Protein AF-A0A972QGT6-F1 (afdb_monomer)

Mean predicted aligned error: 15.13 Å

Sequence (454 aa):
MKMKPVTCKIFFITLLGIFIFLIALESSLRIGGELYIRHRDSGLYAKITETERNAFRILCLGDSYTYGAGDTYDNSYPSQLEVMLNSIDTDRKIVVKNLGSPGGNSCRILKIFTENIDTHKPDIAVIMVGMNNAWNLEGMQRFNRLPLLNKLKIDIHDLRLYKLCKLLSINFRKKISMESDADDRRAPRANLQNDVAADKWKELKEKVKFHRETGRSDLAMQELSSALDEYPNGYGEMVVFLREMSDYDLALNYAKKALQYSPQNLQNNAWLHLELVYIYGAKKDWLLARKEMDYAVRDISAIQSVFPEMNNICNNESGLDFKVESDKIRTLIAAIHGKNGTRIWDTLMYLEKNQEERSRILASDLSALIKIASERGVRLILMTYPVHASVNDIILKTAAKNGIDLVDNESIFNAKTDKDKFFAPDRHCNGRGYEVVAGNVYSRLLKMGVFSEI

Structure (mmCIF, N/CA/C/O backbone):
data_AF-A0A972QGT6-F1
#
_entry.id   AF-A0A972QGT6-F1
#
loop_
_atom_site.group_PDB
_atom_site.id
_atom_site.type_symbol
_atom_site.label_atom_id
_atom_site.label_alt_id
_atom_site.label_comp_id
_atom_site.label_asym_id
_atom_site.label_entity_id
_atom_site.label_seq_id
_atom_site.pdbx_PDB_ins_code
_atom_site.Cartn_x
_atom_site.Cartn_y
_atom_site.Cartn_z
_atom_site.occupancy
_atom_site.B_iso_or_equiv
_atom_site.auth_seq_id
_atom_site.auth_comp_id
_atom_site.auth_asym_id
_atom_site.auth_atom_id
_atom_site.pdbx_PDB_model_num
ATOM 1 N N . MET A 1 1 ? 43.391 28.460 -35.410 1.00 48.03 1 MET A N 1
ATOM 2 C CA . MET A 1 1 ? 42.556 29.677 -35.539 1.00 48.03 1 MET A CA 1
ATOM 3 C C . MET A 1 1 ? 42.401 30.298 -34.150 1.00 48.03 1 MET A C 1
ATOM 5 O O . MET A 1 1 ? 41.761 29.685 -33.309 1.00 48.03 1 MET A O 1
ATOM 9 N N . LYS A 1 2 ? 43.050 31.433 -33.842 1.00 53.00 2 LYS A N 1
ATOM 10 C CA . LYS A 1 2 ? 42.850 32.120 -32.547 1.00 53.00 2 LYS A CA 1
ATOM 11 C C . LYS A 1 2 ? 41.537 32.906 -32.625 1.00 53.00 2 LYS A C 1
ATOM 13 O O . LYS A 1 2 ? 41.425 33.808 -33.451 1.00 53.00 2 LYS A O 1
ATOM 18 N N . MET A 1 3 ? 40.538 32.536 -31.820 1.00 55.69 3 MET A N 1
ATOM 19 C CA . MET A 1 3 ? 39.288 33.299 -31.711 1.00 55.69 3 MET A CA 1
ATOM 20 C C . MET A 1 3 ? 39.591 34.740 -31.284 1.00 55.69 3 MET A C 1
ATOM 22 O O . MET A 1 3 ? 40.442 34.971 -30.422 1.00 55.69 3 MET A O 1
ATOM 26 N N . LYS A 1 4 ? 38.902 35.719 -31.886 1.00 69.75 4 LYS A N 1
ATOM 27 C CA . LYS A 1 4 ? 39.041 37.125 -31.489 1.00 69.75 4 LYS A CA 1
ATOM 28 C C . LYS A 1 4 ? 38.545 37.285 -30.034 1.00 69.75 4 LYS A C 1
ATOM 30 O O . LYS A 1 4 ? 37.565 36.648 -29.648 1.00 69.75 4 LYS A O 1
ATOM 35 N N . PRO A 1 5 ? 39.170 38.147 -29.213 1.00 72.88 5 PRO A N 1
ATOM 36 C CA . PRO A 1 5 ? 38.860 38.266 -27.782 1.00 72.88 5 PRO A CA 1
ATOM 37 C C . PRO A 1 5 ? 37.398 38.647 -27.486 1.00 72.88 5 PRO A C 1
ATOM 39 O O . PRO A 1 5 ? 36.853 38.257 -26.456 1.00 72.88 5 PRO A O 1
ATOM 42 N N . VAL A 1 6 ? 36.733 39.353 -28.407 1.00 73.31 6 VAL A N 1
ATOM 43 C CA . VAL A 1 6 ? 35.300 39.690 -28.311 1.00 73.31 6 VAL A CA 1
ATOM 44 C C . VAL A 1 6 ? 34.418 38.446 -28.471 1.00 73.31 6 VAL A C 1
ATOM 46 O O . VAL A 1 6 ? 33.470 38.261 -27.712 1.00 73.31 6 VAL A O 1
ATOM 49 N N . THR A 1 7 ? 34.763 37.544 -29.391 1.00 75.88 7 THR A N 1
ATOM 50 C CA . THR A 1 7 ? 34.031 36.290 -29.612 1.00 75.88 7 THR A CA 1
ATOM 51 C C . THR A 1 7 ? 34.190 35.324 -28.436 1.00 75.88 7 THR A C 1
ATOM 53 O O . THR A 1 7 ? 33.223 34.663 -28.070 1.00 75.88 7 THR A O 1
ATOM 56 N N . CYS A 1 8 ? 35.357 35.295 -27.776 1.00 76.38 8 CYS A N 1
ATOM 57 C CA . CYS A 1 8 ? 35.541 34.540 -26.527 1.00 76.38 8 CYS A CA 1
ATOM 58 C C . CYS A 1 8 ? 34.653 35.058 -25.383 1.00 76.38 8 CYS A C 1
ATOM 60 O O . CYS A 1 8 ? 34.070 34.257 -24.656 1.00 76.38 8 CYS A O 1
ATOM 62 N N . LYS A 1 9 ? 34.522 36.384 -25.227 1.00 81.19 9 LYS A N 1
ATOM 63 C CA . LYS A 1 9 ? 33.669 36.985 -24.185 1.00 81.19 9 LYS A CA 1
ATOM 64 C C . LYS A 1 9 ? 32.192 36.661 -24.397 1.00 81.19 9 LYS A C 1
ATOM 66 O O . LYS A 1 9 ? 31.527 36.242 -23.456 1.00 81.19 9 LYS A O 1
ATOM 71 N N . ILE A 1 10 ? 31.695 36.809 -25.626 1.00 86.56 10 ILE A N 1
ATOM 72 C CA . ILE A 1 10 ? 30.296 36.497 -25.962 1.00 86.56 10 ILE A CA 1
ATOM 73 C C . ILE A 1 10 ? 30.006 35.010 -25.732 1.00 86.56 10 ILE A C 1
ATOM 75 O O . ILE A 1 10 ? 28.984 34.670 -25.137 1.00 86.56 10 ILE A O 1
ATOM 79 N N . PHE A 1 11 ? 30.923 34.126 -26.136 1.00 86.50 11 PHE A N 1
ATOM 80 C CA . PHE A 1 11 ? 30.798 32.688 -25.903 1.00 86.50 11 PHE A CA 1
ATOM 81 C C . PHE A 1 11 ? 30.707 32.352 -24.408 1.00 86.50 11 PHE A C 1
ATOM 83 O O . PHE A 1 11 ? 29.808 31.623 -23.995 1.00 86.50 11 PHE A O 1
ATOM 90 N N . PHE A 1 12 ? 31.576 32.941 -23.580 1.00 89.69 12 PHE A N 1
ATOM 91 C CA . PHE A 1 12 ? 31.562 32.712 -22.134 1.00 89.69 12 PHE A CA 1
ATOM 92 C C . PHE A 1 12 ? 30.286 33.241 -21.465 1.00 89.69 12 PHE A C 1
ATOM 94 O O . PHE A 1 12 ? 29.686 32.538 -20.658 1.00 89.69 12 PHE A O 1
ATOM 101 N N . ILE A 1 13 ? 29.829 34.444 -21.834 1.00 92.25 13 ILE A N 1
ATOM 102 C CA . ILE A 1 13 ? 28.571 35.018 -21.327 1.00 92.25 13 ILE A CA 1
ATOM 103 C C . ILE A 1 13 ? 27.378 34.138 -21.720 1.00 92.25 13 ILE A C 1
ATOM 105 O O . ILE A 1 13 ? 26.493 33.906 -20.901 1.00 92.25 13 ILE A O 1
ATOM 109 N N . THR A 1 14 ? 27.374 33.602 -22.942 1.00 92.69 14 THR A N 1
ATOM 110 C CA . THR A 1 14 ? 26.311 32.705 -23.421 1.00 92.69 14 THR A CA 1
ATOM 111 C C . THR A 1 14 ? 26.293 31.396 -22.633 1.00 92.69 14 THR A C 1
ATOM 113 O O . THR A 1 14 ? 25.235 30.987 -22.158 1.00 92.69 14 THR A O 1
ATOM 116 N N . LEU A 1 15 ? 27.452 30.757 -22.430 1.00 91.81 15 LEU A N 1
ATOM 117 C CA . LEU A 1 15 ? 27.549 29.544 -21.611 1.00 91.81 15 LEU A CA 1
ATOM 118 C C . LEU A 1 15 ? 27.120 29.793 -20.162 1.00 91.81 15 LEU A C 1
ATOM 120 O O . LEU A 1 15 ? 26.385 28.985 -19.597 1.00 91.81 15 LEU A O 1
ATOM 124 N N . LEU A 1 16 ? 27.535 30.920 -19.578 1.00 93.50 16 LEU A N 1
ATOM 125 C CA . LEU A 1 16 ? 27.128 31.316 -18.233 1.00 93.50 16 LEU A CA 1
ATOM 126 C C . LEU A 1 16 ? 25.609 31.533 -18.153 1.00 93.50 16 LEU A C 1
ATOM 128 O O . LEU A 1 16 ? 24.975 31.060 -17.214 1.00 93.50 16 LEU A O 1
ATOM 132 N N . GLY A 1 17 ? 25.016 32.184 -19.157 1.00 94.94 17 GLY A N 1
ATOM 133 C CA . GLY A 1 17 ? 23.569 32.374 -19.258 1.00 94.94 17 GLY A CA 1
ATOM 134 C C . GLY A 1 17 ? 22.801 31.052 -19.335 1.00 94.94 17 GLY A C 1
ATOM 135 O O . GLY A 1 17 ? 21.844 30.862 -18.587 1.00 94.94 17 GLY A O 1
ATOM 136 N N . ILE A 1 18 ? 23.254 30.108 -20.169 1.00 93.19 18 ILE A N 1
ATOM 137 C CA . ILE A 1 18 ? 22.670 28.757 -20.257 1.00 93.19 18 ILE A CA 1
ATOM 138 C C . ILE A 1 18 ? 22.779 28.042 -18.907 1.00 93.19 18 ILE A C 1
ATOM 140 O O . ILE A 1 18 ? 21.801 27.470 -18.433 1.00 93.19 18 ILE A O 1
ATOM 144 N N . PHE A 1 19 ? 23.941 28.099 -18.259 1.00 90.00 19 PHE A N 1
ATOM 145 C CA . PHE A 1 19 ? 24.152 27.459 -16.963 1.00 90.00 19 PHE A CA 1
ATOM 146 C C . PHE A 1 19 ? 23.216 28.017 -15.878 1.00 90.00 19 PHE A C 1
ATOM 148 O O . PHE A 1 19 ? 22.554 27.245 -15.182 1.00 90.00 19 PHE A O 1
ATOM 155 N N . ILE A 1 20 ? 23.091 29.346 -15.780 1.00 93.62 20 ILE A N 1
ATOM 156 C CA . ILE A 1 20 ? 22.166 30.012 -14.847 1.00 93.62 20 ILE A CA 1
ATOM 157 C C . ILE A 1 20 ? 20.715 29.619 -15.151 1.00 93.62 20 ILE A C 1
ATOM 159 O O . ILE A 1 20 ? 19.960 29.307 -14.230 1.00 93.62 20 ILE A O 1
ATOM 163 N N . PHE A 1 21 ? 20.329 29.582 -16.428 1.00 94.56 21 PHE A N 1
ATOM 164 C CA . PHE A 1 21 ? 18.990 29.166 -16.840 1.00 94.56 21 PHE A CA 1
ATOM 165 C C . PHE A 1 21 ? 18.671 27.726 -16.412 1.00 94.56 21 PHE A C 1
ATOM 167 O O . PHE A 1 21 ? 17.607 27.483 -15.846 1.00 94.56 21 PHE A O 1
ATOM 174 N N . LEU A 1 22 ? 19.591 26.776 -16.614 1.00 89.88 22 LEU A N 1
ATOM 175 C CA . LEU A 1 22 ? 19.389 25.377 -16.212 1.00 89.88 22 LEU A CA 1
ATOM 176 C C . LEU A 1 22 ? 19.240 25.237 -14.686 1.00 89.88 22 LEU A C 1
ATOM 178 O O . LEU A 1 22 ? 18.388 24.474 -14.227 1.00 89.88 22 LEU A O 1
ATOM 182 N N . ILE A 1 23 ? 20.004 26.005 -13.900 1.00 89.94 23 ILE A N 1
ATOM 183 C CA . ILE A 1 23 ? 19.868 26.050 -12.433 1.00 89.94 23 ILE A CA 1
ATOM 184 C C . ILE A 1 23 ? 18.515 26.633 -12.019 1.00 89.94 23 ILE A C 1
ATOM 186 O O . ILE A 1 23 ? 17.854 26.085 -11.130 1.00 89.94 23 ILE A O 1
ATOM 190 N N . ALA A 1 24 ? 18.093 27.731 -12.651 1.00 93.25 24 ALA A N 1
ATOM 191 C CA . ALA A 1 24 ? 16.810 28.366 -12.372 1.00 93.25 24 ALA A CA 1
ATOM 192 C C . ALA A 1 24 ? 15.644 27.425 -12.711 1.00 93.25 24 ALA A C 1
ATOM 194 O O . ALA A 1 24 ? 14.693 27.311 -11.934 1.00 93.25 24 ALA A O 1
ATOM 195 N N . LEU A 1 25 ? 15.742 26.694 -13.823 1.00 91.25 25 LEU A N 1
ATOM 196 C CA . LEU A 1 25 ? 14.746 25.718 -14.250 1.00 91.25 25 LEU A CA 1
ATOM 197 C C . LEU A 1 25 ? 14.671 24.517 -13.296 1.00 91.25 25 LEU A C 1
ATOM 199 O O . LEU A 1 25 ? 13.579 24.165 -12.855 1.00 91.25 25 LEU A O 1
ATOM 203 N N . GLU A 1 26 ? 15.804 23.923 -12.912 1.00 91.69 26 GLU A N 1
ATOM 204 C CA . GLU A 1 26 ? 15.840 22.832 -11.925 1.00 91.69 26 GLU A CA 1
ATOM 205 C C . GLU A 1 26 ? 15.277 23.287 -10.570 1.00 91.69 26 GLU A C 1
ATOM 207 O O . GLU A 1 26 ? 14.463 22.583 -9.970 1.00 91.69 26 GLU A O 1
ATOM 212 N N . SER A 1 27 ? 15.649 24.485 -10.109 1.00 88.56 27 SER A N 1
ATOM 213 C CA . SER A 1 27 ? 15.115 25.082 -8.877 1.00 88.56 27 SER A CA 1
ATOM 214 C C . SER A 1 27 ? 13.602 25.271 -8.955 1.00 88.56 27 SER A C 1
ATOM 216 O O . SER A 1 27 ? 12.882 24.880 -8.037 1.00 88.56 27 SER A O 1
ATOM 218 N N . SER A 1 28 ? 13.104 25.795 -10.076 1.00 89.88 28 SER A N 1
ATOM 219 C CA . SER A 1 28 ? 11.672 26.003 -10.311 1.00 89.88 28 SER A CA 1
ATOM 220 C C . SER A 1 28 ? 10.908 24.681 -10.346 1.00 89.88 28 SER A C 1
ATOM 222 O O . SER A 1 28 ? 9.865 24.563 -9.710 1.00 89.88 28 SER A O 1
ATOM 224 N N . LEU A 1 29 ? 11.446 23.651 -11.008 1.00 84.62 29 LEU A N 1
ATOM 225 C CA . LEU A 1 29 ? 10.862 22.308 -11.010 1.00 84.62 29 LEU A CA 1
ATOM 226 C C . LEU A 1 29 ? 10.859 21.694 -9.608 1.00 84.62 29 LEU A C 1
ATOM 228 O O . LEU A 1 29 ? 9.893 21.018 -9.250 1.00 84.62 29 LEU A O 1
ATOM 232 N N . ARG A 1 30 ? 11.910 21.913 -8.804 1.00 84.56 30 ARG A N 1
ATOM 233 C CA . ARG A 1 30 ? 11.998 21.457 -7.406 1.00 84.56 30 ARG A CA 1
ATOM 234 C C . ARG A 1 30 ? 10.944 22.114 -6.528 1.00 84.56 30 ARG A C 1
ATOM 236 O O . ARG A 1 30 ? 10.160 21.399 -5.904 1.00 84.56 30 ARG A O 1
ATOM 243 N N . ILE A 1 31 ? 10.891 23.441 -6.552 1.00 86.38 31 ILE A N 1
ATOM 244 C CA . ILE A 1 31 ? 9.912 24.237 -5.809 1.00 86.38 31 ILE A CA 1
ATOM 245 C C . ILE A 1 31 ? 8.494 23.881 -6.260 1.00 86.38 31 ILE A C 1
ATOM 247 O O . ILE A 1 31 ? 7.657 23.563 -5.425 1.00 86.38 31 ILE A O 1
ATOM 251 N N . GLY A 1 32 ? 8.237 23.842 -7.568 1.00 83.44 32 GLY A N 1
ATOM 252 C CA . GLY A 1 32 ? 6.927 23.515 -8.128 1.00 83.44 32 GLY A CA 1
ATOM 253 C C . GLY A 1 32 ? 6.424 22.141 -7.690 1.00 83.44 32 GLY A C 1
ATOM 254 O O . GLY A 1 32 ? 5.296 22.023 -7.224 1.00 83.44 32 GLY A O 1
ATOM 255 N N . GLY A 1 33 ? 7.261 21.102 -7.756 1.00 75.25 33 GLY A N 1
ATOM 256 C CA . GLY A 1 33 ? 6.836 19.780 -7.283 1.00 75.25 33 GLY A CA 1
ATOM 257 C C . GLY A 1 33 ? 6.745 19.665 -5.755 1.00 75.25 33 GLY A C 1
ATOM 258 O O . GLY A 1 33 ? 5.939 18.882 -5.275 1.00 75.25 33 GLY A O 1
ATOM 259 N N . GLU A 1 34 ? 7.510 20.443 -4.982 1.00 76.56 34 GLU A N 1
ATOM 260 C CA . GLU A 1 34 ? 7.330 20.523 -3.520 1.00 76.56 34 GLU A CA 1
ATOM 261 C C . GLU A 1 34 ? 5.995 21.196 -3.168 1.00 76.56 34 GLU A C 1
ATOM 263 O O . GLU A 1 34 ? 5.244 20.685 -2.342 1.00 76.56 34 GLU A O 1
ATOM 268 N N . LEU A 1 35 ? 5.658 22.303 -3.836 1.00 81.56 35 LEU A N 1
ATOM 269 C CA . LEU A 1 35 ? 4.360 22.966 -3.697 1.00 81.56 35 LEU A CA 1
ATOM 270 C C . LEU A 1 35 ? 3.213 22.040 -4.108 1.00 81.56 35 LEU A C 1
ATOM 272 O O . LEU A 1 35 ? 2.206 21.980 -3.409 1.00 81.56 35 LEU A O 1
ATOM 276 N N . TYR A 1 36 ? 3.382 21.277 -5.190 1.00 78.69 36 TYR A N 1
ATOM 277 C CA . TYR A 1 36 ? 2.414 20.270 -5.618 1.00 78.69 36 TYR A CA 1
ATOM 278 C C . TYR A 1 36 ? 2.213 19.181 -4.560 1.00 78.69 36 TYR A C 1
ATOM 280 O O . TYR A 1 36 ? 1.075 18.878 -4.218 1.00 78.69 36 TYR A O 1
ATOM 288 N N . ILE A 1 37 ? 3.296 18.626 -4.001 1.00 71.19 37 ILE A N 1
ATOM 289 C CA . ILE A 1 37 ? 3.211 17.624 -2.929 1.00 71.19 37 ILE A CA 1
ATOM 290 C C . ILE A 1 37 ? 2.511 18.217 -1.707 1.00 71.19 37 ILE A C 1
ATOM 292 O O . ILE A 1 37 ? 1.602 17.587 -1.185 1.00 71.19 37 ILE A O 1
ATOM 296 N N . ARG A 1 38 ? 2.860 19.438 -1.285 1.00 74.94 38 ARG A N 1
ATOM 297 C CA . ARG A 1 38 ? 2.204 20.108 -0.149 1.00 74.94 38 ARG A CA 1
ATOM 298 C C . ARG A 1 38 ? 0.725 20.372 -0.387 1.00 74.94 38 ARG A C 1
ATOM 300 O O . ARG A 1 38 ? -0.056 20.235 0.542 1.00 74.94 38 ARG A O 1
ATOM 307 N N . HIS A 1 39 ? 0.347 20.759 -1.602 1.00 76.38 39 HIS A N 1
ATOM 308 C CA . HIS A 1 39 ? -1.052 20.966 -1.960 1.00 76.38 39 HIS A CA 1
ATOM 309 C C . HIS A 1 39 ? -1.822 19.641 -1.996 1.00 76.38 39 HIS A C 1
ATOM 311 O O . HIS A 1 39 ? -2.911 19.552 -1.448 1.00 76.38 39 HIS A O 1
ATOM 317 N N . ARG A 1 40 ? -1.235 18.588 -2.575 1.00 71.50 40 ARG A N 1
ATOM 318 C CA . ARG A 1 40 ? -1.816 17.238 -2.582 1.00 71.50 40 ARG A CA 1
ATOM 319 C C . ARG A 1 40 ? -1.970 16.681 -1.163 1.00 71.50 40 ARG A C 1
ATOM 321 O O . ARG A 1 40 ? -2.994 16.093 -0.838 1.00 71.50 40 ARG A O 1
ATOM 328 N N . ASP A 1 41 ? -0.955 16.875 -0.328 1.00 75.56 41 ASP A N 1
ATOM 329 C CA . ASP A 1 41 ? -0.878 16.339 1.029 1.00 75.56 41 ASP A CA 1
ATOM 330 C C . ASP A 1 41 ? -1.539 17.280 2.062 1.00 75.56 41 ASP A C 1
ATOM 332 O O . ASP A 1 41 ? -1.563 16.956 3.247 1.00 75.56 41 ASP A O 1
ATOM 336 N N . SER A 1 42 ? -2.106 18.431 1.667 1.00 74.25 42 SER A N 1
ATOM 337 C CA . SER A 1 42 ? -2.656 19.414 2.619 1.00 74.25 42 SER A CA 1
ATOM 338 C C . SER A 1 42 ? -3.803 18.849 3.455 1.00 74.25 42 SER A C 1
ATOM 340 O O . SER A 1 42 ? -3.971 19.238 4.609 1.00 74.25 42 SER A O 1
ATOM 342 N N . GLY A 1 43 ? -4.569 17.910 2.890 1.00 71.12 43 GLY A N 1
ATOM 343 C CA . GLY A 1 43 ? -5.616 17.185 3.609 1.00 71.12 43 GLY A CA 1
ATOM 344 C C . GLY A 1 43 ? -5.077 16.263 4.706 1.00 71.12 43 GLY A C 1
ATOM 345 O O . GLY A 1 43 ? -5.757 16.074 5.710 1.00 71.12 43 GLY A O 1
ATOM 346 N N . LEU A 1 44 ? -3.845 15.752 4.569 1.00 71.25 44 LEU A N 1
ATOM 347 C CA . LEU A 1 44 ? -3.229 14.863 5.562 1.00 71.25 44 LEU A CA 1
ATOM 348 C C . LEU A 1 44 ? -2.909 15.587 6.873 1.00 71.25 44 LEU A C 1
ATOM 350 O O . LEU A 1 44 ? -2.923 14.958 7.923 1.00 71.25 44 LEU A O 1
ATOM 354 N N . TYR A 1 45 ? -2.635 16.893 6.805 1.00 74.44 45 TYR A N 1
ATOM 355 C CA . TYR A 1 45 ? -2.240 17.736 7.942 1.00 74.44 45 TYR A CA 1
ATOM 356 C C . TYR A 1 45 ? -3.333 18.732 8.350 1.00 74.44 45 TYR A C 1
ATOM 358 O O . TYR A 1 45 ? -3.063 19.723 9.039 1.00 74.44 45 TYR A O 1
ATOM 366 N N . ALA A 1 46 ? -4.568 18.510 7.897 1.00 79.19 46 ALA A N 1
ATOM 367 C CA . ALA A 1 46 ? -5.698 19.327 8.303 1.00 79.19 46 ALA A CA 1
ATOM 368 C C . ALA A 1 46 ? -5.897 19.226 9.826 1.00 79.19 46 ALA A C 1
ATOM 370 O O . ALA A 1 46 ? -5.805 18.153 10.419 1.00 79.19 46 ALA A O 1
ATOM 371 N N . LYS A 1 47 ? -6.159 20.364 10.480 1.00 80.44 47 LYS A N 1
ATOM 372 C CA . LYS A 1 47 ? -6.449 20.379 11.919 1.00 80.44 47 LYS A CA 1
ATOM 373 C C . LYS A 1 47 ? -7.805 19.728 12.190 1.00 80.44 47 LYS A C 1
ATOM 375 O O . LYS A 1 47 ? -8.741 19.918 11.417 1.00 80.44 47 LYS A O 1
ATOM 380 N N . ILE A 1 48 ? -7.918 19.056 13.337 1.00 83.44 48 ILE A N 1
ATOM 381 C CA . ILE A 1 48 ? -9.197 18.554 13.849 1.00 83.44 48 ILE A CA 1
ATOM 382 C C . ILE A 1 48 ? -10.178 19.726 14.045 1.00 83.44 48 ILE A C 1
ATOM 384 O O . ILE A 1 48 ? -9.836 20.740 14.669 1.00 83.44 48 ILE A O 1
ATOM 388 N N . THR A 1 49 ? -11.402 19.564 13.549 1.00 84.81 49 THR A N 1
ATOM 389 C CA . THR A 1 49 ? -12.537 20.475 13.772 1.00 84.81 49 THR A CA 1
ATOM 390 C C . THR A 1 49 ? -13.120 20.339 15.188 1.00 84.81 49 THR A C 1
ATOM 392 O O . THR A 1 49 ? -12.893 19.350 15.877 1.00 84.81 49 THR A O 1
ATOM 395 N N . GLU A 1 50 ? -13.911 21.312 15.653 1.00 78.88 50 GLU A N 1
ATOM 396 C CA . GLU A 1 50 ? -14.544 21.232 16.985 1.00 78.88 50 GLU A CA 1
ATOM 397 C C . GLU A 1 50 ? -15.427 19.982 17.131 1.00 78.88 50 GLU A C 1
ATOM 399 O O . GLU A 1 50 ? -15.334 19.254 18.115 1.00 78.88 50 GLU A O 1
ATOM 404 N N . THR A 1 51 ? -16.215 19.676 16.099 1.00 76.56 51 THR A N 1
ATOM 405 C CA . THR A 1 51 ? -17.110 18.511 16.058 1.00 76.56 51 THR A CA 1
ATOM 406 C C . THR A 1 51 ? -16.363 17.181 16.141 1.00 76.56 51 THR A C 1
ATOM 408 O O . THR A 1 51 ? -16.893 16.200 16.650 1.00 76.56 51 THR A O 1
ATOM 411 N N . GLU A 1 52 ? -15.118 17.138 15.672 1.00 83.62 52 GLU A N 1
ATOM 412 C CA . GLU A 1 52 ? -14.286 15.936 15.704 1.00 83.62 52 GLU A CA 1
ATOM 413 C C . GLU A 1 52 ? -13.538 15.764 17.030 1.00 83.62 52 GLU A C 1
ATOM 415 O O . GLU A 1 52 ? -13.056 14.663 17.298 1.00 83.62 52 GLU A O 1
ATOM 420 N N . ARG A 1 53 ? -13.449 16.794 17.890 1.00 82.19 53 ARG A N 1
ATOM 421 C CA . ARG A 1 53 ? -12.799 16.664 19.210 1.00 82.19 53 ARG A CA 1
ATOM 422 C C . ARG A 1 53 ? -13.509 15.648 20.105 1.00 82.19 53 ARG A C 1
ATOM 424 O O . ARG A 1 53 ? -12.830 14.901 20.807 1.00 82.19 53 ARG A O 1
ATOM 431 N N . ASN A 1 54 ? -14.837 15.579 20.020 1.00 86.81 54 ASN A N 1
ATOM 432 C CA . ASN A 1 54 ? -15.660 14.659 20.813 1.00 86.81 54 ASN A CA 1
ATOM 433 C C . ASN A 1 54 ? -15.951 13.329 20.091 1.00 86.81 54 ASN A C 1
ATOM 435 O O . ASN A 1 54 ? -16.427 12.377 20.709 1.00 86.81 54 ASN A O 1
ATOM 439 N N . ALA A 1 55 ? -15.636 13.238 18.795 1.00 91.88 55 ALA A N 1
ATOM 440 C CA . ALA A 1 55 ? -15.845 12.035 17.997 1.00 91.88 55 ALA A CA 1
ATOM 441 C C . ALA A 1 55 ? -14.910 10.890 18.410 1.00 91.88 55 ALA A C 1
ATOM 443 O O . ALA A 1 55 ? -13.812 11.134 18.921 1.00 91.88 55 ALA A O 1
ATOM 444 N N . PHE A 1 56 ? -15.330 9.650 18.165 1.00 94.12 56 PHE A N 1
ATOM 445 C CA . PHE A 1 56 ? -14.434 8.494 18.134 1.00 94.12 56 PHE A CA 1
ATOM 446 C C . PHE A 1 56 ? -13.702 8.472 16.792 1.00 94.12 56 PHE A C 1
ATOM 448 O O . PHE A 1 56 ? -14.337 8.504 15.738 1.00 94.12 56 PHE A O 1
ATOM 455 N N . ARG A 1 57 ? -12.369 8.487 16.807 1.00 94.75 57 ARG A N 1
ATOM 456 C CA . ARG A 1 57 ? -11.545 8.771 15.625 1.00 94.75 57 ARG A CA 1
ATOM 457 C C . ARG A 1 57 ? -10.749 7.553 15.187 1.00 94.75 57 ARG A C 1
ATOM 459 O O . ARG A 1 57 ? -9.945 7.015 15.949 1.00 94.75 57 ARG A O 1
ATOM 466 N N . ILE A 1 58 ? -10.896 7.192 13.917 1.00 97.06 58 ILE A N 1
ATOM 467 C CA . ILE A 1 58 ? -10.138 6.123 13.268 1.00 97.06 58 ILE A CA 1
ATOM 468 C C . ILE A 1 58 ? -9.255 6.732 12.173 1.00 97.06 58 ILE A C 1
ATOM 470 O O . ILE A 1 58 ? -9.765 7.362 11.249 1.00 97.06 58 ILE A O 1
ATOM 474 N N . LEU A 1 59 ? -7.935 6.540 12.243 1.00 97.19 59 LEU A N 1
ATOM 475 C CA . LEU A 1 59 ? -7.028 6.866 11.133 1.00 97.19 59 LEU A CA 1
ATOM 476 C C . LEU A 1 59 ? -6.813 5.636 10.256 1.00 97.19 59 LEU A C 1
ATOM 478 O O . LEU A 1 59 ? -6.267 4.638 10.716 1.00 97.19 59 LEU A O 1
ATOM 482 N N . CYS A 1 60 ? -7.157 5.727 8.979 1.00 98.31 60 CYS A N 1
ATOM 483 C CA . CYS A 1 60 ? -6.778 4.740 7.975 1.00 98.31 60 CYS A CA 1
ATOM 484 C C . CYS A 1 60 ? -5.508 5.208 7.261 1.00 98.31 60 CYS A C 1
ATOM 486 O O . CYS A 1 60 ? -5.503 6.265 6.637 1.00 98.31 60 CYS A O 1
ATOM 488 N N . LEU A 1 61 ? -4.431 4.431 7.343 1.00 97.81 61 LEU A N 1
ATOM 489 C CA . LEU A 1 61 ? -3.120 4.756 6.782 1.00 97.81 61 LEU A CA 1
ATOM 490 C C . LEU A 1 61 ? -2.675 3.661 5.818 1.00 97.81 61 LEU A C 1
ATOM 492 O O . LEU A 1 61 ? -2.785 2.471 6.099 1.00 97.81 61 LEU A O 1
ATOM 496 N N . GLY A 1 62 ? -2.109 4.058 4.692 1.00 96.19 62 GLY A N 1
ATOM 497 C CA . GLY A 1 62 ? -1.653 3.098 3.703 1.00 96.19 62 GLY A CA 1
ATOM 498 C C . GLY A 1 62 ? -1.354 3.759 2.382 1.00 96.19 62 GLY A C 1
ATOM 499 O O . GLY A 1 62 ? -1.166 4.973 2.315 1.00 96.19 62 GLY A O 1
ATOM 500 N N . ASP A 1 63 ? -1.289 2.963 1.330 1.00 93.62 63 ASP A N 1
ATOM 501 C CA . ASP A 1 63 ? -0.937 3.456 0.009 1.00 93.62 63 ASP A CA 1
ATOM 502 C C . ASP A 1 63 ? -2.160 3.782 -0.866 1.00 93.62 63 ASP A C 1
ATOM 504 O O . ASP A 1 63 ? -3.175 4.280 -0.375 1.00 93.62 63 ASP A O 1
ATOM 508 N N . SER A 1 64 ? -2.065 3.533 -2.174 1.00 91.75 64 SER A N 1
ATOM 509 C CA . SER A 1 64 ? -3.165 3.663 -3.128 1.00 91.75 64 SER A CA 1
ATOM 510 C C . SER A 1 64 ? -4.414 2.864 -2.743 1.00 91.75 64 SER A C 1
ATOM 512 O O . SER A 1 64 ? -5.514 3.332 -3.028 1.00 91.75 64 SER A O 1
ATOM 514 N N . TYR A 1 65 ? -4.276 1.711 -2.074 1.00 95.00 65 TYR A N 1
ATOM 515 C CA . TYR A 1 65 ? -5.438 0.933 -1.625 1.00 95.00 65 TYR A CA 1
ATOM 516 C C . TYR A 1 65 ? -6.192 1.632 -0.489 1.00 95.00 65 TYR A C 1
ATOM 518 O O . TYR A 1 65 ? -7.413 1.575 -0.421 1.00 95.00 65 TYR A O 1
ATOM 526 N N . THR A 1 66 ? -5.484 2.325 0.403 1.00 97.12 66 THR A N 1
ATOM 527 C CA . THR A 1 66 ? -6.135 3.139 1.438 1.00 97.12 66 THR A CA 1
ATOM 528 C C . THR A 1 66 ? -6.686 4.430 0.866 1.00 97.12 66 THR A C 1
ATOM 530 O O . THR A 1 66 ? -7.791 4.821 1.224 1.00 97.12 66 THR A O 1
ATOM 533 N N . TYR A 1 67 ? -5.981 5.046 -0.084 1.00 94.19 67 TYR A N 1
ATOM 534 C CA . TYR A 1 67 ? -6.460 6.242 -0.772 1.00 94.19 67 TYR A CA 1
ATOM 535 C C . TYR A 1 67 ? -7.775 6.007 -1.537 1.00 94.19 67 TYR A C 1
ATOM 537 O O . TYR A 1 67 ? -8.598 6.915 -1.607 1.00 94.19 67 TYR A O 1
ATOM 545 N N . GLY A 1 68 ? -7.987 4.798 -2.070 1.00 93.56 68 GLY A N 1
ATOM 546 C CA . GLY A 1 68 ? -9.175 4.448 -2.853 1.00 93.56 68 GLY A CA 1
ATOM 547 C C . GLY A 1 68 ? -8.947 4.392 -4.363 1.00 93.56 68 GLY A C 1
ATOM 548 O O . GLY A 1 68 ? -9.896 4.555 -5.119 1.00 93.56 68 GLY A O 1
ATOM 549 N N . ALA A 1 69 ? -7.706 4.184 -4.824 1.00 88.06 69 ALA A N 1
ATOM 550 C CA . ALA A 1 69 ? -7.434 3.981 -6.252 1.00 88.06 69 ALA A CA 1
ATOM 551 C C . ALA A 1 69 ? -8.258 2.803 -6.805 1.00 88.06 69 ALA A C 1
ATOM 553 O O . ALA A 1 69 ? -8.555 1.873 -6.064 1.00 88.06 69 ALA A O 1
ATOM 554 N N . GLY A 1 70 ? -8.639 2.840 -8.079 1.00 85.94 70 GLY A N 1
ATOM 555 C CA . GLY A 1 70 ? -9.582 1.880 -8.666 1.00 85.94 70 GLY A CA 1
ATOM 556 C C . GLY A 1 70 ? -11.056 2.306 -8.587 1.00 85.94 70 GLY A C 1
ATOM 557 O O . GLY A 1 70 ? -11.887 1.718 -9.276 1.00 85.94 70 GLY A O 1
ATOM 558 N N . ASP A 1 71 ? -11.393 3.352 -7.820 1.00 92.25 71 ASP A N 1
ATOM 559 C CA . ASP A 1 71 ? -12.722 3.980 -7.812 1.00 92.25 71 ASP A CA 1
ATOM 560 C C . ASP A 1 71 ? -12.644 5.462 -7.369 1.00 92.25 71 ASP A C 1
ATOM 562 O O . ASP A 1 71 ? -11.565 6.061 -7.307 1.00 92.25 71 ASP A O 1
ATOM 566 N N . THR A 1 72 ? -13.787 6.088 -7.094 1.00 89.00 72 THR A N 1
ATOM 567 C CA . THR A 1 72 ? -13.871 7.411 -6.472 1.00 89.00 72 THR A CA 1
ATOM 568 C C . THR A 1 72 ? -13.468 7.353 -4.997 1.00 89.00 72 THR A C 1
ATOM 570 O O . THR A 1 72 ? -13.606 6.336 -4.318 1.00 89.00 72 THR A O 1
ATOM 573 N N . TYR A 1 73 ? -13.003 8.484 -4.466 1.00 88.50 73 TYR A N 1
ATOM 574 C CA . TYR A 1 73 ? -12.603 8.602 -3.061 1.00 88.50 73 TYR A CA 1
ATOM 575 C C . TYR A 1 73 ? -13.742 8.254 -2.079 1.00 88.50 73 TYR A C 1
ATOM 577 O O . TYR A 1 73 ? -13.503 7.638 -1.037 1.00 88.50 73 TYR A O 1
ATOM 585 N N . ASP A 1 74 ? -14.988 8.582 -2.428 1.00 92.44 74 ASP A N 1
ATOM 586 C CA . ASP A 1 74 ? -16.178 8.258 -1.625 1.00 92.44 74 ASP A CA 1
ATOM 587 C C . ASP A 1 74 ? -16.449 6.747 -1.575 1.00 92.44 74 ASP A C 1
ATOM 589 O O . ASP A 1 74 ? -16.992 6.242 -0.596 1.00 92.44 74 ASP A O 1
ATOM 593 N N . ASN A 1 75 ? -15.979 6.011 -2.584 1.00 95.50 75 ASN A N 1
ATOM 594 C CA . ASN A 1 75 ? -16.027 4.556 -2.645 1.00 95.50 75 ASN A CA 1
ATOM 595 C C . ASN A 1 75 ? -14.779 3.885 -2.042 1.00 95.50 75 ASN A C 1
ATOM 597 O O . ASN A 1 75 ? -14.659 2.662 -2.104 1.00 95.50 75 ASN A O 1
ATOM 601 N N . SER A 1 76 ? -13.850 4.631 -1.437 1.00 97.38 76 SER A N 1
ATOM 602 C CA . SER A 1 76 ? -12.709 4.042 -0.723 1.00 97.38 76 SER A CA 1
ATOM 603 C C . SER A 1 76 ? -13.159 3.289 0.536 1.00 97.38 76 SER A C 1
ATOM 605 O O . SER A 1 76 ? -14.179 3.625 1.143 1.00 97.38 76 SER A O 1
ATOM 607 N N . TYR A 1 77 ? -12.393 2.281 0.977 1.00 98.56 77 TYR A N 1
ATOM 608 C CA . TYR A 1 77 ? -12.786 1.529 2.177 1.00 98.56 77 TYR A CA 1
ATOM 609 C C . TYR A 1 77 ? -12.891 2.405 3.438 1.00 98.56 77 TYR A C 1
ATOM 611 O O . TYR A 1 77 ? -13.775 2.123 4.242 1.00 98.56 77 TYR A O 1
ATOM 619 N N . PRO A 1 78 ? -12.067 3.458 3.658 1.00 98.44 78 PRO A N 1
ATOM 620 C CA . PRO A 1 78 ? -12.251 4.332 4.815 1.00 98.44 78 PRO A CA 1
ATOM 621 C C . PRO A 1 78 ? -13.582 5.091 4.776 1.00 98.44 78 PRO A C 1
ATOM 623 O O . PRO A 1 78 ? -14.252 5.175 5.803 1.00 98.44 78 PRO A O 1
ATOM 626 N N . SER A 1 79 ? -13.988 5.590 3.603 1.00 97.62 79 SER A N 1
ATOM 627 C CA . SER A 1 79 ? -15.266 6.292 3.424 1.00 97.62 79 SER A CA 1
ATOM 628 C C . SER A 1 79 ? -16.448 5.353 3.669 1.00 97.62 79 SER A C 1
ATOM 630 O O . SER A 1 79 ? -17.356 5.666 4.437 1.00 97.62 79 SER A O 1
ATOM 632 N N . GLN A 1 80 ? -16.402 4.149 3.094 1.00 98.38 80 GLN A N 1
ATOM 633 C CA . GLN A 1 80 ? -17.438 3.138 3.308 1.00 98.38 80 GLN A CA 1
ATOM 634 C C . GLN A 1 80 ? -17.485 2.649 4.762 1.00 98.38 80 GLN A C 1
ATOM 636 O O . GLN A 1 80 ? -18.566 2.440 5.308 1.00 98.38 80 GLN A O 1
ATOM 641 N N . LEU A 1 81 ? -16.329 2.522 5.419 1.00 98.38 81 LEU A N 1
ATOM 642 C CA . LEU A 1 81 ? -16.241 2.176 6.834 1.00 98.38 81 LEU A CA 1
ATOM 643 C C . LEU A 1 81 ? -16.909 3.241 7.712 1.00 98.38 81 LEU A C 1
ATOM 645 O O . LEU A 1 81 ? -17.624 2.878 8.641 1.00 98.38 81 LEU A O 1
ATOM 649 N N . GLU A 1 82 ? -16.727 4.534 7.424 1.00 97.19 82 GLU A N 1
ATOM 650 C CA . GLU A 1 82 ? -17.405 5.612 8.163 1.00 97.19 82 GLU A CA 1
ATOM 651 C C . GLU A 1 82 ? -18.928 5.505 8.055 1.00 97.19 82 GLU A C 1
ATOM 653 O O . GLU A 1 82 ? -19.623 5.620 9.067 1.00 97.19 82 GLU A O 1
ATOM 658 N N . VAL A 1 83 ? -19.440 5.232 6.851 1.00 96.81 83 VAL A N 1
ATOM 659 C CA . VAL A 1 83 ? -20.876 5.024 6.609 1.00 96.81 83 VAL A CA 1
ATOM 660 C C . VAL A 1 83 ? -21.390 3.812 7.387 1.00 96.81 83 VAL A C 1
ATOM 662 O O . VAL A 1 83 ? -22.401 3.917 8.079 1.00 96.81 83 VAL A O 1
ATOM 665 N N . MET A 1 84 ? -20.683 2.678 7.331 1.00 96.06 84 MET A N 1
ATOM 666 C CA . MET A 1 84 ? -21.057 1.466 8.073 1.00 96.06 84 MET A CA 1
ATOM 667 C C . MET A 1 84 ? -21.068 1.710 9.585 1.00 96.06 84 MET A C 1
ATOM 669 O O . MET A 1 84 ? -22.003 1.303 10.273 1.00 96.06 84 MET A O 1
ATOM 673 N N . LEU A 1 85 ? -20.054 2.401 10.106 1.00 95.06 85 LEU A N 1
ATOM 674 C CA . LEU A 1 85 ? -19.910 2.679 11.533 1.00 95.06 85 LEU A CA 1
ATOM 675 C C . LEU A 1 85 ? -20.971 3.648 12.061 1.00 95.06 85 LEU A C 1
ATOM 677 O O . LEU A 1 85 ? -21.443 3.449 13.168 1.00 95.06 85 LEU A O 1
ATOM 681 N N . ASN A 1 86 ? -21.388 4.647 11.281 1.00 94.19 86 ASN A N 1
ATOM 682 C CA . ASN A 1 86 ? -22.439 5.587 11.692 1.00 94.19 86 ASN A CA 1
ATOM 683 C C . ASN A 1 86 ? -23.865 5.105 11.344 1.00 94.19 86 ASN A C 1
ATOM 685 O O . ASN A 1 86 ? -24.820 5.859 11.508 1.00 94.19 86 ASN A O 1
ATOM 689 N N . SER A 1 87 ? -24.030 3.874 10.840 1.00 91.81 87 SER A N 1
ATOM 690 C CA . SER A 1 87 ? -25.357 3.272 10.607 1.00 91.81 87 SER A CA 1
ATOM 691 C C . SER A 1 87 ? -25.988 2.669 11.868 1.00 91.81 87 SER A C 1
ATOM 693 O O . SER A 1 87 ? -27.174 2.342 11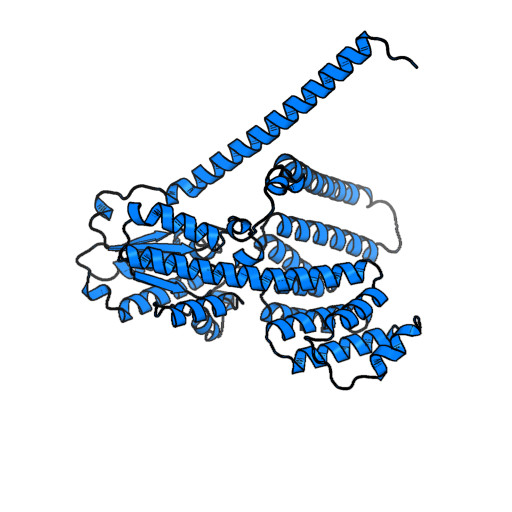.876 1.00 91.81 87 SER A O 1
ATOM 695 N N . ILE A 1 88 ? -25.193 2.522 12.926 1.00 86.56 88 ILE A N 1
ATOM 696 C CA . ILE A 1 88 ? -25.614 2.087 14.256 1.00 86.56 88 ILE A CA 1
ATOM 697 C C . ILE A 1 88 ? -25.704 3.297 15.192 1.00 86.56 88 ILE A C 1
ATOM 699 O O . ILE A 1 88 ? -25.023 4.298 14.984 1.00 86.56 88 ILE A O 1
ATOM 703 N N . ASP A 1 89 ? -26.543 3.191 16.219 1.00 84.44 89 ASP A N 1
ATOM 704 C CA . ASP A 1 89 ? -26.708 4.244 17.220 1.00 84.44 89 ASP A CA 1
ATOM 705 C C . ASP A 1 89 ? -25.595 4.137 18.275 1.00 84.44 89 ASP A C 1
ATOM 707 O O . ASP A 1 89 ? -25.453 3.094 18.918 1.00 84.44 89 ASP A O 1
ATOM 711 N N . THR A 1 90 ? -24.780 5.185 18.403 1.00 85.56 90 THR A N 1
ATOM 712 C CA . THR A 1 90 ? -23.659 5.292 19.352 1.00 85.56 90 THR A CA 1
ATOM 713 C C . THR A 1 90 ? -23.700 6.654 20.042 1.00 85.56 90 THR A C 1
ATOM 715 O O . THR A 1 90 ? -24.111 7.650 19.441 1.00 85.56 90 THR A O 1
ATOM 718 N N . ASP A 1 91 ? -23.226 6.735 21.287 1.00 85.56 91 ASP A N 1
ATOM 719 C CA . ASP A 1 91 ? -23.201 7.988 22.056 1.00 85.56 91 ASP A CA 1
ATOM 720 C C . ASP A 1 91 ? -22.242 9.010 21.423 1.00 85.56 91 ASP A C 1
ATOM 722 O O . ASP A 1 91 ? -22.432 10.230 21.518 1.00 85.56 91 ASP A O 1
ATOM 726 N N . ARG A 1 92 ? -21.187 8.522 20.759 1.00 88.88 92 ARG A N 1
ATOM 727 C CA . ARG A 1 92 ? -20.214 9.350 20.033 1.00 88.88 92 ARG A CA 1
ATOM 728 C C . ARG A 1 92 ? -20.346 9.176 18.528 1.00 88.88 92 ARG A C 1
ATOM 730 O O . ARG A 1 92 ? -20.342 8.060 18.018 1.00 88.88 92 ARG A O 1
ATOM 737 N N . LYS A 1 93 ? -20.301 10.295 17.794 1.00 91.38 93 LYS A N 1
ATOM 738 C CA . LYS A 1 93 ? -20.099 10.274 16.338 1.00 91.38 93 LYS A CA 1
ATOM 739 C C . LYS A 1 93 ? -18.765 9.603 16.015 1.00 91.38 93 LYS A C 1
ATOM 741 O O . LYS A 1 93 ? -17.750 9.929 16.638 1.00 91.38 93 LYS A O 1
ATOM 746 N N . ILE A 1 94 ? -18.744 8.744 15.003 1.00 93.88 94 ILE A N 1
ATOM 747 C CA . ILE A 1 94 ? -17.520 8.089 14.545 1.00 93.88 94 ILE A CA 1
ATOM 748 C C . ILE A 1 94 ? -16.983 8.834 13.326 1.00 93.88 94 ILE A C 1
ATOM 750 O O . ILE A 1 94 ? -17.725 9.127 12.390 1.00 93.88 94 ILE A O 1
ATOM 754 N N . VAL A 1 95 ? -15.693 9.160 13.349 1.00 94.62 95 VAL A N 1
ATOM 755 C CA . VAL A 1 95 ? -15.001 9.857 12.264 1.00 94.62 95 VAL A CA 1
ATOM 756 C C . VAL A 1 95 ? -13.850 8.998 11.766 1.00 94.62 95 VAL A C 1
ATOM 758 O O . VAL A 1 95 ? -12.946 8.653 12.533 1.00 94.62 95 VAL A O 1
ATOM 761 N N . VAL A 1 96 ? -13.851 8.691 10.474 1.00 95.44 96 VAL A N 1
ATOM 762 C CA . VAL A 1 96 ? -12.790 7.933 9.811 1.00 95.44 96 VAL A CA 1
ATOM 763 C C . VAL A 1 96 ? -12.009 8.868 8.898 1.00 95.44 96 VAL A C 1
ATOM 765 O O . VAL A 1 96 ? -12.523 9.428 7.934 1.00 95.44 96 VAL A O 1
ATOM 768 N N . LYS A 1 97 ? -10.721 9.042 9.185 1.00 94.44 97 LYS A N 1
ATOM 769 C CA . LYS A 1 97 ? -9.820 9.850 8.361 1.00 94.44 97 LYS A CA 1
ATOM 770 C C . LYS A 1 97 ? -8.994 8.959 7.457 1.00 94.44 97 LYS A C 1
ATOM 772 O O . LYS A 1 97 ? -8.228 8.119 7.926 1.00 94.44 97 LYS A O 1
ATOM 777 N N . ASN A 1 98 ? -9.121 9.186 6.156 1.00 95.19 98 ASN A N 1
ATOM 778 C CA . ASN A 1 98 ? -8.290 8.551 5.149 1.00 95.19 98 ASN A CA 1
ATOM 779 C C . ASN A 1 98 ? -6.981 9.334 4.977 1.00 95.19 98 ASN A C 1
ATOM 781 O O . ASN A 1 98 ? -6.971 10.453 4.470 1.00 95.19 98 ASN A O 1
ATOM 785 N N . LEU A 1 99 ? -5.873 8.731 5.400 1.00 94.06 99 LEU A N 1
ATOM 786 C CA . LEU A 1 99 ? -4.514 9.236 5.217 1.00 94.06 99 LEU A CA 1
ATOM 787 C C . LEU A 1 99 ? -3.730 8.379 4.208 1.00 94.06 99 LEU A C 1
ATOM 789 O O . LEU A 1 99 ? -2.510 8.223 4.314 1.00 94.06 99 LEU A O 1
ATOM 793 N N . GLY A 1 100 ? -4.436 7.792 3.239 1.00 93.38 100 GLY A N 1
ATOM 794 C CA . GLY A 1 100 ? -3.857 7.028 2.144 1.00 93.38 100 GLY A CA 1
ATOM 795 C C . GLY A 1 100 ? -2.942 7.885 1.272 1.00 93.38 100 GLY A C 1
ATOM 796 O O . GLY A 1 100 ? -3.291 8.994 0.870 1.00 93.38 100 GLY A O 1
ATOM 797 N N . SER A 1 101 ? -1.756 7.367 0.958 1.00 89.62 101 SER A N 1
ATOM 798 C CA . SER A 1 101 ? -0.756 8.058 0.147 1.00 89.62 101 SER A CA 1
ATOM 799 C C . SER A 1 101 ? -0.416 7.231 -1.094 1.00 89.62 101 SER A C 1
ATOM 801 O O . SER A 1 101 ? 0.363 6.282 -0.990 1.00 89.62 101 SER A O 1
ATOM 803 N N . PRO A 1 102 ? -0.971 7.560 -2.278 1.00 83.88 102 PRO A N 1
ATOM 804 C CA . PRO A 1 102 ? -0.701 6.821 -3.510 1.00 83.88 102 PRO A CA 1
ATOM 805 C C . PRO A 1 102 ? 0.798 6.655 -3.781 1.00 83.88 102 PRO A C 1
ATOM 807 O O . PRO A 1 102 ? 1.565 7.619 -3.705 1.00 83.88 102 PRO A O 1
ATOM 810 N N . GLY A 1 103 ? 1.216 5.418 -4.066 1.00 76.88 103 GLY A N 1
ATOM 811 C CA . GLY A 1 103 ? 2.622 5.046 -4.252 1.00 76.88 103 GLY A CA 1
ATOM 812 C C . GLY A 1 103 ? 3.469 5.045 -2.972 1.00 76.88 103 GLY A C 1
ATOM 813 O O . GLY A 1 103 ? 4.673 4.802 -3.040 1.00 76.88 103 GLY A O 1
ATOM 814 N N . GLY A 1 104 ? 2.888 5.325 -1.803 1.00 81.88 104 GLY A N 1
ATOM 815 C CA . GLY A 1 104 ? 3.593 5.389 -0.527 1.00 81.88 104 GLY A CA 1
ATOM 816 C C . GLY A 1 104 ? 4.116 4.028 -0.069 1.00 81.88 104 GLY A C 1
ATOM 817 O O . GLY A 1 104 ? 3.415 3.023 -0.142 1.00 81.88 104 GLY A O 1
ATOM 818 N N . ASN A 1 105 ? 5.360 3.999 0.410 1.00 84.38 105 ASN A N 1
ATOM 819 C CA . ASN A 1 105 ? 5.977 2.829 1.040 1.00 84.38 105 ASN A CA 1
ATOM 820 C C . ASN A 1 105 ? 5.886 2.906 2.578 1.00 84.38 105 ASN A C 1
ATOM 822 O O . ASN A 1 105 ? 5.433 3.908 3.138 1.00 84.38 105 ASN A O 1
ATOM 826 N N . SER A 1 106 ? 6.369 1.876 3.280 1.00 92.25 106 SER A N 1
ATOM 827 C CA . SER A 1 106 ? 6.337 1.826 4.751 1.00 92.25 106 SER A CA 1
ATOM 828 C C . SER A 1 106 ? 7.043 3.003 5.434 1.00 92.25 106 SER A C 1
ATOM 830 O O . SER A 1 106 ? 6.542 3.505 6.438 1.00 92.25 106 SER A O 1
ATOM 832 N N . CYS A 1 107 ? 8.148 3.508 4.869 1.00 88.12 107 CYS A N 1
ATOM 833 C CA . CYS A 1 107 ? 8.862 4.667 5.410 1.00 88.12 107 CYS A CA 1
ATOM 834 C C . CYS A 1 107 ? 7.991 5.927 5.378 1.00 88.12 107 CYS A C 1
ATOM 836 O O . CYS A 1 107 ? 7.955 6.692 6.346 1.00 88.12 107 CYS A O 1
ATOM 838 N N . ARG A 1 108 ? 7.294 6.149 4.259 1.00 87.50 108 ARG A N 1
ATOM 839 C CA . ARG A 1 108 ? 6.399 7.292 4.081 1.00 87.50 108 ARG A CA 1
ATOM 840 C C . ARG A 1 108 ? 5.203 7.202 5.022 1.00 87.50 108 ARG A C 1
ATOM 842 O O . ARG A 1 108 ? 4.874 8.197 5.661 1.00 87.50 108 ARG A O 1
ATOM 849 N N . ILE A 1 109 ? 4.597 6.023 5.160 1.00 95.25 109 ILE A N 1
ATOM 850 C CA . ILE A 1 109 ? 3.456 5.828 6.067 1.00 95.25 109 ILE A CA 1
ATOM 851 C C . ILE A 1 109 ? 3.863 5.996 7.532 1.00 95.25 109 ILE A C 1
ATOM 853 O O . ILE A 1 109 ? 3.155 6.663 8.283 1.00 95.25 109 ILE A O 1
ATOM 857 N N . LEU A 1 110 ? 5.038 5.500 7.926 1.00 95.50 110 LEU A N 1
ATOM 858 C CA . LEU A 1 110 ? 5.605 5.761 9.250 1.00 95.50 110 LEU A CA 1
ATOM 859 C C . LEU A 1 110 ? 5.771 7.262 9.516 1.00 95.50 110 LEU A C 1
ATOM 861 O O . LEU A 1 110 ? 5.419 7.732 10.598 1.00 95.50 110 LEU A O 1
ATOM 865 N N . LYS A 1 111 ? 6.263 8.024 8.533 1.00 91.00 111 LYS A N 1
ATOM 866 C CA . LYS A 1 111 ? 6.387 9.482 8.642 1.00 91.00 111 LYS A CA 1
ATOM 867 C C . LYS A 1 111 ? 5.021 10.159 8.792 1.00 91.00 111 LYS A C 1
ATOM 869 O O . LYS A 1 111 ? 4.839 10.911 9.744 1.00 91.00 111 LYS A O 1
ATOM 874 N N . ILE A 1 112 ? 4.065 9.854 7.908 1.00 92.25 112 ILE A N 1
ATOM 875 C CA . ILE A 1 112 ? 2.704 10.417 7.957 1.00 92.25 112 ILE A CA 1
ATOM 876 C C . ILE A 1 112 ? 2.069 10.132 9.317 1.00 92.25 112 ILE A C 1
ATOM 878 O O . ILE A 1 112 ? 1.535 11.049 9.934 1.00 92.25 112 ILE A O 1
ATOM 882 N N . PHE A 1 113 ? 2.170 8.899 9.815 1.00 95.94 113 PHE A N 1
ATOM 883 C CA . PHE A 1 113 ? 1.623 8.535 11.118 1.00 95.94 113 PHE A CA 1
ATOM 884 C C . PHE A 1 113 ? 2.285 9.313 12.257 1.00 95.94 113 PHE A C 1
ATOM 886 O O . PHE A 1 113 ? 1.588 9.916 13.068 1.00 95.94 113 PHE A O 1
ATOM 893 N N . THR A 1 114 ? 3.619 9.361 12.283 1.00 94.75 114 THR A N 1
ATOM 894 C CA . THR A 1 114 ? 4.383 10.060 13.331 1.00 94.75 114 THR A CA 1
ATOM 895 C C . THR A 1 114 ? 4.043 11.549 13.389 1.00 94.75 114 THR A C 1
ATOM 897 O O . THR A 1 114 ? 3.905 12.105 14.472 1.00 94.75 114 THR A O 1
ATOM 900 N N . GLU A 1 115 ? 3.883 12.202 12.238 1.00 91.56 115 GLU A N 1
ATOM 901 C CA . GLU A 1 115 ? 3.590 13.639 12.170 1.00 91.56 115 GLU A CA 1
ATOM 902 C C . GLU A 1 115 ? 2.121 13.972 12.480 1.00 91.56 115 GLU A C 1
ATOM 904 O O . GLU A 1 115 ? 1.814 15.103 12.858 1.00 91.56 115 GLU A O 1
ATOM 909 N N . ASN A 1 116 ? 1.207 13.007 12.336 1.00 91.81 116 ASN A N 1
ATOM 910 C CA . ASN A 1 116 ? -0.231 13.255 12.443 1.00 91.81 116 ASN A CA 1
ATOM 911 C C . ASN A 1 116 ? -0.895 12.652 13.678 1.00 91.81 116 ASN A C 1
ATOM 913 O O . ASN A 1 116 ? -1.980 13.114 14.031 1.00 91.81 116 ASN A O 1
ATOM 917 N N . ILE A 1 117 ? -0.278 11.680 14.354 1.00 95.12 117 ILE A N 1
ATOM 918 C CA . ILE A 1 117 ? -0.894 10.990 15.495 1.00 95.12 117 ILE A CA 1
ATOM 919 C C . ILE A 1 117 ? -1.223 11.942 16.654 1.00 95.12 117 ILE A C 1
ATOM 921 O O . ILE A 1 117 ? -2.325 11.882 17.192 1.00 95.12 117 ILE A O 1
ATOM 925 N N . ASP A 1 118 ? -0.329 12.877 16.981 1.00 91.88 118 ASP A N 1
ATOM 926 C CA . ASP A 1 118 ? -0.528 13.818 18.093 1.00 91.88 118 ASP A CA 1
ATOM 927 C C . ASP A 1 118 ? -1.542 14.920 17.736 1.00 91.88 118 ASP A C 1
ATOM 929 O O . ASP A 1 118 ? -2.259 15.429 18.602 1.00 91.88 118 ASP A O 1
ATOM 933 N N . THR A 1 119 ? -1.638 15.250 16.443 1.00 90.00 119 THR A N 1
ATOM 934 C CA . THR A 1 119 ? -2.610 16.216 15.918 1.00 90.00 119 THR A CA 1
ATOM 935 C C . THR A 1 119 ? -4.006 15.620 15.868 1.00 90.00 119 THR A C 1
ATOM 937 O O . THR A 1 119 ? -4.937 16.309 16.261 1.00 90.00 119 THR A O 1
ATOM 940 N N . HIS A 1 120 ? -4.148 14.372 15.406 1.00 91.38 120 HIS A N 1
ATOM 941 C CA . HIS A 1 120 ? -5.433 13.700 15.185 1.00 91.38 120 HIS A CA 1
ATOM 942 C C . HIS A 1 120 ? -5.954 12.939 16.410 1.00 91.38 120 HIS A C 1
ATOM 944 O O . HIS A 1 120 ? -7.154 12.679 16.481 1.00 91.38 120 HIS A O 1
ATOM 950 N N . LYS A 1 121 ? -5.082 12.579 17.362 1.00 93.62 121 LYS A N 1
ATOM 951 C CA . LYS A 1 121 ? -5.407 11.811 18.578 1.00 93.62 121 LYS A CA 1
ATOM 952 C C . LYS A 1 121 ? -6.420 10.682 18.321 1.00 93.62 121 LYS A C 1
ATOM 954 O O . LYS A 1 121 ? -7.521 10.728 18.881 1.00 93.62 121 LYS A O 1
ATOM 959 N N . PRO A 1 122 ? -6.126 9.744 17.404 1.00 95.81 122 PRO A N 1
ATOM 960 C CA . PRO A 1 122 ? -7.061 8.671 17.107 1.00 95.81 122 PRO A CA 1
ATOM 961 C C . PRO A 1 122 ? -7.221 7.697 18.261 1.00 95.81 122 PRO A C 1
ATOM 963 O O . PRO A 1 122 ? -6.273 7.442 18.997 1.00 95.81 122 PRO A O 1
ATOM 966 N N . ASP A 1 123 ? -8.398 7.092 18.341 1.00 96.50 123 ASP A N 1
ATOM 967 C CA . ASP A 1 123 ? -8.658 5.942 19.201 1.00 96.50 123 ASP A CA 1
ATOM 968 C C . ASP A 1 123 ? -8.143 4.648 18.535 1.00 96.50 123 ASP A C 1
ATOM 970 O O . ASP A 1 123 ? -7.673 3.727 19.212 1.00 96.50 123 ASP A O 1
ATOM 974 N N . ILE A 1 124 ? -8.200 4.586 17.194 1.00 97.94 124 ILE A N 1
ATOM 975 C CA . ILE A 1 124 ? -7.751 3.440 16.389 1.00 97.94 124 ILE A CA 1
ATOM 976 C C . ILE A 1 124 ? -6.958 3.899 15.157 1.00 97.94 124 ILE A C 1
ATOM 978 O O . ILE A 1 124 ? -7.332 4.853 14.476 1.00 97.94 124 ILE A O 1
ATOM 982 N N . ALA A 1 125 ? -5.887 3.181 14.824 1.00 98.31 125 ALA A N 1
ATOM 983 C CA . ALA A 1 125 ? -5.175 3.290 13.555 1.00 98.31 125 ALA A CA 1
ATOM 984 C C . ALA A 1 125 ? -5.269 1.971 12.772 1.00 98.31 125 ALA A C 1
ATOM 986 O O . ALA A 1 125 ? -4.912 0.915 13.286 1.00 98.31 125 ALA A O 1
ATOM 987 N N . VAL A 1 126 ? -5.716 2.027 11.519 1.00 98.56 126 VAL A N 1
ATOM 988 C CA . VAL A 1 126 ? -5.819 0.883 10.602 1.00 98.56 126 VAL A CA 1
ATOM 989 C C . VAL A 1 126 ? -4.773 1.047 9.509 1.00 98.56 126 VAL A C 1
ATOM 991 O O . VAL A 1 126 ? -4.789 2.059 8.809 1.00 98.56 126 VAL A O 1
ATOM 994 N N . ILE A 1 127 ? -3.861 0.083 9.356 1.00 98.56 127 ILE A N 1
ATOM 995 C CA . ILE A 1 127 ? -2.701 0.216 8.468 1.00 98.56 127 ILE A CA 1
ATOM 996 C C . ILE A 1 127 ? -2.626 -0.909 7.433 1.00 98.56 127 ILE A C 1
ATOM 998 O O . ILE A 1 127 ? -2.563 -2.086 7.786 1.00 98.56 127 ILE A O 1
ATOM 1002 N N . MET A 1 128 ? -2.531 -0.527 6.157 1.00 97.88 128 MET A N 1
ATOM 1003 C CA . MET A 1 128 ? -2.254 -1.419 5.025 1.00 97.88 128 MET A CA 1
ATOM 1004 C C . MET A 1 128 ? -1.130 -0.831 4.163 1.00 97.88 128 MET A C 1
ATOM 1006 O O . MET A 1 128 ? -1.332 0.129 3.424 1.00 97.88 128 MET A O 1
ATOM 1010 N N . VAL A 1 129 ? 0.087 -1.370 4.284 1.00 95.94 129 VAL A N 1
ATOM 1011 C CA . VAL A 1 129 ? 1.268 -0.856 3.570 1.00 95.94 129 VAL A CA 1
ATOM 1012 C C . VAL A 1 129 ? 2.269 -1.971 3.276 1.00 95.94 129 VAL A C 1
ATOM 1014 O O . VAL A 1 129 ? 2.422 -2.902 4.060 1.00 95.94 129 VAL A O 1
ATOM 1017 N N . GLY A 1 130 ? 2.960 -1.880 2.138 1.00 86.31 130 GLY A N 1
ATOM 1018 C CA . GLY A 1 130 ? 4.101 -2.746 1.842 1.00 86.31 130 GLY A CA 1
ATOM 1019 C C . GLY A 1 130 ? 4.367 -2.961 0.358 1.00 86.31 130 GLY A C 1
ATOM 1020 O O . GLY A 1 130 ? 5.532 -3.048 -0.016 1.00 86.31 130 GLY A O 1
ATOM 1021 N N . MET A 1 131 ? 3.338 -2.994 -0.499 1.00 80.38 131 MET A N 1
ATOM 1022 C CA . MET A 1 131 ? 3.512 -3.314 -1.927 1.00 80.38 131 MET A CA 1
ATOM 1023 C C . MET A 1 131 ? 4.499 -2.364 -2.617 1.00 80.38 131 MET A C 1
ATOM 1025 O O . MET A 1 131 ? 5.367 -2.794 -3.376 1.00 80.38 131 MET A O 1
ATOM 1029 N N . ASN A 1 132 ? 4.452 -1.075 -2.276 1.00 74.88 132 ASN A N 1
ATOM 1030 C CA . ASN A 1 132 ? 5.343 -0.087 -2.883 1.00 74.88 132 ASN A CA 1
ATOM 1031 C C . ASN A 1 132 ? 6.771 -0.119 -2.342 1.00 74.88 132 ASN A C 1
ATOM 1033 O O . ASN A 1 132 ? 7.630 0.551 -2.905 1.00 74.88 132 ASN A O 1
ATOM 1037 N N . ASN A 1 133 ? 7.079 -0.905 -1.305 1.00 79.50 133 ASN A N 1
ATOM 1038 C CA . ASN A 1 133 ? 8.460 -1.054 -0.849 1.00 79.50 133 ASN A CA 1
ATOM 1039 C C . ASN A 1 133 ? 9.355 -1.632 -1.952 1.00 79.50 133 ASN A C 1
ATOM 1041 O O . ASN A 1 133 ? 10.538 -1.306 -1.987 1.00 79.50 133 ASN A O 1
ATOM 1045 N N . ALA A 1 134 ? 8.799 -2.455 -2.851 1.00 63.94 134 ALA A N 1
ATOM 1046 C CA . ALA A 1 134 ? 9.521 -3.085 -3.955 1.00 63.94 134 ALA A CA 1
ATOM 1047 C C . ALA A 1 134 ? 10.191 -2.071 -4.898 1.00 63.94 134 ALA A C 1
ATOM 1049 O O . ALA A 1 134 ? 11.313 -2.306 -5.349 1.00 63.94 134 ALA A O 1
ATOM 1050 N N . TRP A 1 135 ? 9.526 -0.942 -5.157 1.00 58.78 135 TRP A N 1
ATOM 1051 C CA . TRP A 1 135 ? 9.921 0.007 -6.199 1.00 58.78 135 TRP A CA 1
ATOM 1052 C C . TRP A 1 135 ? 10.067 1.454 -5.706 1.00 58.78 135 TRP A C 1
ATOM 1054 O O . TRP A 1 135 ? 10.875 2.204 -6.254 1.00 58.78 135 TRP A O 1
ATOM 1064 N N . ASN A 1 136 ? 9.347 1.867 -4.660 1.00 62.19 136 ASN A N 1
ATOM 1065 C CA . ASN A 1 136 ? 9.506 3.183 -4.051 1.00 62.19 136 ASN A CA 1
ATOM 1066 C C . ASN A 1 136 ? 10.548 3.115 -2.927 1.00 62.19 136 ASN A C 1
ATOM 1068 O O . ASN A 1 136 ? 10.300 2.551 -1.862 1.00 62.19 136 ASN A O 1
ATOM 1072 N N . LEU A 1 137 ? 11.703 3.746 -3.148 1.00 67.00 137 LEU A N 1
ATOM 1073 C CA . LEU A 1 137 ? 12.832 3.776 -2.209 1.00 67.00 137 LEU A CA 1
ATOM 1074 C C . LEU A 1 137 ? 12.840 5.008 -1.284 1.00 67.00 137 LEU A C 1
ATOM 1076 O O . LEU A 1 137 ? 13.807 5.226 -0.546 1.00 67.00 137 LEU A O 1
ATOM 1080 N N . GLU A 1 138 ? 11.790 5.834 -1.309 1.00 69.00 138 GLU A N 1
ATOM 1081 C CA . GLU A 1 138 ? 11.658 7.020 -0.456 1.00 69.00 138 GLU A CA 1
ATOM 1082 C C . GLU A 1 138 ? 11.885 6.660 1.021 1.00 69.00 138 GLU A C 1
ATOM 1084 O O . GLU A 1 138 ? 11.324 5.700 1.545 1.00 69.00 138 GLU A O 1
ATOM 1089 N N . GLY A 1 139 ? 12.758 7.399 1.708 1.00 69.19 139 GLY A N 1
ATOM 1090 C CA . GLY A 1 139 ? 13.039 7.187 3.133 1.00 69.19 139 GLY A CA 1
ATOM 1091 C C . GLY A 1 139 ? 13.801 5.900 3.487 1.00 69.19 139 GLY A C 1
ATOM 1092 O O . GLY A 1 139 ? 14.264 5.783 4.621 1.00 69.19 139 GLY A O 1
ATOM 1093 N N . MET A 1 140 ? 14.024 4.966 2.551 1.00 71.00 140 MET A N 1
ATOM 1094 C CA . MET A 1 140 ? 14.799 3.736 2.804 1.00 71.00 140 MET A CA 1
ATOM 1095 C C . MET A 1 140 ? 16.297 4.008 2.993 1.00 71.00 140 MET A C 1
ATOM 1097 O O . MET A 1 140 ? 17.012 3.225 3.613 1.00 71.00 140 MET A O 1
ATOM 1101 N N . GLN A 1 141 ? 16.769 5.172 2.541 1.00 64.19 141 GLN A N 1
ATOM 1102 C CA . GLN A 1 141 ? 18.150 5.629 2.710 1.00 64.19 141 GLN A CA 1
ATOM 1103 C C . GLN A 1 141 ? 18.597 5.703 4.181 1.00 64.19 141 GLN A C 1
ATOM 1105 O O . GLN A 1 141 ? 19.796 5.663 4.436 1.00 64.19 141 GLN A O 1
ATOM 1110 N N . ARG A 1 142 ? 17.675 5.762 5.157 1.00 64.31 142 ARG A N 1
ATOM 1111 C CA . ARG A 1 142 ? 18.021 5.717 6.593 1.00 64.31 142 ARG A CA 1
ATOM 1112 C C . ARG A 1 142 ? 18.679 4.403 7.027 1.00 64.31 142 ARG A C 1
ATOM 1114 O O . ARG A 1 142 ? 19.369 4.388 8.040 1.00 64.31 142 ARG A O 1
ATOM 1121 N N . PHE A 1 143 ? 18.483 3.330 6.261 1.00 53.62 143 PHE A N 1
ATOM 1122 C CA . PHE A 1 143 ? 19.111 2.029 6.495 1.00 53.62 143 PHE A CA 1
ATOM 1123 C C . PHE A 1 143 ? 20.419 1.863 5.705 1.00 53.62 143 PHE A C 1
ATOM 1125 O O . PHE A 1 143 ? 21.313 1.132 6.127 1.00 53.62 143 PHE A O 1
ATOM 1132 N N . ASN A 1 144 ? 20.604 2.630 4.625 1.00 50.34 144 ASN A N 1
ATOM 1133 C CA . ASN A 1 144 ? 21.855 2.660 3.874 1.00 50.34 144 ASN A CA 1
ATOM 1134 C C . ASN A 1 144 ? 22.859 3.622 4.526 1.00 50.34 144 ASN A C 1
ATOM 1136 O O . ASN A 1 144 ? 22.827 4.835 4.308 1.00 50.34 144 ASN A O 1
ATOM 1140 N N . ARG A 1 145 ? 23.824 3.076 5.276 1.00 43.03 145 ARG A N 1
ATOM 1141 C CA . ARG A 1 145 ? 25.041 3.801 5.687 1.00 43.03 145 ARG A CA 1
ATOM 1142 C C . ARG A 1 145 ? 25.955 4.039 4.477 1.00 43.03 145 ARG A C 1
ATOM 1144 O O . ARG A 1 145 ? 27.016 3.434 4.363 1.00 43.03 145 ARG A O 1
ATOM 1151 N N . LEU A 1 146 ? 25.551 4.898 3.545 1.00 45.28 146 LEU A N 1
ATOM 1152 C CA . LEU A 1 146 ? 26.455 5.351 2.489 1.00 45.28 146 LEU A CA 1
ATOM 1153 C C . LEU A 1 146 ? 27.441 6.386 3.069 1.00 45.28 146 LEU A C 1
ATOM 1155 O O . LEU A 1 146 ? 27.012 7.266 3.822 1.00 45.28 146 LEU A O 1
ATOM 1159 N N . PRO A 1 147 ? 28.747 6.310 2.740 1.00 48.22 147 PRO A N 1
ATOM 1160 C CA . PRO A 1 147 ? 29.743 7.284 3.183 1.00 48.22 147 PRO A CA 1
ATOM 1161 C C . PRO A 1 147 ? 29.325 8.716 2.831 1.00 48.22 147 PRO A C 1
ATOM 1163 O O . PRO A 1 147 ? 28.754 8.949 1.765 1.00 48.22 147 PRO A O 1
ATOM 1166 N N . LEU A 1 148 ? 29.662 9.685 3.690 1.00 46.91 148 LEU A N 1
ATOM 1167 C CA . LEU A 1 148 ? 29.286 11.103 3.555 1.00 46.91 148 LEU A CA 1
ATOM 1168 C C . LEU A 1 148 ? 29.600 11.689 2.159 1.00 46.91 148 LEU A C 1
ATOM 1170 O O . LEU A 1 148 ? 28.850 12.512 1.644 1.00 46.91 148 LEU A O 1
ATOM 1174 N N . LEU A 1 149 ? 30.669 11.208 1.515 1.00 44.53 149 LEU A N 1
ATOM 1175 C CA . LEU A 1 149 ? 31.099 11.625 0.176 1.00 44.53 149 LEU A CA 1
ATOM 1176 C C . LEU A 1 149 ? 30.118 11.232 -0.947 1.00 44.53 149 LEU A C 1
ATOM 1178 O O . LEU A 1 149 ? 30.068 11.912 -1.968 1.00 44.53 149 LEU A O 1
ATOM 1182 N N . ASN A 1 150 ? 29.296 10.192 -0.761 1.00 45.09 150 ASN A N 1
ATOM 1183 C CA . ASN A 1 150 ? 28.254 9.814 -1.723 1.00 45.09 150 ASN A CA 1
ATOM 1184 C C . ASN A 1 150 ? 26.955 10.619 -1.552 1.00 45.09 150 ASN A C 1
ATOM 1186 O O . ASN A 1 150 ? 26.183 10.686 -2.498 1.00 45.09 150 ASN A O 1
ATOM 1190 N N . LYS A 1 151 ? 26.728 11.287 -0.408 1.00 46.03 151 LYS A N 1
ATOM 1191 C CA . LYS A 1 151 ? 25.598 12.228 -0.239 1.00 46.03 151 LYS A CA 1
ATOM 1192 C C . LYS A 1 151 ? 25.760 13.515 -1.056 1.00 46.03 151 LYS A C 1
ATOM 1194 O O . LYS A 1 151 ? 24.772 14.188 -1.320 1.00 46.03 151 LYS A O 1
ATOM 1199 N N . LEU A 1 152 ? 26.994 13.863 -1.430 1.00 45.41 152 LEU A N 1
ATOM 1200 C CA . LEU A 1 152 ? 27.317 15.053 -2.229 1.00 45.41 152 LEU A CA 1
ATOM 1201 C C . LEU A 1 152 ? 27.322 14.782 -3.742 1.00 45.41 152 LEU A C 1
ATOM 1203 O O . LEU A 1 152 ? 27.386 15.724 -4.529 1.00 45.41 152 LEU A O 1
ATOM 1207 N N . LYS A 1 153 ? 27.243 13.514 -4.166 1.00 44.34 153 LYS A N 1
ATOM 1208 C CA . LYS A 1 153 ? 27.065 13.167 -5.577 1.00 44.34 153 LYS A CA 1
ATOM 1209 C C . LYS A 1 153 ? 25.588 13.297 -5.923 1.00 44.34 153 LYS A C 1
ATOM 1211 O O . LYS A 1 153 ? 24.802 12.409 -5.621 1.00 44.34 153 LYS A O 1
ATOM 1216 N N . ILE A 1 154 ? 25.227 14.409 -6.555 1.00 52.19 154 ILE A N 1
ATOM 1217 C CA . ILE A 1 154 ? 23.958 14.510 -7.275 1.00 52.19 154 ILE A CA 1
ATOM 1218 C C . ILE A 1 154 ? 24.097 13.606 -8.501 1.00 52.19 154 ILE A C 1
ATOM 1220 O O . ILE A 1 154 ? 24.907 13.896 -9.385 1.00 52.19 154 ILE A O 1
ATOM 1224 N N . ASP A 1 155 ? 23.360 12.496 -8.536 1.00 56.12 155 ASP A N 1
ATOM 1225 C CA . ASP A 1 155 ? 23.248 11.693 -9.750 1.00 56.12 155 ASP A CA 1
ATOM 1226 C C . ASP A 1 155 ? 22.498 12.523 -10.805 1.00 56.12 155 ASP A C 1
ATOM 1228 O O . ASP A 1 155 ? 21.552 13.252 -10.493 1.00 56.12 155 ASP A O 1
ATOM 1232 N N . ILE A 1 156 ? 22.891 12.427 -12.074 1.00 58.44 156 ILE A N 1
ATOM 1233 C CA . ILE A 1 156 ? 22.154 13.075 -13.164 1.00 58.44 156 ILE A CA 1
ATOM 1234 C C . ILE A 1 156 ? 20.696 12.592 -13.206 1.00 58.44 156 ILE A C 1
ATOM 1236 O O . ILE A 1 156 ? 19.801 13.357 -13.567 1.00 58.44 156 ILE A O 1
ATOM 1240 N N . HIS A 1 157 ? 20.445 11.361 -12.753 1.00 53.34 157 HIS A N 1
ATOM 1241 C CA . HIS A 1 157 ? 19.111 10.788 -12.602 1.00 53.34 157 HIS A CA 1
ATOM 1242 C C . HIS A 1 157 ? 18.276 11.431 -11.477 1.00 53.34 157 HIS A C 1
ATOM 1244 O O . HIS A 1 157 ? 17.048 11.316 -11.501 1.00 53.34 157 HIS A O 1
ATOM 1250 N N . ASP A 1 158 ? 18.893 12.160 -10.542 1.00 61.69 158 ASP A N 1
ATOM 1251 C CA . ASP A 1 158 ? 18.203 12.890 -9.468 1.00 61.69 158 ASP A CA 1
ATOM 1252 C C . ASP A 1 158 ? 17.723 14.285 -9.896 1.00 61.69 158 ASP A C 1
ATOM 1254 O O . ASP A 1 158 ? 16.919 14.912 -9.195 1.00 61.69 158 ASP A O 1
ATOM 1258 N N . LEU A 1 159 ? 18.183 14.782 -11.049 1.00 70.75 159 LEU A N 1
ATOM 1259 C CA . LEU A 1 159 ? 17.757 16.068 -11.598 1.00 70.75 159 LEU A CA 1
ATOM 1260 C C . LEU A 1 159 ? 16.346 15.955 -12.186 1.00 70.75 159 LEU A C 1
ATOM 1262 O O . LEU A 1 159 ? 16.070 15.114 -13.050 1.00 70.75 159 LEU A O 1
ATOM 1266 N N . ARG A 1 160 ? 15.436 16.839 -11.763 1.00 77.75 160 ARG A N 1
ATOM 1267 C CA . ARG A 1 160 ? 14.073 16.892 -12.323 1.00 77.75 160 ARG A CA 1
ATOM 1268 C C . ARG A 1 160 ? 14.105 17.294 -13.792 1.00 77.75 160 ARG A C 1
ATOM 1270 O O . ARG A 1 160 ? 13.316 16.776 -14.580 1.00 77.75 160 ARG A O 1
ATOM 1277 N N . LEU A 1 161 ? 15.060 18.139 -14.171 1.00 79.38 161 LEU A N 1
ATOM 1278 C CA . LEU A 1 161 ? 15.301 18.521 -15.554 1.00 79.38 161 LEU A CA 1
ATOM 1279 C C . LEU A 1 161 ? 15.683 17.326 -16.435 1.00 79.38 161 LEU A C 1
ATOM 1281 O O . LEU A 1 161 ? 15.154 17.191 -17.534 1.00 79.38 161 LEU A O 1
ATOM 1285 N N . TYR A 1 162 ? 16.534 16.417 -15.948 1.00 71.75 162 TYR A N 1
ATOM 1286 C CA . TYR A 1 162 ? 16.867 15.191 -16.682 1.00 71.75 162 TYR A CA 1
ATOM 1287 C C . TYR A 1 162 ? 15.615 14.332 -16.922 1.00 71.75 162 TYR A C 1
ATOM 1289 O O . TYR A 1 162 ? 15.364 13.895 -18.048 1.00 71.75 162 TYR A O 1
ATOM 1297 N N . LYS A 1 163 ? 14.783 14.150 -15.886 1.00 72.25 163 LYS A N 1
ATOM 1298 C CA . LYS A 1 163 ? 13.515 13.404 -15.984 1.00 72.25 163 LYS A CA 1
ATOM 1299 C C . LYS A 1 163 ? 12.546 14.054 -16.977 1.00 72.25 163 LYS A C 1
ATOM 1301 O O . LYS A 1 163 ? 11.929 13.347 -17.771 1.00 72.25 163 LYS A O 1
ATOM 1306 N N . LEU A 1 164 ? 12.456 15.386 -16.980 1.00 78.19 164 LEU A N 1
ATOM 1307 C CA . LEU A 1 164 ? 11.641 16.146 -17.930 1.00 78.19 164 LEU A CA 1
ATOM 1308 C C . LEU A 1 164 ? 12.148 15.997 -19.371 1.00 78.19 164 LEU A C 1
ATOM 1310 O O . LEU A 1 164 ? 11.363 15.700 -20.265 1.00 78.19 164 LEU A O 1
ATOM 1314 N N . CYS A 1 165 ? 13.452 16.146 -19.608 1.00 73.38 165 CYS A N 1
ATOM 1315 C CA . CYS A 1 165 ? 14.038 15.964 -20.938 1.00 73.38 165 CYS A CA 1
ATOM 1316 C C . CYS A 1 165 ? 13.811 14.543 -21.470 1.00 73.38 165 CYS A C 1
ATOM 1318 O O . CYS A 1 165 ? 13.511 14.364 -22.650 1.00 73.38 165 CYS A O 1
ATOM 1320 N N . LYS A 1 166 ? 13.899 13.532 -20.597 1.00 67.75 166 LYS A N 1
ATOM 1321 C CA . LYS A 1 166 ? 13.590 12.139 -20.941 1.00 67.75 166 LYS A CA 1
ATOM 1322 C C . LYS A 1 166 ? 12.109 11.940 -21.292 1.00 67.75 166 LYS A C 1
ATOM 1324 O O . LYS A 1 166 ? 11.801 11.254 -22.257 1.00 67.75 166 LYS A O 1
ATOM 1329 N N . LEU A 1 167 ? 11.198 12.575 -20.555 1.00 66.12 167 LEU A N 1
ATOM 1330 C CA . LEU A 1 167 ? 9.761 12.585 -20.857 1.00 66.12 167 LEU A CA 1
ATOM 1331 C C . LEU A 1 167 ? 9.456 13.220 -22.219 1.00 66.12 167 LEU A C 1
ATOM 1333 O O . LEU A 1 167 ? 8.703 12.668 -23.021 1.00 66.12 167 LEU A O 1
ATOM 1337 N N . LEU A 1 168 ? 10.054 14.382 -22.484 1.00 73.38 168 LEU A N 1
ATOM 1338 C CA . LEU A 1 168 ? 9.854 15.111 -23.731 1.00 73.38 168 LEU A CA 1
ATOM 1339 C C . LEU A 1 168 ? 10.415 14.343 -24.927 1.00 73.38 168 LEU A C 1
ATOM 1341 O O . LEU A 1 168 ? 9.758 14.306 -25.962 1.00 73.38 168 LEU A O 1
ATOM 1345 N N . SER A 1 169 ? 11.577 13.695 -24.794 1.00 68.00 169 SER A N 1
ATOM 1346 C CA . SER A 1 169 ? 12.176 12.931 -25.894 1.00 68.00 169 SER A CA 1
ATOM 1347 C C . SER A 1 169 ? 11.334 11.719 -26.297 1.00 68.00 169 SER A C 1
ATOM 1349 O O . SER A 1 169 ? 11.210 11.445 -27.489 1.00 68.00 169 SER A O 1
ATOM 1351 N N . ILE A 1 170 ? 10.692 11.045 -25.340 1.00 57.69 170 ILE A N 1
ATOM 1352 C CA . ILE A 1 170 ? 9.752 9.946 -25.611 1.00 57.69 170 ILE A CA 1
ATOM 1353 C C . ILE A 1 170 ? 8.516 10.471 -26.353 1.00 57.69 170 ILE A C 1
ATOM 1355 O O . ILE A 1 170 ? 8.142 9.930 -27.392 1.00 57.69 170 ILE A O 1
ATOM 1359 N N . ASN A 1 171 ? 7.916 11.567 -25.880 1.00 60.03 171 ASN A N 1
ATOM 1360 C CA . ASN A 1 171 ? 6.743 12.158 -26.532 1.00 60.03 171 ASN A CA 1
ATOM 1361 C C . ASN A 1 171 ? 7.055 12.702 -27.936 1.00 60.03 171 ASN A C 1
ATOM 1363 O O . ASN A 1 171 ? 6.214 12.619 -28.828 1.00 60.03 171 ASN A O 1
ATOM 1367 N N . PHE A 1 172 ? 8.264 13.225 -28.152 1.00 61.56 172 PHE A N 1
ATOM 1368 C CA . PHE A 1 172 ? 8.711 13.655 -29.477 1.00 61.56 172 PHE A CA 1
ATOM 1369 C C . PHE A 1 172 ? 8.908 12.469 -30.425 1.00 61.56 172 PHE A C 1
ATOM 1371 O O . PHE A 1 172 ? 8.466 12.538 -31.568 1.00 61.56 172 PHE A O 1
ATOM 1378 N N . ARG A 1 173 ? 9.504 11.363 -29.953 1.00 57.28 173 ARG A N 1
ATOM 1379 C CA . ARG A 1 173 ? 9.615 10.122 -30.740 1.00 57.28 173 ARG A CA 1
ATOM 1380 C C . ARG A 1 173 ? 8.243 9.580 -31.136 1.00 57.28 173 ARG A C 1
ATOM 1382 O O . ARG A 1 173 ? 8.069 9.238 -32.297 1.00 57.28 173 ARG A O 1
ATOM 1389 N N . LYS A 1 174 ? 7.270 9.609 -30.218 1.00 48.09 174 LYS A N 1
ATOM 1390 C CA . LYS A 1 174 ? 5.875 9.219 -30.484 1.00 48.09 174 LYS A CA 1
ATOM 1391 C C . LYS A 1 174 ? 5.232 10.058 -31.593 1.00 48.09 174 LYS A C 1
ATOM 1393 O O . LYS A 1 174 ? 4.482 9.542 -32.409 1.00 48.09 174 LYS A O 1
ATOM 1398 N N . LYS A 1 175 ? 5.510 11.364 -31.633 1.00 51.44 175 LYS A N 1
ATOM 1399 C CA . LYS A 1 175 ? 4.972 12.245 -32.678 1.00 51.44 175 LYS A CA 1
ATOM 1400 C C . LYS A 1 175 ? 5.622 11.984 -34.041 1.00 51.44 175 LYS A C 1
ATOM 1402 O O . LYS A 1 175 ? 4.923 11.973 -35.045 1.00 51.44 175 LYS A O 1
ATOM 1407 N N . ILE A 1 176 ? 6.933 11.733 -34.057 1.00 56.97 176 ILE A N 1
ATOM 1408 C CA . ILE A 1 176 ? 7.686 11.449 -35.286 1.00 56.97 176 ILE A CA 1
ATOM 1409 C C . ILE A 1 176 ? 7.302 10.084 -35.877 1.00 56.97 176 ILE A C 1
ATOM 1411 O O . ILE A 1 176 ? 7.154 9.997 -37.090 1.00 56.97 176 ILE A O 1
ATOM 1415 N N . SER A 1 177 ? 7.086 9.043 -35.060 1.00 47.25 177 SER A N 1
ATOM 1416 C CA . SER A 1 177 ? 6.618 7.738 -35.562 1.00 47.25 177 SER A CA 1
ATOM 1417 C C . SER A 1 177 ? 5.214 7.825 -36.170 1.00 47.25 177 SER A C 1
ATOM 1419 O O . SER A 1 177 ? 4.969 7.291 -37.247 1.00 47.25 177 SER A O 1
ATOM 1421 N N . MET A 1 178 ? 4.313 8.596 -35.550 1.00 46.19 178 MET A N 1
ATOM 1422 C CA . MET A 1 178 ? 2.970 8.843 -36.094 1.00 46.19 178 MET A CA 1
ATOM 1423 C C . MET A 1 178 ? 2.985 9.658 -37.404 1.00 46.19 178 MET A C 1
ATOM 1425 O O . MET A 1 178 ? 2.097 9.475 -38.235 1.00 46.19 178 MET A O 1
ATOM 1429 N N . GLU A 1 179 ? 3.971 10.542 -37.605 1.00 46.47 179 GLU A N 1
ATOM 1430 C CA . GLU A 1 179 ? 4.164 11.288 -38.861 1.00 46.47 179 GLU A CA 1
ATOM 1431 C C . GLU A 1 179 ? 4.856 10.445 -39.952 1.00 46.47 179 GLU A C 1
ATOM 1433 O O . GLU A 1 179 ? 4.483 10.567 -41.118 1.00 46.47 179 GLU A O 1
ATOM 1438 N N . SER A 1 180 ? 5.788 9.541 -39.613 1.00 44.75 180 SER A N 1
ATOM 1439 C CA . SER A 1 180 ? 6.417 8.646 -40.604 1.00 44.75 180 SER A CA 1
ATOM 1440 C C . SER A 1 180 ? 5.461 7.571 -41.134 1.00 44.75 180 SER A C 1
ATOM 1442 O O . SER A 1 180 ? 5.495 7.258 -42.323 1.00 44.75 180 SER A O 1
ATOM 1444 N N . ASP A 1 181 ? 4.544 7.075 -40.297 1.00 43.16 181 ASP A N 1
ATOM 1445 C CA . ASP A 1 181 ? 3.501 6.104 -40.685 1.00 43.16 181 ASP A CA 1
ATOM 1446 C C . ASP A 1 181 ? 2.445 6.682 -41.656 1.00 43.16 181 ASP A C 1
ATOM 1448 O O . ASP A 1 181 ? 1.658 5.947 -42.271 1.00 43.16 181 ASP A O 1
ATOM 1452 N N . ALA A 1 182 ? 2.391 8.011 -41.795 1.00 46.28 182 ALA A N 1
ATOM 1453 C CA . ALA A 1 182 ? 1.537 8.693 -42.765 1.00 46.28 182 ALA A CA 1
ATOM 1454 C C . ALA A 1 182 ? 2.196 8.815 -44.153 1.00 46.28 182 ALA A C 1
ATOM 1456 O O . ALA A 1 182 ? 1.479 8.839 -45.156 1.00 46.28 182 ALA A O 1
ATOM 1457 N N . ASP A 1 183 ? 3.532 8.848 -44.219 1.00 41.28 183 ASP A N 1
ATOM 1458 C CA . ASP A 1 183 ? 4.304 9.050 -45.455 1.00 41.28 183 ASP A CA 1
ATOM 1459 C C . ASP A 1 183 ? 4.710 7.718 -46.127 1.00 41.28 183 ASP A C 1
ATOM 1461 O O . ASP A 1 183 ? 4.748 7.616 -47.354 1.00 41.28 183 ASP A O 1
ATOM 1465 N N . ASP A 1 184 ? 4.888 6.637 -45.354 1.00 40.25 184 ASP A N 1
ATOM 1466 C CA . ASP A 1 184 ? 5.317 5.320 -45.874 1.00 40.25 184 ASP A CA 1
ATOM 1467 C C . ASP A 1 184 ? 4.196 4.519 -46.587 1.00 40.25 184 ASP A C 1
ATOM 1469 O O . ASP A 1 184 ? 4.417 3.442 -47.139 1.00 40.25 184 ASP A O 1
ATOM 1473 N N . ARG A 1 185 ? 2.966 5.055 -46.679 1.00 45.06 185 ARG A N 1
ATOM 1474 C CA . ARG A 1 185 ? 1.829 4.403 -47.377 1.00 45.06 185 ARG A CA 1
ATOM 1475 C C . ARG A 1 185 ? 1.891 4.474 -48.913 1.00 45.06 185 ARG A C 1
ATOM 1477 O O . ARG A 1 185 ? 0.882 4.219 -49.571 1.00 45.06 185 ARG A O 1
ATOM 1484 N N . ARG A 1 186 ? 3.034 4.841 -49.508 1.00 42.25 186 ARG A N 1
ATOM 1485 C CA . ARG A 1 186 ? 3.206 4.972 -50.974 1.00 42.25 186 ARG A CA 1
ATOM 1486 C C . ARG A 1 186 ? 4.277 4.072 -51.599 1.00 42.25 186 ARG A C 1
ATOM 1488 O O . ARG A 1 186 ? 4.430 4.118 -52.817 1.00 42.25 186 ARG A O 1
ATOM 1495 N N . ALA A 1 187 ? 4.976 3.228 -50.839 1.00 35.47 187 ALA A N 1
ATOM 1496 C CA . ALA A 1 187 ? 5.970 2.305 -51.395 1.00 35.47 187 ALA A CA 1
ATOM 1497 C C . ALA A 1 187 ? 5.574 0.832 -51.168 1.00 35.47 187 ALA A C 1
ATOM 1499 O O . ALA A 1 187 ? 5.263 0.450 -50.041 1.00 35.47 187 ALA A O 1
ATOM 1500 N N . PRO A 1 188 ? 5.613 -0.040 -52.195 1.00 39.88 188 PRO A N 1
ATOM 1501 C CA . PRO A 1 188 ? 5.369 -1.461 -51.997 1.00 39.88 188 PRO A CA 1
ATOM 1502 C C . PRO A 1 188 ? 6.645 -2.122 -51.456 1.00 39.88 188 PRO A C 1
ATOM 1504 O O . PRO A 1 188 ? 7.615 -2.320 -52.189 1.00 39.88 188 PRO A O 1
ATOM 1507 N N . ARG A 1 189 ? 6.658 -2.471 -50.165 1.00 41.78 189 ARG A N 1
ATOM 1508 C CA . ARG A 1 189 ? 7.715 -3.283 -49.537 1.00 41.78 189 ARG A CA 1
ATOM 1509 C C . ARG A 1 189 ? 7.164 -4.654 -49.149 1.00 41.78 189 ARG A C 1
ATOM 1511 O O . ARG A 1 189 ? 6.213 -4.774 -48.385 1.00 41.78 189 ARG A O 1
ATOM 1518 N N . ALA A 1 190 ? 7.788 -5.697 -49.686 1.00 38.94 190 ALA A N 1
ATOM 1519 C CA . ALA A 1 190 ? 7.304 -7.075 -49.676 1.00 38.94 190 ALA A CA 1
ATOM 1520 C C . ALA A 1 190 ? 7.523 -7.856 -48.357 1.00 38.94 190 ALA A C 1
ATOM 1522 O O . ALA A 1 190 ? 7.574 -9.075 -48.407 1.00 38.94 190 ALA A O 1
ATOM 1523 N N . ASN A 1 191 ? 7.656 -7.204 -47.192 1.00 46.69 191 ASN A N 1
ATOM 1524 C CA . ASN A 1 191 ? 7.774 -7.893 -45.888 1.00 46.69 191 ASN A CA 1
ATOM 1525 C C . ASN A 1 191 ? 7.357 -7.010 -44.683 1.00 46.69 191 ASN A C 1
ATOM 1527 O O . ASN A 1 191 ? 8.007 -6.990 -43.644 1.00 46.69 191 ASN A O 1
ATOM 1531 N N . LEU A 1 192 ? 6.256 -6.257 -44.806 1.00 45.34 192 LEU A N 1
ATOM 1532 C CA . LEU A 1 192 ? 5.860 -5.220 -43.834 1.00 45.34 192 LEU A CA 1
ATOM 1533 C C . LEU A 1 192 ? 5.453 -5.722 -42.430 1.00 45.34 192 LEU A C 1
ATOM 1535 O O . LEU A 1 192 ? 5.526 -4.963 -41.470 1.00 45.34 192 LEU A O 1
ATOM 1539 N N . GLN A 1 193 ? 4.981 -6.961 -42.279 1.00 43.53 193 GLN A N 1
ATOM 1540 C CA . GLN A 1 193 ? 4.335 -7.387 -41.025 1.00 43.53 193 GLN A CA 1
ATOM 1541 C C . GLN A 1 193 ? 5.319 -7.688 -39.882 1.00 43.53 193 GLN A C 1
ATOM 1543 O O . GLN A 1 193 ? 5.010 -7.397 -38.729 1.00 43.53 193 GLN A O 1
ATOM 1548 N N . ASN A 1 194 ? 6.506 -8.221 -40.188 1.00 44.88 194 ASN A N 1
ATOM 1549 C CA . ASN A 1 194 ? 7.479 -8.619 -39.164 1.00 44.88 194 ASN A CA 1
ATOM 1550 C C . ASN A 1 194 ? 8.321 -7.440 -38.643 1.00 44.88 194 ASN A C 1
ATOM 1552 O O . ASN A 1 194 ? 8.618 -7.395 -37.450 1.00 44.88 194 ASN A O 1
ATOM 1556 N N . ASP A 1 195 ? 8.647 -6.463 -39.497 1.00 48.25 195 ASP A N 1
ATOM 1557 C CA . ASP A 1 195 ? 9.446 -5.291 -39.103 1.00 48.25 195 ASP A CA 1
ATOM 1558 C C . ASP A 1 195 ? 8.623 -4.280 -38.283 1.00 48.25 195 ASP A C 1
ATOM 1560 O O . ASP A 1 195 ? 9.084 -3.792 -37.251 1.00 48.25 195 ASP A O 1
ATOM 1564 N N . VAL A 1 196 ? 7.355 -4.050 -38.649 1.00 52.28 196 VAL A N 1
ATOM 1565 C CA . VAL A 1 196 ? 6.453 -3.147 -37.905 1.00 52.28 196 VAL A CA 1
ATOM 1566 C C . VAL A 1 196 ? 6.132 -3.693 -36.508 1.00 52.28 196 VAL A C 1
ATOM 1568 O O . VAL A 1 196 ? 6.068 -2.934 -35.539 1.00 52.28 196 VAL A O 1
ATOM 1571 N N . ALA A 1 197 ? 5.965 -5.013 -36.371 1.00 55.50 197 ALA A N 1
ATOM 1572 C CA . ALA A 1 197 ? 5.750 -5.653 -35.074 1.00 55.50 197 ALA A CA 1
ATOM 1573 C C . ALA A 1 197 ? 6.995 -5.557 -34.167 1.00 55.50 197 ALA A C 1
ATOM 1575 O O . ALA A 1 197 ? 6.872 -5.334 -32.960 1.00 55.50 197 ALA A O 1
ATOM 1576 N N . ALA A 1 198 ? 8.202 -5.674 -34.730 1.00 57.84 198 ALA A N 1
ATOM 1577 C CA . ALA A 1 198 ? 9.447 -5.548 -33.975 1.00 57.84 198 ALA A CA 1
ATOM 1578 C C . ALA A 1 198 ? 9.671 -4.121 -33.438 1.00 57.84 198 ALA A C 1
ATOM 1580 O O . ALA A 1 198 ? 10.087 -3.957 -32.284 1.00 57.84 198 ALA A O 1
ATOM 1581 N N . ASP A 1 199 ? 9.351 -3.098 -34.234 1.00 63.59 199 ASP A N 1
ATOM 1582 C CA . ASP A 1 199 ? 9.483 -1.694 -33.833 1.00 63.59 199 ASP A CA 1
ATOM 1583 C C . ASP A 1 199 ? 8.441 -1.283 -32.784 1.00 63.59 199 ASP A C 1
ATOM 1585 O O . ASP A 1 199 ? 8.800 -0.677 -31.767 1.00 63.59 199 ASP A O 1
ATOM 1589 N N . LYS A 1 200 ? 7.182 -1.710 -32.938 1.00 67.25 200 LYS A N 1
ATOM 1590 C CA . LYS A 1 200 ? 6.138 -1.502 -31.917 1.00 67.25 200 LYS A CA 1
ATOM 1591 C C . LYS A 1 200 ? 6.474 -2.184 -30.591 1.00 67.25 200 LYS A C 1
ATOM 1593 O O . LYS A 1 200 ? 6.319 -1.587 -29.524 1.00 67.25 200 LYS A O 1
ATOM 1598 N N . TRP A 1 201 ? 7.005 -3.407 -30.638 1.00 68.62 201 TRP A N 1
ATOM 1599 C CA . TRP A 1 201 ? 7.460 -4.120 -29.442 1.00 68.62 201 TRP A CA 1
ATOM 1600 C C . TRP A 1 201 ? 8.616 -3.396 -28.735 1.00 68.62 201 TRP A C 1
ATOM 1602 O O . TRP A 1 201 ? 8.684 -3.334 -27.503 1.00 68.62 201 TRP A O 1
ATOM 1612 N N . LYS A 1 202 ? 9.542 -2.817 -29.501 1.00 70.19 202 LYS A N 1
ATOM 1613 C CA . LYS A 1 202 ? 10.654 -2.027 -28.961 1.00 70.19 202 LYS A CA 1
ATOM 1614 C C . LYS A 1 202 ? 10.165 -0.745 -28.284 1.00 70.19 202 LYS A C 1
ATOM 1616 O O . LYS A 1 202 ? 10.643 -0.435 -27.192 1.00 70.19 202 LYS A O 1
ATOM 1621 N N . GLU A 1 203 ? 9.208 -0.044 -28.888 1.00 71.88 203 GLU A N 1
ATOM 1622 C CA . GLU A 1 203 ? 8.590 1.158 -28.314 1.00 71.88 203 GLU A CA 1
ATOM 1623 C C . GLU A 1 203 ? 7.863 0.844 -26.999 1.00 71.88 203 GLU A C 1
ATOM 1625 O O . GLU A 1 203 ? 8.086 1.513 -25.985 1.00 71.88 203 GLU A O 1
ATOM 1630 N N . LEU A 1 204 ? 7.066 -0.226 -26.981 1.00 74.31 204 LEU A N 1
ATOM 1631 C CA . LEU A 1 204 ? 6.371 -0.676 -25.779 1.00 74.31 204 LEU A CA 1
ATOM 1632 C C . LEU A 1 204 ? 7.352 -0.981 -24.638 1.00 74.31 204 LEU A C 1
ATOM 1634 O O . LEU A 1 204 ? 7.143 -0.528 -23.512 1.00 74.31 204 LEU A O 1
ATOM 1638 N N . LYS A 1 205 ? 8.463 -1.676 -24.918 1.00 71.19 205 LYS A N 1
ATOM 1639 C CA . LYS A 1 205 ? 9.503 -1.945 -23.909 1.00 71.19 205 LYS A CA 1
ATOM 1640 C C . LYS A 1 205 ? 10.125 -0.669 -23.343 1.00 71.19 205 LYS A C 1
ATOM 1642 O O . LYS A 1 205 ? 10.348 -0.591 -22.133 1.00 71.19 205 LYS A O 1
ATOM 1647 N N . GLU A 1 206 ? 10.397 0.343 -24.171 1.00 72.38 206 GLU A N 1
ATOM 1648 C CA . GLU A 1 206 ? 10.895 1.638 -23.681 1.00 72.38 206 GLU A CA 1
ATOM 1649 C C . GLU A 1 206 ? 9.863 2.335 -22.782 1.00 72.38 206 GLU A C 1
ATOM 1651 O O . GLU A 1 206 ? 10.224 2.882 -21.734 1.00 72.38 206 GLU A O 1
ATOM 1656 N N . LYS A 1 207 ? 8.580 2.263 -23.146 1.00 71.44 207 LYS A N 1
ATOM 1657 C CA . LYS A 1 207 ? 7.471 2.857 -22.393 1.00 71.44 207 LYS A CA 1
ATOM 1658 C C . LYS A 1 207 ? 7.256 2.179 -21.039 1.00 71.44 207 LYS A C 1
ATOM 1660 O O . LYS A 1 207 ? 7.201 2.854 -20.012 1.00 71.44 207 LYS A O 1
ATOM 1665 N N . VAL A 1 208 ? 7.223 0.850 -21.010 1.00 68.88 208 VAL A N 1
ATOM 1666 C CA . 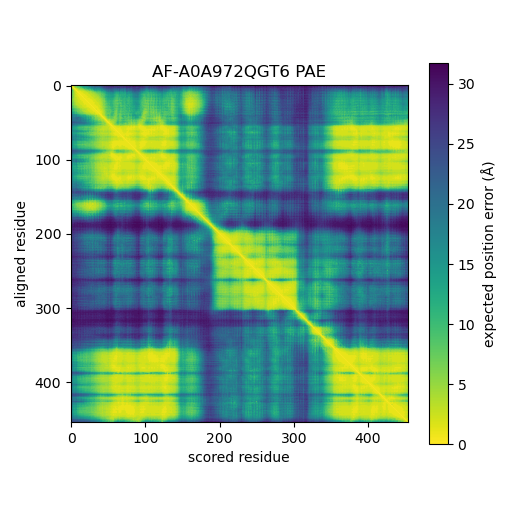VAL A 1 208 ? 7.133 0.044 -19.781 1.00 68.88 208 VAL A CA 1
ATOM 1667 C C . VAL A 1 208 ? 8.318 0.332 -18.863 1.00 68.88 208 VAL A C 1
ATOM 1669 O O . VAL A 1 208 ? 8.136 0.608 -17.676 1.00 68.88 208 VAL A O 1
ATOM 1672 N N . LYS A 1 209 ? 9.540 0.348 -19.410 1.00 68.56 209 LYS A N 1
ATOM 1673 C CA . LYS A 1 209 ? 10.749 0.706 -18.657 1.00 68.56 209 LYS A CA 1
ATOM 1674 C C . LYS A 1 209 ? 10.647 2.109 -18.059 1.00 68.56 209 LYS A C 1
ATOM 1676 O O . LYS A 1 209 ? 11.011 2.314 -16.904 1.00 68.56 209 LYS A O 1
ATOM 1681 N N . PHE A 1 210 ? 10.125 3.070 -18.814 1.00 65.06 210 PHE A N 1
ATOM 1682 C CA . PHE A 1 210 ? 9.913 4.430 -18.336 1.00 65.06 210 PHE A CA 1
ATOM 1683 C C . PHE A 1 210 ? 8.883 4.504 -17.195 1.00 65.06 210 PHE A C 1
ATOM 1685 O O . PHE A 1 210 ? 9.121 5.173 -16.185 1.00 65.06 210 PHE A O 1
ATOM 1692 N N . HIS A 1 211 ? 7.755 3.805 -17.319 1.00 66.75 211 HIS A N 1
ATOM 1693 C CA . HIS A 1 211 ? 6.752 3.722 -16.257 1.00 66.75 211 HIS A CA 1
ATOM 1694 C C . HIS A 1 211 ? 7.340 3.116 -14.975 1.00 66.75 211 HIS A C 1
ATOM 1696 O O . HIS A 1 211 ? 7.164 3.688 -13.900 1.00 66.75 211 HIS A O 1
ATOM 1702 N N . ARG A 1 212 ? 8.156 2.062 -15.098 1.00 61.44 212 ARG A N 1
ATOM 1703 C CA . ARG A 1 212 ? 8.899 1.459 -13.978 1.00 61.44 212 ARG A CA 1
ATOM 1704 C C . ARG A 1 212 ? 9.860 2.445 -13.312 1.00 61.44 212 ARG A C 1
ATOM 1706 O O . ARG A 1 212 ? 9.814 2.628 -12.101 1.00 61.44 212 ARG A O 1
ATOM 1713 N N . GLU A 1 213 ? 10.690 3.137 -14.090 1.00 54.44 213 GLU A N 1
ATOM 1714 C CA . GLU A 1 213 ? 11.658 4.115 -13.564 1.00 54.44 213 GLU A CA 1
ATOM 1715 C C . GLU A 1 213 ? 11.000 5.357 -12.938 1.00 54.44 213 GLU A C 1
ATOM 1717 O O . GLU A 1 213 ? 11.615 6.046 -12.122 1.00 54.44 213 GLU A O 1
ATOM 1722 N N . THR A 1 214 ? 9.756 5.662 -13.315 1.00 51.09 214 THR A N 1
ATOM 1723 C CA . THR A 1 214 ? 8.981 6.780 -12.754 1.00 51.09 214 THR A CA 1
ATOM 1724 C C . THR A 1 214 ? 8.024 6.371 -11.638 1.00 51.09 214 THR A C 1
ATOM 1726 O O . THR A 1 214 ? 7.292 7.227 -11.143 1.00 51.09 214 THR A O 1
ATOM 1729 N N . GLY A 1 215 ? 8.050 5.105 -11.212 1.00 49.00 215 GLY A N 1
ATOM 1730 C CA . GLY A 1 215 ? 7.204 4.605 -10.128 1.00 49.00 215 GLY A CA 1
ATOM 1731 C C . GLY A 1 215 ? 5.719 4.502 -10.488 1.00 49.00 215 GLY A C 1
ATOM 1732 O O . GLY A 1 215 ? 4.869 4.577 -9.610 1.00 49.00 215 GLY A O 1
ATOM 1733 N N . ARG A 1 216 ? 5.393 4.375 -11.778 1.00 59.81 216 ARG A N 1
ATOM 1734 C CA . ARG A 1 216 ? 4.026 4.189 -12.289 1.00 59.81 216 ARG A CA 1
ATOM 1735 C C . ARG A 1 216 ? 3.817 2.743 -12.724 1.00 59.81 216 ARG A C 1
ATOM 1737 O O . ARG A 1 216 ? 3.646 2.453 -13.907 1.00 59.81 216 ARG A O 1
ATOM 1744 N N . SER A 1 217 ? 3.949 1.828 -11.766 1.00 61.06 217 SER A N 1
ATOM 1745 C CA . SER A 1 217 ? 3.867 0.380 -11.994 1.00 61.06 217 SER A CA 1
ATOM 1746 C C . SER A 1 217 ? 2.481 -0.065 -12.476 1.00 61.06 217 SER A C 1
ATOM 1748 O O . SER A 1 217 ? 2.388 -0.995 -13.266 1.00 61.06 217 SER A O 1
ATOM 1750 N N . ASP A 1 218 ? 1.430 0.641 -12.068 1.00 55.44 218 ASP A N 1
ATOM 1751 C CA . ASP A 1 218 ? 0.056 0.523 -12.570 1.00 55.44 218 ASP A CA 1
ATOM 1752 C C . ASP A 1 218 ? -0.009 0.704 -14.094 1.00 55.44 218 ASP A C 1
ATOM 1754 O O . ASP A 1 218 ? -0.471 -0.178 -14.819 1.00 55.44 218 ASP A O 1
ATOM 1758 N N . LEU A 1 219 ? 0.566 1.798 -14.599 1.00 67.88 219 LEU A N 1
ATOM 1759 C CA . LEU A 1 219 ? 0.614 2.073 -16.033 1.00 67.88 219 LEU A CA 1
ATOM 1760 C C . LEU A 1 219 ? 1.537 1.093 -16.758 1.00 67.88 219 LEU A C 1
ATOM 1762 O O . LEU A 1 219 ? 1.206 0.644 -17.849 1.00 67.88 219 LEU A O 1
ATOM 1766 N N . ALA A 1 220 ? 2.674 0.716 -16.161 1.00 71.06 220 ALA A N 1
ATOM 1767 C CA . ALA A 1 220 ? 3.546 -0.309 -16.743 1.00 71.06 220 ALA A CA 1
ATOM 1768 C C . ALA A 1 220 ? 2.791 -1.632 -16.948 1.00 71.06 220 ALA A C 1
ATOM 1770 O O . ALA A 1 220 ? 2.899 -2.243 -18.012 1.00 71.06 220 ALA A O 1
ATOM 1771 N N . MET A 1 221 ? 2.009 -2.042 -15.946 1.00 72.62 221 MET A N 1
ATOM 1772 C CA . MET A 1 221 ? 1.217 -3.266 -15.973 1.00 72.62 221 MET A CA 1
ATOM 1773 C C . MET A 1 221 ? 0.082 -3.190 -16.992 1.00 72.62 221 MET A C 1
ATOM 1775 O O . MET A 1 221 ? -0.138 -4.155 -17.724 1.00 72.62 221 MET A O 1
ATOM 1779 N N . GLN A 1 222 ? -0.608 -2.052 -17.073 1.00 72.50 222 GLN A N 1
ATOM 1780 C CA . GLN A 1 222 ? -1.676 -1.821 -18.045 1.00 72.50 222 GLN A CA 1
ATOM 1781 C C . GLN A 1 222 ? -1.151 -1.891 -19.484 1.00 72.50 222 GLN A C 1
ATOM 1783 O O . GLN A 1 222 ? -1.720 -2.596 -20.316 1.00 72.50 222 GLN A O 1
ATOM 1788 N N . GLU A 1 223 ? -0.038 -1.210 -19.761 1.00 78.44 223 GLU A N 1
ATOM 1789 C CA . GLU A 1 223 ? 0.596 -1.179 -21.082 1.00 78.44 223 GLU A CA 1
ATOM 1790 C C . GLU A 1 223 ? 1.056 -2.575 -21.510 1.00 78.44 223 GLU A C 1
ATOM 1792 O O . GLU A 1 223 ? 0.712 -3.025 -22.602 1.00 78.44 223 GLU A O 1
ATOM 1797 N N . LEU A 1 224 ? 1.749 -3.302 -20.623 1.00 77.06 224 LEU A N 1
ATOM 1798 C CA . LEU A 1 224 ? 2.130 -4.695 -20.863 1.00 77.06 224 LEU A CA 1
ATOM 1799 C C . LEU A 1 224 ? 0.905 -5.569 -21.133 1.00 77.06 224 LEU A C 1
ATOM 1801 O O . LEU A 1 224 ? 0.886 -6.267 -22.139 1.00 77.06 224 LEU A O 1
ATOM 1805 N N . SER A 1 225 ? -0.114 -5.509 -20.270 1.00 74.25 225 SER A N 1
ATOM 1806 C CA . SER A 1 225 ? -1.307 -6.363 -20.366 1.00 74.25 225 SER A CA 1
ATOM 1807 C C . SER A 1 225 ? -2.073 -6.132 -21.665 1.00 74.25 225 SER A C 1
ATOM 1809 O O . SER A 1 225 ? -2.481 -7.096 -22.305 1.00 74.25 225 SER A O 1
ATOM 1811 N N . SER A 1 226 ? -2.214 -4.872 -22.087 1.00 73.38 226 SER A N 1
ATOM 1812 C CA . SER A 1 226 ? -2.909 -4.508 -23.329 1.00 73.38 226 SER A CA 1
ATOM 1813 C C . SER A 1 226 ? -2.219 -5.021 -24.595 1.00 73.38 226 SER A C 1
ATOM 1815 O O . SER A 1 226 ? -2.856 -5.158 -25.634 1.00 73.38 226 SER A O 1
ATOM 1817 N N . ALA A 1 227 ? -0.924 -5.323 -24.503 1.00 73.38 227 ALA A N 1
ATOM 1818 C CA . ALA A 1 227 ? -0.109 -5.764 -25.621 1.00 73.38 227 ALA A CA 1
ATOM 1819 C C . ALA A 1 227 ? 0.066 -7.290 -25.692 1.00 73.38 227 ALA A C 1
ATOM 1821 O O . ALA A 1 227 ? 0.628 -7.784 -26.668 1.00 73.38 227 ALA A O 1
ATOM 1822 N N . LEU A 1 228 ? -0.383 -8.049 -24.683 1.00 71.25 228 LEU A N 1
ATOM 1823 C CA . LEU A 1 228 ? -0.146 -9.499 -24.610 1.00 71.25 228 LEU A CA 1
ATOM 1824 C C . LEU A 1 228 ? -0.861 -10.294 -25.708 1.00 71.25 228 LEU A C 1
ATOM 1826 O O . LEU A 1 228 ? -0.363 -11.349 -26.102 1.00 71.25 228 LEU A O 1
ATOM 1830 N N . ASP A 1 229 ? -1.986 -9.788 -26.214 1.00 65.69 229 ASP A N 1
ATOM 1831 C CA . ASP A 1 229 ? -2.732 -10.422 -27.308 1.00 65.69 229 ASP A CA 1
ATOM 1832 C C . ASP A 1 229 ? -2.040 -10.227 -28.669 1.00 65.69 229 ASP A C 1
ATOM 1834 O O . ASP A 1 229 ? -2.156 -11.071 -29.555 1.00 65.69 229 ASP A O 1
ATOM 1838 N N . GLU A 1 230 ? -1.288 -9.133 -28.832 1.00 65.25 230 GLU A N 1
ATOM 1839 C CA . GLU A 1 230 ? -0.597 -8.777 -30.081 1.00 65.25 230 GLU A CA 1
ATOM 1840 C C . GLU A 1 230 ? 0.873 -9.244 -30.084 1.00 65.25 230 GLU A C 1
ATOM 1842 O O . GLU A 1 230 ? 1.426 -9.558 -31.138 1.00 65.25 230 GLU A O 1
ATOM 1847 N N . TYR A 1 231 ? 1.505 -9.354 -28.907 1.00 70.12 231 TYR A N 1
ATOM 1848 C CA . TYR A 1 231 ? 2.922 -9.697 -28.753 1.00 70.12 231 TYR A CA 1
ATOM 1849 C C . TYR A 1 231 ? 3.118 -10.839 -27.744 1.00 70.12 231 TYR A C 1
ATOM 1851 O O . TYR A 1 231 ? 3.363 -10.588 -26.562 1.00 70.12 231 TYR A O 1
ATOM 1859 N N . PRO A 1 232 ? 3.129 -12.107 -28.193 1.00 61.88 232 PRO A N 1
ATOM 1860 C CA . PRO A 1 232 ? 3.305 -13.260 -27.305 1.00 61.88 232 PRO A CA 1
ATOM 1861 C C . PRO A 1 232 ? 4.649 -13.286 -26.552 1.00 61.88 232 PRO A C 1
ATOM 1863 O O . PRO A 1 232 ? 4.752 -13.834 -25.457 1.00 61.88 232 PRO A O 1
ATOM 1866 N N . ASN A 1 233 ? 5.689 -12.624 -27.073 1.00 64.31 233 ASN A N 1
ATOM 1867 C CA . ASN A 1 233 ? 6.948 -12.431 -26.339 1.00 64.31 233 ASN A CA 1
ATOM 1868 C C . ASN A 1 233 ? 6.791 -11.507 -25.111 1.00 64.31 233 ASN A C 1
ATOM 1870 O O . ASN A 1 233 ? 7.639 -11.519 -24.219 1.00 64.31 233 ASN A O 1
ATOM 1874 N N . GLY A 1 234 ? 5.700 -10.739 -25.031 1.00 68.19 234 GLY A N 1
ATOM 1875 C CA . GLY A 1 234 ? 5.376 -9.886 -23.893 1.00 68.19 234 GLY A CA 1
ATOM 1876 C C . GLY A 1 234 ? 4.974 -10.639 -22.638 1.00 68.19 234 GLY A C 1
ATOM 1877 O O . GLY A 1 234 ? 5.128 -10.101 -21.541 1.00 68.19 234 GLY A O 1
ATOM 1878 N N . TYR A 1 235 ? 4.582 -11.909 -22.764 1.00 73.06 235 TYR A N 1
ATOM 1879 C CA . TYR A 1 235 ? 4.372 -12.759 -21.600 1.00 73.06 235 TYR A CA 1
ATOM 1880 C C . TYR A 1 235 ? 5.661 -12.930 -20.783 1.00 73.06 235 TYR A C 1
ATOM 1882 O O . TYR A 1 235 ? 5.601 -12.914 -19.558 1.00 73.06 235 TYR A O 1
ATOM 1890 N N . GLY A 1 236 ? 6.828 -13.002 -21.432 1.00 72.25 236 GLY A N 1
ATOM 1891 C CA . GLY A 1 236 ? 8.120 -13.064 -20.747 1.00 72.25 236 GLY A CA 1
ATOM 1892 C C . GLY A 1 236 ? 8.437 -11.798 -19.945 1.00 72.25 236 GLY A C 1
ATOM 1893 O O . GLY A 1 236 ? 8.756 -11.867 -18.761 1.00 72.25 236 GLY A O 1
ATOM 1894 N N . GLU A 1 237 ? 8.281 -10.622 -20.555 1.00 72.75 237 GLU A N 1
ATOM 1895 C CA . GLU A 1 237 ? 8.484 -9.337 -19.864 1.00 72.75 237 GLU A CA 1
ATOM 1896 C C . GLU A 1 237 ? 7.490 -9.141 -18.706 1.00 72.75 237 GLU A C 1
ATOM 1898 O O . GLU A 1 237 ? 7.853 -8.596 -17.663 1.00 72.75 237 GLU A O 1
ATOM 1903 N N . MET A 1 238 ? 6.253 -9.633 -18.852 1.00 75.69 238 MET A N 1
ATOM 1904 C CA . MET A 1 238 ? 5.256 -9.632 -17.780 1.00 75.69 238 MET A CA 1
ATOM 1905 C C . MET A 1 238 ? 5.700 -10.500 -16.594 1.00 75.69 238 MET A C 1
ATOM 1907 O O . MET A 1 238 ? 5.550 -10.084 -15.448 1.00 75.69 238 MET A O 1
ATOM 1911 N N . VAL A 1 239 ? 6.291 -11.672 -16.846 1.00 75.44 239 VAL A N 1
ATOM 1912 C CA . VAL A 1 239 ? 6.836 -12.545 -15.789 1.00 75.44 239 VAL A CA 1
ATOM 1913 C C . VAL A 1 239 ? 7.916 -11.819 -14.991 1.00 75.44 239 VAL A C 1
ATOM 1915 O O . VAL A 1 239 ? 7.856 -11.807 -13.763 1.00 75.44 239 VAL A O 1
ATOM 1918 N N . VAL A 1 240 ? 8.850 -11.149 -15.669 1.00 70.44 240 VAL A N 1
ATOM 1919 C CA . VAL A 1 240 ? 9.910 -10.361 -15.014 1.00 70.44 240 VAL A CA 1
ATOM 1920 C C . VAL A 1 240 ? 9.321 -9.212 -14.210 1.00 70.44 240 VAL A C 1
ATOM 1922 O O . VAL A 1 240 ? 9.710 -8.991 -13.064 1.00 70.44 240 VAL A O 1
ATOM 1925 N N . PHE A 1 241 ? 8.378 -8.477 -14.798 1.00 68.50 241 PHE A N 1
ATOM 1926 C CA . PHE A 1 241 ? 7.727 -7.352 -14.139 1.00 68.50 241 PHE A CA 1
ATOM 1927 C C . PHE A 1 241 ? 7.008 -7.791 -12.855 1.00 68.50 241 PHE A C 1
ATOM 1929 O O . PHE A 1 241 ? 7.206 -7.198 -11.796 1.00 68.50 241 PHE A O 1
ATOM 1936 N N . LEU A 1 242 ? 6.232 -8.872 -12.919 1.00 67.69 242 LEU A N 1
ATOM 1937 C CA . LEU A 1 242 ? 5.512 -9.418 -11.769 1.00 67.69 242 LEU A CA 1
ATOM 1938 C C . LEU A 1 242 ? 6.454 -9.992 -10.711 1.00 67.69 242 LEU A C 1
ATOM 1940 O O . LEU A 1 242 ? 6.240 -9.777 -9.518 1.00 67.69 242 LEU A O 1
ATOM 1944 N N . ARG A 1 243 ? 7.542 -10.646 -11.131 1.00 73.25 243 ARG A N 1
ATOM 1945 C CA . ARG A 1 243 ? 8.615 -11.105 -10.240 1.00 73.25 243 ARG A CA 1
ATOM 1946 C C . ARG A 1 243 ? 9.232 -9.946 -9.462 1.00 73.25 243 ARG A C 1
ATOM 1948 O O . ARG A 1 243 ? 9.442 -10.068 -8.258 1.00 73.25 243 ARG A O 1
ATOM 1955 N N . GLU A 1 244 ? 9.504 -8.819 -10.114 1.00 62.72 244 GLU A N 1
ATOM 1956 C CA . GLU A 1 244 ? 10.031 -7.620 -9.448 1.00 62.72 244 GLU A CA 1
ATOM 1957 C C . GLU A 1 244 ? 9.027 -6.980 -8.487 1.00 62.72 244 GLU A C 1
ATOM 1959 O O . GLU A 1 244 ? 9.409 -6.520 -7.409 1.00 62.72 244 GLU A O 1
ATOM 1964 N N . MET A 1 245 ? 7.742 -7.012 -8.839 1.00 60.94 245 MET A N 1
ATOM 1965 C CA . MET A 1 245 ? 6.639 -6.629 -7.951 1.00 60.94 245 MET A CA 1
ATOM 1966 C C . MET A 1 245 ? 6.385 -7.662 -6.839 1.00 60.94 245 MET A C 1
ATOM 1968 O O . MET A 1 245 ? 5.581 -7.414 -5.945 1.00 60.94 245 MET A O 1
ATOM 1972 N N . SER A 1 246 ? 7.106 -8.789 -6.862 1.00 61.38 246 SER A N 1
ATOM 1973 C CA . SER A 1 246 ? 6.970 -9.918 -5.936 1.00 61.38 246 SER A CA 1
ATOM 1974 C C . SER A 1 246 ? 5.576 -10.575 -5.948 1.00 61.38 246 SER A C 1
ATOM 1976 O O . SER A 1 246 ? 5.170 -11.208 -4.973 1.00 61.38 246 SER A O 1
ATOM 1978 N N . ASP A 1 247 ? 4.854 -10.465 -7.068 1.00 67.81 247 ASP A N 1
ATOM 1979 C CA . ASP A 1 247 ? 3.613 -11.200 -7.343 1.00 67.81 247 ASP A CA 1
ATOM 1980 C C . ASP A 1 247 ? 3.945 -12.513 -8.070 1.00 67.81 247 ASP A C 1
ATOM 1982 O O . ASP A 1 247 ? 3.809 -12.671 -9.287 1.00 67.81 247 ASP A O 1
ATOM 1986 N N . TYR A 1 248 ? 4.482 -13.453 -7.295 1.00 74.75 248 TYR A N 1
ATOM 1987 C CA . TYR A 1 248 ? 5.015 -14.712 -7.804 1.00 74.75 248 TYR A CA 1
ATOM 1988 C C . TYR A 1 248 ? 3.955 -15.633 -8.401 1.00 74.75 248 TYR A C 1
ATOM 1990 O O . TYR A 1 248 ? 4.227 -16.300 -9.393 1.00 74.75 248 TYR A O 1
ATOM 1998 N N . ASP A 1 249 ? 2.750 -15.674 -7.842 1.00 73.69 249 ASP A N 1
ATOM 1999 C CA . ASP A 1 249 ? 1.691 -16.554 -8.341 1.00 73.69 249 ASP A CA 1
ATOM 2000 C C . ASP A 1 249 ? 1.160 -16.091 -9.692 1.00 73.69 249 ASP A C 1
ATOM 2002 O O . ASP A 1 249 ? 0.946 -16.907 -10.598 1.00 73.69 249 ASP A O 1
ATOM 2006 N N . LEU A 1 250 ? 1.020 -14.778 -9.878 1.00 74.06 250 LEU A N 1
ATOM 2007 C CA . LEU A 1 250 ? 0.657 -14.242 -11.177 1.00 74.06 250 LEU A CA 1
ATOM 2008 C C . LEU A 1 250 ? 1.807 -14.399 -12.179 1.00 74.06 250 LEU A C 1
ATOM 2010 O O . LEU A 1 250 ? 1.556 -14.774 -13.328 1.00 74.06 250 LEU A O 1
ATOM 2014 N N . ALA A 1 251 ? 3.056 -14.210 -11.741 1.00 79.25 251 ALA A N 1
ATOM 2015 C CA . ALA A 1 251 ? 4.230 -14.483 -12.567 1.00 79.25 251 ALA A CA 1
ATOM 2016 C C . ALA A 1 251 ? 4.259 -15.949 -13.041 1.00 79.25 251 ALA A C 1
ATOM 2018 O O . ALA A 1 251 ? 4.450 -16.194 -14.228 1.00 79.25 251 ALA A O 1
ATOM 2019 N N . LEU A 1 252 ? 3.968 -16.927 -12.170 1.00 82.94 252 LEU A N 1
ATOM 2020 C CA . LEU A 1 252 ? 3.861 -18.346 -12.546 1.00 82.94 252 LEU A CA 1
ATOM 2021 C C . LEU A 1 252 ? 2.765 -18.589 -13.591 1.00 82.94 252 LEU A C 1
ATOM 2023 O O . LEU A 1 252 ? 2.970 -19.343 -14.544 1.00 82.94 252 LEU A O 1
ATOM 2027 N N . ASN A 1 253 ? 1.600 -17.957 -13.439 1.00 81.50 253 ASN A N 1
ATOM 2028 C CA . ASN A 1 253 ? 0.506 -18.094 -14.402 1.00 81.50 253 ASN A CA 1
ATOM 2029 C C . ASN A 1 253 ? 0.885 -17.543 -15.780 1.00 81.50 253 ASN A C 1
ATOM 2031 O O . ASN A 1 253 ? 0.613 -18.185 -16.798 1.00 81.50 253 ASN A O 1
ATOM 2035 N N . TYR A 1 254 ? 1.542 -16.385 -15.826 1.00 82.50 254 TYR A N 1
ATOM 2036 C CA . TYR A 1 254 ? 2.013 -15.815 -17.084 1.00 82.50 254 TYR A CA 1
ATOM 2037 C C . TYR A 1 254 ? 3.199 -16.573 -17.676 1.00 82.50 254 TYR A C 1
ATOM 2039 O O . TYR A 1 254 ? 3.269 -16.699 -18.895 1.00 82.50 254 TYR A O 1
ATOM 2047 N N . ALA A 1 255 ? 4.064 -17.164 -16.855 1.00 83.69 255 ALA A N 1
ATOM 2048 C CA . ALA A 1 255 ? 5.146 -18.014 -17.332 1.00 83.69 255 ALA A CA 1
ATOM 2049 C C . ALA A 1 255 ? 4.609 -19.290 -17.993 1.00 83.69 255 ALA A C 1
ATOM 2051 O O . ALA A 1 255 ? 5.065 -19.668 -19.069 1.00 83.69 255 ALA A O 1
ATOM 2052 N N . LYS A 1 256 ? 3.559 -19.901 -17.428 1.00 82.38 256 LYS A N 1
ATOM 2053 C CA . LYS A 1 256 ? 2.853 -21.021 -18.075 1.00 82.38 256 LYS A CA 1
ATOM 2054 C C . LYS A 1 256 ? 2.279 -20.622 -19.435 1.00 82.38 256 LYS A C 1
ATOM 2056 O O . LYS A 1 256 ? 2.418 -21.382 -20.388 1.00 82.38 256 LYS A O 1
ATOM 2061 N N . LYS A 1 257 ? 1.674 -19.432 -19.544 1.00 81.81 257 LYS A N 1
ATOM 2062 C CA . LYS A 1 257 ? 1.186 -18.904 -20.830 1.00 81.81 257 LYS A CA 1
ATOM 2063 C C . LYS A 1 257 ? 2.339 -18.661 -21.809 1.00 81.81 257 LYS A C 1
ATOM 2065 O O . LYS A 1 257 ? 2.256 -19.093 -22.951 1.00 81.81 257 LYS A O 1
ATOM 2070 N N . ALA A 1 258 ? 3.433 -18.045 -21.367 1.00 80.38 258 ALA A N 1
ATOM 2071 C CA . ALA A 1 258 ? 4.610 -17.799 -22.201 1.00 80.38 258 ALA A CA 1
ATOM 2072 C C . ALA A 1 258 ? 5.194 -19.100 -22.788 1.00 80.38 258 ALA A C 1
ATOM 2074 O O . ALA A 1 258 ? 5.462 -19.156 -23.989 1.00 80.38 258 ALA A O 1
ATOM 2075 N N . LEU A 1 259 ? 5.311 -20.162 -21.977 1.00 77.94 259 LEU A N 1
ATOM 2076 C CA . LEU A 1 259 ? 5.768 -21.486 -22.430 1.00 77.94 259 LEU A CA 1
ATOM 2077 C C . LEU A 1 259 ? 4.824 -22.120 -23.469 1.00 77.94 259 LEU A C 1
ATOM 2079 O O . LEU A 1 259 ? 5.280 -22.874 -24.325 1.00 77.94 259 LEU A O 1
ATOM 2083 N N . GLN A 1 260 ? 3.521 -21.821 -23.421 1.00 78.56 260 GLN A N 1
ATOM 2084 C CA . GLN A 1 260 ? 2.545 -22.321 -24.400 1.00 78.56 260 GLN A CA 1
ATOM 2085 C C . GLN A 1 260 ? 2.653 -21.624 -25.763 1.00 78.56 260 GLN A C 1
ATOM 2087 O O . GLN A 1 260 ? 2.415 -22.265 -26.784 1.00 78.56 260 GLN A O 1
ATOM 2092 N N . TYR A 1 261 ? 3.013 -20.337 -25.795 1.00 70.12 261 TYR A N 1
ATOM 2093 C CA . TYR A 1 261 ? 3.060 -19.550 -27.034 1.00 70.12 261 TYR A CA 1
ATOM 2094 C C . TYR A 1 261 ? 4.363 -19.700 -27.830 1.00 70.12 261 TYR A C 1
ATOM 2096 O O . TYR A 1 261 ? 4.324 -19.624 -29.057 1.00 70.12 261 TYR A O 1
ATOM 2104 N N . SER A 1 262 ? 5.500 -19.935 -27.167 1.00 61.34 262 SER A N 1
ATOM 2105 C CA . SER A 1 262 ? 6.819 -20.002 -27.825 1.00 61.34 262 SER A CA 1
ATOM 2106 C C . SER A 1 262 ? 7.604 -21.304 -27.576 1.00 61.34 262 SER A C 1
ATOM 2108 O O . SER A 1 262 ? 8.827 -21.240 -27.445 1.00 61.34 262 SER A O 1
ATOM 2110 N N . PRO A 1 263 ? 6.986 -22.506 -27.588 1.00 60.41 263 PRO A N 1
ATOM 2111 C CA . PRO A 1 263 ? 7.653 -23.749 -27.182 1.00 60.41 263 PRO A CA 1
ATOM 2112 C C . PRO A 1 263 ? 8.853 -24.138 -28.061 1.00 60.41 263 PRO A C 1
ATOM 2114 O O . PRO A 1 263 ? 9.669 -24.949 -27.640 1.00 60.41 263 PRO A O 1
ATOM 2117 N N . GLN A 1 264 ? 8.985 -23.571 -29.264 1.00 58.41 264 GLN A N 1
ATOM 2118 C CA . GLN A 1 264 ? 10.063 -23.886 -30.210 1.00 58.41 264 GLN A CA 1
ATOM 2119 C C . GLN A 1 264 ? 11.268 -22.936 -30.115 1.00 58.41 264 GLN A C 1
ATOM 2121 O O . GLN A 1 264 ? 12.320 -23.225 -30.683 1.00 58.41 264 GLN A O 1
ATOM 2126 N N . ASN A 1 265 ? 11.152 -21.810 -29.400 1.00 70.12 265 ASN A N 1
ATOM 2127 C CA . ASN A 1 265 ? 12.277 -20.903 -29.194 1.00 70.12 265 ASN A CA 1
ATOM 2128 C C . ASN A 1 265 ? 13.041 -21.314 -27.930 1.00 70.12 265 ASN A C 1
ATOM 2130 O O . ASN A 1 265 ? 12.783 -20.809 -26.837 1.00 70.12 265 ASN A O 1
ATOM 2134 N N . LEU A 1 266 ? 13.994 -22.233 -28.102 1.00 65.94 266 LEU A N 1
ATOM 2135 C CA . LEU A 1 266 ? 14.794 -22.803 -27.013 1.00 65.94 266 LEU A CA 1
ATOM 2136 C C . LEU A 1 266 ? 15.499 -21.734 -26.159 1.00 65.94 266 LEU A C 1
ATOM 2138 O O . LEU A 1 266 ? 15.629 -21.910 -24.953 1.00 65.94 266 LEU A O 1
ATOM 2142 N N . GLN A 1 267 ? 15.915 -20.604 -26.749 1.00 63.94 267 GLN A N 1
ATOM 2143 C CA . GLN A 1 267 ? 16.568 -19.520 -26.008 1.00 63.94 267 GLN A CA 1
ATOM 2144 C C . GLN A 1 267 ? 15.582 -18.787 -25.087 1.00 63.94 267 GLN A C 1
ATOM 2146 O O . GLN A 1 267 ? 15.895 -18.537 -23.922 1.00 63.94 267 GLN A O 1
ATOM 2151 N N . ASN A 1 268 ? 14.385 -18.470 -25.589 1.00 67.56 268 ASN A N 1
ATOM 2152 C CA . ASN A 1 268 ? 13.335 -17.835 -24.790 1.00 67.56 268 ASN A CA 1
ATOM 2153 C C . ASN A 1 268 ? 12.798 -18.783 -23.709 1.00 67.56 268 ASN A C 1
ATOM 2155 O O . ASN A 1 268 ? 12.554 -18.339 -22.588 1.00 67.56 268 ASN A O 1
ATOM 2159 N N . ASN A 1 269 ? 12.660 -20.076 -24.015 1.00 73.50 269 ASN A N 1
ATOM 2160 C CA . ASN A 1 269 ? 12.243 -21.087 -23.043 1.00 73.50 269 ASN A CA 1
ATOM 2161 C C . ASN A 1 269 ? 13.270 -21.250 -21.927 1.00 73.50 269 ASN A C 1
ATOM 2163 O O . ASN A 1 269 ? 12.905 -21.195 -20.758 1.00 73.50 269 ASN A O 1
ATOM 2167 N N . ALA A 1 270 ? 14.554 -21.387 -22.270 1.00 69.19 270 ALA A N 1
ATOM 2168 C CA . ALA A 1 270 ? 15.623 -21.484 -21.284 1.00 69.19 270 ALA A CA 1
ATOM 2169 C C . ALA A 1 270 ? 15.632 -20.276 -20.341 1.00 69.19 270 ALA A C 1
ATOM 2171 O O . ALA A 1 270 ? 15.722 -20.433 -19.125 1.00 69.19 270 ALA A O 1
ATOM 2172 N N . TRP A 1 271 ? 15.488 -19.069 -20.891 1.00 70.50 271 TRP A N 1
ATOM 2173 C CA . TRP A 1 271 ? 15.392 -17.854 -20.089 1.00 70.50 271 TRP A CA 1
ATOM 2174 C C . TRP A 1 271 ? 14.165 -17.855 -19.170 1.00 70.50 271 TRP A C 1
ATOM 2176 O O . TRP A 1 271 ? 14.271 -17.551 -17.985 1.00 70.50 271 TRP A O 1
ATOM 2186 N N . LEU A 1 272 ? 13.008 -18.256 -19.685 1.00 77.19 272 LEU A N 1
ATOM 2187 C CA . LEU A 1 272 ? 11.779 -18.315 -18.908 1.00 77.19 272 LEU A CA 1
ATOM 2188 C C . LEU A 1 272 ? 11.838 -19.367 -17.791 1.00 77.19 272 LEU A C 1
ATOM 2190 O O . LEU A 1 272 ? 11.361 -19.116 -16.686 1.00 77.19 272 LEU A O 1
ATOM 2194 N N . HIS A 1 273 ? 12.467 -20.513 -18.048 1.00 78.75 273 HIS A N 1
ATOM 2195 C CA . HIS A 1 273 ? 12.751 -21.523 -17.034 1.00 78.75 273 HIS A CA 1
ATOM 2196 C C . HIS A 1 273 ? 13.684 -20.974 -15.939 1.00 78.75 273 HIS A C 1
ATOM 2198 O O . HIS A 1 273 ? 13.442 -21.223 -14.762 1.00 78.75 273 HIS A O 1
ATOM 2204 N N . LEU A 1 274 ? 14.678 -20.141 -16.275 1.00 70.81 274 LEU A N 1
ATOM 2205 C CA . LEU A 1 274 ? 15.505 -19.445 -15.275 1.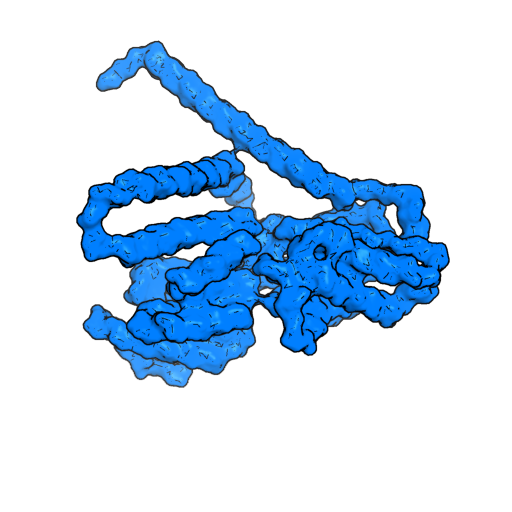00 70.81 274 LEU A CA 1
ATOM 2206 C C . LEU A 1 274 ? 14.711 -18.413 -14.450 1.00 70.81 274 LEU A C 1
ATOM 2208 O O . LEU A 1 274 ? 14.947 -18.277 -13.248 1.00 70.81 274 LEU A O 1
ATOM 2212 N N . GLU A 1 275 ? 13.742 -17.712 -15.042 1.00 74.56 275 GLU A N 1
ATOM 2213 C CA . GLU A 1 275 ? 12.827 -16.847 -14.277 1.00 74.56 275 GLU A CA 1
ATOM 2214 C C . GLU A 1 275 ? 11.930 -17.679 -13.341 1.00 74.56 275 GLU A C 1
ATOM 2216 O O . GLU A 1 275 ? 11.723 -17.311 -12.183 1.00 74.56 275 GLU A O 1
ATOM 2221 N N . LEU A 1 276 ? 11.450 -18.843 -13.792 1.00 76.81 276 LEU A N 1
ATOM 2222 C CA . LEU A 1 276 ? 10.676 -19.779 -12.971 1.00 76.81 276 LEU A CA 1
ATOM 2223 C C . LEU A 1 276 ? 11.490 -20.350 -11.803 1.00 76.81 276 LEU A C 1
ATOM 2225 O O . LEU A 1 276 ? 10.963 -20.448 -10.695 1.00 76.81 276 LEU A O 1
ATOM 2229 N N . VAL A 1 277 ? 12.771 -20.663 -12.012 1.00 63.94 277 VAL A N 1
ATOM 2230 C CA . VAL A 1 277 ? 13.710 -21.053 -10.946 1.00 63.94 277 VAL A CA 1
ATOM 2231 C C . VAL A 1 277 ? 13.725 -20.006 -9.833 1.00 63.94 277 VAL A C 1
ATOM 2233 O O . VAL A 1 277 ? 13.599 -20.355 -8.659 1.00 63.94 277 VAL A O 1
ATOM 2236 N N . TYR A 1 278 ? 13.829 -18.721 -10.188 1.00 61.44 278 TYR A N 1
ATOM 2237 C CA . TYR A 1 278 ? 13.798 -17.635 -9.208 1.00 61.44 278 TYR A CA 1
ATOM 2238 C C . TYR A 1 278 ? 12.460 -17.584 -8.473 1.00 61.44 278 TYR A C 1
ATOM 2240 O O . TYR A 1 278 ? 12.422 -17.480 -7.248 1.00 61.44 278 TYR A O 1
ATOM 2248 N N . ILE A 1 279 ? 11.356 -17.655 -9.216 1.00 65.25 279 ILE A N 1
ATOM 2249 C CA . ILE A 1 279 ? 10.012 -17.555 -8.647 1.00 65.25 279 ILE A CA 1
ATOM 2250 C C . ILE A 1 279 ? 9.755 -18.703 -7.656 1.00 65.25 279 ILE A C 1
ATOM 2252 O O . ILE A 1 279 ? 9.306 -18.459 -6.534 1.00 65.25 279 ILE A O 1
ATOM 2256 N N . TYR A 1 280 ? 10.093 -19.942 -8.019 1.00 62.31 280 TYR A N 1
ATOM 2257 C CA . TYR A 1 280 ? 9.971 -21.092 -7.121 1.00 62.31 280 TYR A CA 1
ATOM 2258 C C . TYR A 1 280 ? 10.955 -21.027 -5.947 1.00 62.31 280 TYR A C 1
ATOM 2260 O O . TYR A 1 280 ? 10.569 -21.350 -4.824 1.00 62.31 280 TYR A O 1
ATOM 2268 N N . GLY A 1 281 ? 12.180 -20.536 -6.159 1.00 53.22 281 GLY A N 1
ATOM 2269 C CA . GLY A 1 281 ? 13.152 -20.296 -5.089 1.00 53.22 281 GLY A CA 1
ATOM 2270 C C . GLY A 1 281 ? 12.657 -19.278 -4.056 1.00 53.22 281 GLY A C 1
ATOM 2271 O O . GLY A 1 281 ? 12.707 -19.540 -2.854 1.00 53.22 281 GLY A O 1
ATOM 2272 N N . ALA A 1 282 ? 12.071 -18.164 -4.504 1.00 54.50 282 ALA A N 1
ATOM 2273 C CA . ALA A 1 282 ? 11.459 -17.162 -3.629 1.00 54.50 282 ALA A CA 1
ATOM 2274 C C . ALA A 1 282 ? 10.275 -17.734 -2.826 1.00 54.50 282 ALA A C 1
ATOM 2276 O O . ALA A 1 282 ? 10.091 -17.399 -1.653 1.00 54.50 282 ALA A O 1
ATOM 2277 N N . LYS A 1 283 ? 9.513 -18.657 -3.428 1.00 60.59 283 LYS A N 1
ATOM 2278 C CA . LYS A 1 283 ? 8.451 -19.428 -2.758 1.00 60.59 283 LYS A CA 1
ATOM 2279 C C . LYS A 1 283 ? 8.974 -20.605 -1.916 1.00 60.59 283 LYS A C 1
ATOM 2281 O O . LYS A 1 283 ? 8.176 -21.257 -1.248 1.00 60.59 283 LYS A O 1
ATOM 2286 N N . LYS A 1 284 ? 10.289 -20.861 -1.902 1.00 52.19 284 LYS A N 1
ATOM 2287 C CA . LYS A 1 284 ? 10.961 -21.997 -1.236 1.00 52.19 284 LYS A CA 1
ATOM 2288 C C . LYS A 1 284 ? 10.515 -23.378 -1.734 1.00 52.19 284 LYS A C 1
ATOM 2290 O O . LYS A 1 284 ? 10.678 -24.369 -1.021 1.00 52.19 284 LYS A O 1
ATOM 2295 N N . ASP A 1 285 ? 9.985 -23.456 -2.951 1.00 53.09 285 ASP A N 1
ATOM 2296 C CA . ASP A 1 285 ? 9.657 -24.716 -3.618 1.00 53.09 285 ASP A CA 1
ATOM 2297 C C . ASP A 1 285 ? 10.873 -25.212 -4.408 1.00 53.09 285 ASP A C 1
ATOM 2299 O O . ASP A 1 285 ? 10.978 -25.083 -5.628 1.00 53.09 285 ASP A O 1
ATOM 2303 N N . TRP A 1 286 ? 11.852 -25.738 -3.674 1.00 49.59 286 TRP A N 1
ATOM 2304 C CA . TRP A 1 286 ? 13.137 -26.147 -4.244 1.00 49.59 286 TRP A CA 1
ATOM 2305 C C . TRP A 1 286 ? 13.024 -27.341 -5.193 1.00 49.59 286 TRP A C 1
ATOM 2307 O O . TRP A 1 286 ? 13.865 -27.501 -6.075 1.00 49.59 286 TRP A O 1
ATOM 2317 N N . LEU A 1 287 ? 11.981 -28.163 -5.039 1.00 50.66 287 LEU A N 1
ATOM 2318 C CA . LEU A 1 287 ? 11.726 -29.289 -5.930 1.00 50.66 287 LEU A CA 1
ATOM 2319 C C . LEU A 1 287 ? 11.322 -28.790 -7.320 1.00 50.66 287 LEU A C 1
ATOM 2321 O O . LEU A 1 287 ? 11.886 -29.240 -8.320 1.00 50.66 287 LEU A O 1
ATOM 2325 N N . LEU A 1 288 ? 10.385 -27.840 -7.386 1.00 63.50 288 LEU A N 1
ATOM 2326 C CA . LEU A 1 288 ? 9.994 -27.230 -8.654 1.00 63.50 288 LEU A CA 1
ATOM 2327 C C . LEU A 1 288 ? 11.095 -26.333 -9.213 1.00 63.50 288 LEU A C 1
ATOM 2329 O O . LEU A 1 288 ? 11.379 -26.432 -10.401 1.00 63.50 288 LEU A O 1
ATOM 2333 N N . ALA A 1 289 ? 11.789 -25.551 -8.382 1.00 55.91 289 ALA A N 1
ATOM 2334 C CA . ALA A 1 289 ? 12.934 -24.760 -8.839 1.00 55.91 289 ALA A CA 1
ATOM 2335 C C . ALA A 1 289 ? 13.997 -25.643 -9.514 1.00 55.91 289 ALA A C 1
ATOM 2337 O O . ALA A 1 289 ? 14.489 -25.312 -10.589 1.00 55.91 289 ALA A O 1
ATOM 2338 N N . ARG A 1 290 ? 14.304 -26.810 -8.932 1.00 50.31 290 ARG A N 1
ATOM 2339 C CA . ARG A 1 290 ? 15.224 -27.780 -9.535 1.00 50.31 290 ARG A CA 1
ATOM 2340 C C . ARG A 1 290 ? 14.704 -28.317 -10.867 1.00 50.31 290 ARG A C 1
ATOM 2342 O O . ARG A 1 290 ? 15.449 -28.342 -11.836 1.00 50.31 290 ARG A O 1
ATOM 2349 N N . LYS A 1 291 ? 13.425 -28.686 -10.936 1.00 67.25 291 LYS A N 1
ATOM 2350 C CA . LYS A 1 291 ? 12.802 -29.175 -12.173 1.00 67.25 291 LYS A CA 1
ATOM 2351 C C . LYS A 1 291 ? 12.870 -28.143 -13.306 1.00 67.25 291 LYS A C 1
ATOM 2353 O O . LYS A 1 291 ? 13.139 -28.500 -14.448 1.00 67.25 291 LYS A O 1
ATOM 2358 N N . GLU A 1 292 ? 12.633 -26.871 -12.999 1.00 77.31 292 GLU A N 1
ATOM 2359 C CA . GLU A 1 292 ? 12.743 -25.785 -13.980 1.00 77.31 292 GLU A CA 1
ATOM 2360 C C . GLU A 1 292 ? 14.196 -25.536 -14.392 1.00 77.31 292 GLU A C 1
ATOM 2362 O O . GLU A 1 292 ? 14.464 -25.296 -15.566 1.00 77.31 292 GLU A O 1
ATOM 2367 N N . MET A 1 293 ? 15.150 -25.678 -13.466 1.00 60.97 293 MET A N 1
ATOM 2368 C CA . MET A 1 293 ? 16.574 -25.649 -13.803 1.00 60.97 293 MET A CA 1
ATOM 2369 C C . MET A 1 293 ? 16.935 -26.777 -14.776 1.00 60.97 293 MET A C 1
ATOM 2371 O O . MET A 1 293 ? 17.624 -26.524 -15.761 1.00 60.97 293 MET A O 1
ATOM 2375 N N . ASP A 1 294 ? 16.429 -27.994 -14.563 1.00 60.66 294 ASP A N 1
ATOM 2376 C CA . ASP A 1 294 ? 16.666 -29.125 -15.467 1.00 60.66 294 ASP A CA 1
ATOM 2377 C C . ASP A 1 294 ? 16.117 -28.841 -16.879 1.00 60.66 294 ASP A C 1
ATOM 2379 O O . ASP A 1 294 ? 16.772 -29.148 -17.879 1.00 60.66 294 ASP A O 1
ATOM 2383 N N . TYR A 1 295 ? 14.945 -28.199 -16.988 1.00 75.00 295 TYR A N 1
ATOM 2384 C CA . TYR A 1 295 ? 14.405 -27.761 -18.280 1.00 75.00 295 TYR A CA 1
ATOM 2385 C C . TYR A 1 295 ? 15.254 -26.670 -18.93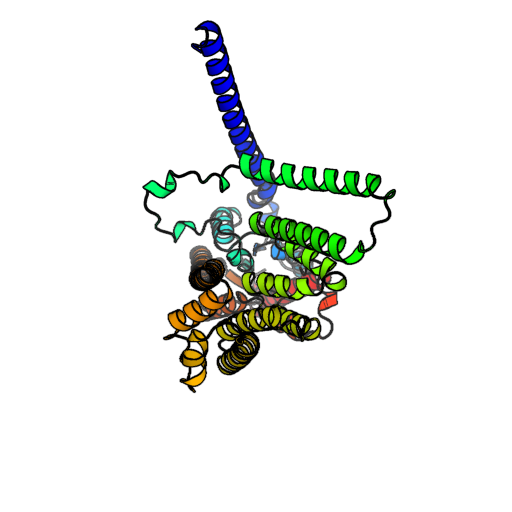4 1.00 75.00 295 TYR A C 1
ATOM 2387 O O . TYR A 1 295 ? 15.545 -26.775 -20.128 1.00 75.00 295 TYR A O 1
ATOM 2395 N N . ALA A 1 296 ? 15.702 -25.670 -18.167 1.00 68.44 296 ALA A N 1
ATOM 2396 C CA . ALA A 1 296 ? 16.612 -24.646 -18.668 1.00 68.44 296 ALA A CA 1
ATOM 2397 C C . ALA A 1 296 ? 17.897 -25.285 -19.208 1.00 68.44 296 ALA A C 1
ATOM 2399 O O . ALA A 1 296 ? 18.274 -25.035 -20.350 1.00 68.44 296 ALA A O 1
ATOM 2400 N N . VAL A 1 297 ? 18.539 -26.155 -18.424 1.00 56.91 297 VAL A N 1
ATOM 2401 C CA . VAL A 1 297 ? 19.779 -26.848 -18.801 1.00 56.91 297 VAL A CA 1
ATOM 2402 C C . VAL A 1 297 ? 19.577 -27.709 -20.043 1.00 56.91 297 VAL A C 1
ATOM 2404 O O . VAL A 1 297 ? 20.427 -27.681 -20.933 1.00 56.91 297 VAL A O 1
ATOM 2407 N N . ARG A 1 298 ? 18.459 -28.434 -20.152 1.00 67.06 298 ARG A N 1
ATOM 2408 C CA . ARG A 1 298 ? 18.132 -29.238 -21.339 1.00 67.06 298 ARG A CA 1
ATOM 2409 C C . ARG A 1 298 ? 18.020 -28.370 -22.589 1.00 67.06 298 ARG A C 1
ATOM 2411 O O . ARG A 1 298 ? 18.634 -28.692 -23.604 1.00 67.06 298 ARG A O 1
ATOM 2418 N N . ASP A 1 299 ? 17.254 -27.287 -22.520 1.00 67.25 299 ASP A N 1
ATOM 2419 C CA . ASP A 1 299 ? 17.027 -26.404 -23.665 1.00 67.25 299 ASP A CA 1
ATOM 2420 C C . ASP A 1 299 ? 18.324 -25.674 -24.054 1.00 67.25 299 ASP A C 1
ATOM 2422 O O . ASP A 1 299 ? 18.641 -25.559 -25.238 1.00 67.25 299 ASP A O 1
ATOM 2426 N N . ILE A 1 300 ? 19.144 -25.288 -23.069 1.00 58.94 300 ILE A N 1
ATOM 2427 C CA . ILE A 1 300 ? 20.498 -24.754 -23.277 1.00 58.94 300 ILE A CA 1
ATOM 2428 C C . ILE A 1 300 ? 21.397 -25.800 -23.954 1.00 58.94 300 ILE A C 1
ATOM 2430 O O . ILE A 1 300 ? 22.088 -25.478 -24.918 1.00 58.94 300 ILE A O 1
ATOM 2434 N N . SER A 1 301 ? 21.371 -27.053 -23.500 1.00 57.75 301 SER A N 1
ATOM 2435 C CA . SER A 1 301 ? 22.169 -28.151 -24.068 1.00 57.75 301 SER A CA 1
ATOM 2436 C C . SER A 1 301 ? 21.740 -28.507 -25.494 1.00 57.75 301 SER A C 1
ATOM 2438 O O . SER A 1 301 ? 22.567 -28.866 -26.326 1.00 57.75 301 SER A O 1
ATOM 2440 N N . ALA A 1 302 ? 20.461 -28.335 -25.827 1.00 63.72 302 ALA A N 1
ATOM 2441 C CA . ALA A 1 302 ? 19.971 -28.492 -27.195 1.00 63.72 302 ALA A CA 1
ATOM 2442 C C . ALA A 1 302 ? 20.469 -27.375 -28.137 1.00 63.72 302 ALA A C 1
ATOM 2444 O O . ALA A 1 302 ? 20.614 -27.605 -29.336 1.00 63.72 302 ALA A O 1
ATOM 2445 N N . ILE A 1 303 ? 20.787 -26.188 -27.604 1.00 60.12 303 ILE A N 1
ATOM 2446 C CA . ILE A 1 303 ? 21.434 -25.091 -28.346 1.00 60.12 303 ILE A CA 1
ATOM 2447 C C . ILE A 1 303 ? 22.960 -25.329 -28.478 1.00 60.12 303 ILE A C 1
ATOM 2449 O O . ILE A 1 303 ? 23.603 -24.796 -29.382 1.00 60.12 303 ILE A O 1
ATOM 2453 N N . GLN A 1 304 ? 23.557 -26.162 -27.614 1.00 50.00 304 GLN A N 1
ATOM 2454 C CA . GLN A 1 304 ? 25.007 -26.378 -27.462 1.00 50.00 304 GLN A CA 1
ATOM 2455 C C . GLN A 1 304 ? 25.710 -27.210 -28.550 1.00 50.00 304 GLN A C 1
ATOM 2457 O O . GLN A 1 304 ? 26.883 -27.542 -28.374 1.00 50.00 304 GLN A O 1
ATOM 2462 N N . SER A 1 305 ? 25.148 -27.403 -29.748 1.00 50.47 305 SER A N 1
ATOM 2463 C CA . SER A 1 305 ? 25.998 -27.772 -30.900 1.00 50.47 305 SER A CA 1
ATOM 2464 C C . SER A 1 305 ? 27.020 -26.671 -31.277 1.00 50.47 305 SER A C 1
ATOM 2466 O O . SER A 1 305 ? 27.664 -26.762 -32.318 1.00 50.47 305 SER A O 1
ATOM 2468 N N . VAL A 1 306 ? 27.162 -25.620 -30.453 1.00 45.12 306 VAL A N 1
ATOM 2469 C CA . VAL A 1 306 ? 27.972 -24.418 -30.689 1.00 45.12 306 VAL A CA 1
ATOM 2470 C C . VAL A 1 306 ? 29.070 -24.183 -29.619 1.00 45.12 306 VAL A C 1
ATOM 2472 O O . VAL A 1 306 ? 29.989 -23.423 -29.904 1.00 45.12 306 VAL A O 1
ATOM 2475 N N . PHE A 1 307 ? 29.084 -24.842 -28.439 1.00 41.38 307 PHE A N 1
ATOM 2476 C CA . PHE A 1 307 ? 30.090 -24.554 -27.379 1.00 41.38 307 PHE A CA 1
ATOM 2477 C C . PHE A 1 307 ? 30.558 -25.786 -26.550 1.00 41.38 307 PHE A C 1
ATOM 2479 O O . PHE A 1 307 ? 29.816 -26.257 -25.688 1.00 41.38 307 PHE A O 1
ATOM 2486 N N . PRO 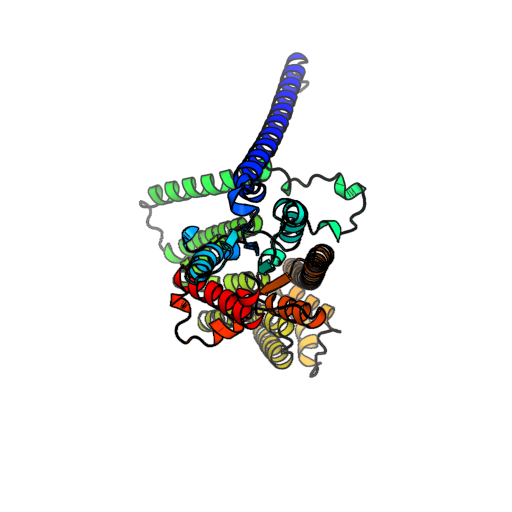A 1 308 ? 31.805 -26.285 -26.732 1.00 42.47 308 PRO A N 1
ATOM 2487 C CA . PRO A 1 308 ? 32.323 -27.512 -26.092 1.00 42.47 308 PRO A CA 1
ATOM 2488 C C . PRO A 1 308 ? 32.521 -27.473 -24.565 1.00 42.47 308 PRO A C 1
ATOM 2490 O O . PRO A 1 308 ? 32.499 -28.516 -23.915 1.00 42.47 308 PRO A O 1
ATOM 2493 N N . GLU A 1 309 ? 32.719 -26.296 -23.970 1.00 43.09 309 GLU A N 1
ATOM 2494 C CA . GLU A 1 309 ? 33.072 -26.142 -22.545 1.00 43.09 309 GLU A CA 1
ATOM 2495 C C . GLU A 1 309 ? 31.899 -26.441 -21.591 1.00 43.09 309 GLU A C 1
ATOM 2497 O O . GLU A 1 309 ? 32.106 -26.730 -20.413 1.00 43.09 309 GLU A O 1
ATOM 2502 N N . MET A 1 310 ? 30.660 -26.428 -22.097 1.00 43.03 310 MET A N 1
ATOM 2503 C CA . MET A 1 310 ? 29.448 -26.568 -21.283 1.00 43.03 310 MET A CA 1
ATOM 2504 C C . MET A 1 310 ? 29.048 -28.027 -20.986 1.00 43.03 310 MET A C 1
ATOM 2506 O O . MET A 1 310 ? 28.370 -28.285 -19.987 1.00 43.03 310 MET A O 1
ATOM 2510 N N . ASN A 1 311 ? 29.526 -28.991 -21.783 1.00 40.81 311 ASN A N 1
ATOM 2511 C CA . ASN A 1 311 ? 29.241 -30.421 -21.596 1.00 40.81 311 ASN A CA 1
ATOM 2512 C C . ASN A 1 311 ? 29.804 -30.982 -20.276 1.00 40.81 311 ASN A C 1
ATOM 2514 O O . ASN A 1 311 ? 29.259 -31.939 -19.736 1.00 40.81 311 ASN A O 1
ATOM 2518 N N . ASN A 1 312 ? 30.863 -30.390 -19.717 1.00 44.09 312 ASN A N 1
ATOM 2519 C CA . ASN A 1 312 ? 31.446 -30.860 -18.453 1.00 44.09 312 ASN A CA 1
ATOM 2520 C C . ASN A 1 312 ? 30.667 -30.413 -17.207 1.00 44.09 312 ASN A C 1
ATOM 2522 O O . ASN A 1 312 ? 30.770 -31.062 -16.169 1.00 44.09 312 ASN A O 1
ATOM 2526 N N . ILE A 1 313 ? 29.890 -29.328 -17.294 1.00 45.00 313 ILE A N 1
ATOM 2527 C CA . ILE A 1 313 ? 29.103 -28.803 -16.166 1.00 45.00 313 ILE A CA 1
ATOM 2528 C C . ILE A 1 313 ? 27.779 -29.568 -16.045 1.00 45.00 313 ILE A C 1
ATOM 2530 O O . ILE A 1 313 ? 27.379 -29.940 -14.948 1.00 45.00 313 ILE A O 1
ATOM 2534 N N . CYS A 1 314 ? 27.126 -29.863 -17.174 1.00 41.16 314 CYS A N 1
ATOM 2535 C CA . CYS A 1 314 ? 25.814 -30.519 -17.188 1.00 41.16 314 CYS A CA 1
ATOM 2536 C C . CYS A 1 314 ? 25.881 -32.025 -16.866 1.00 41.16 314 CYS A C 1
ATOM 2538 O O . CYS A 1 314 ? 24.913 -32.586 -16.364 1.00 41.16 314 CYS A O 1
ATOM 2540 N N . ASN A 1 315 ? 27.015 -32.683 -17.136 1.00 42.28 315 ASN A N 1
ATOM 2541 C CA . ASN A 1 315 ? 27.140 -34.141 -17.027 1.00 42.28 315 ASN A CA 1
ATOM 2542 C C . ASN A 1 315 ? 27.556 -34.662 -15.639 1.00 42.28 315 ASN A C 1
ATOM 2544 O O . ASN A 1 315 ? 27.525 -35.873 -15.434 1.00 42.28 315 ASN A O 1
ATOM 2548 N N . ASN A 1 316 ? 27.947 -33.799 -14.692 1.00 42.91 316 ASN A N 1
ATOM 2549 C CA . ASN A 1 316 ? 28.624 -34.249 -13.467 1.00 42.91 316 ASN A CA 1
ATOM 2550 C C . ASN A 1 316 ? 27.820 -34.195 -12.158 1.00 42.91 316 ASN A C 1
ATOM 2552 O O . ASN A 1 316 ? 28.322 -34.719 -11.167 1.00 42.91 316 ASN A O 1
ATOM 2556 N N . GLU A 1 317 ? 26.618 -33.609 -12.073 1.00 45.47 317 GLU A N 1
ATOM 2557 C CA . GLU A 1 317 ? 26.025 -33.341 -10.746 1.00 45.47 317 GLU A CA 1
ATOM 2558 C C . GLU A 1 317 ? 24.526 -33.673 -10.644 1.00 45.47 317 GLU A C 1
ATOM 2560 O O . GLU A 1 317 ? 23.640 -32.915 -11.025 1.00 45.47 317 GLU A O 1
ATOM 2565 N N . SER A 1 318 ? 24.231 -34.826 -10.034 1.00 37.53 318 SER A N 1
ATOM 2566 C CA . SER A 1 318 ? 22.885 -35.292 -9.672 1.00 37.53 318 SER A CA 1
ATOM 2567 C C . SER A 1 318 ? 22.369 -34.730 -8.333 1.00 37.53 318 SER A C 1
ATOM 2569 O O . SER A 1 318 ? 21.420 -35.269 -7.753 1.00 37.53 318 SER A O 1
ATOM 2571 N N . GLY A 1 319 ? 22.929 -33.628 -7.827 1.00 38.97 319 GLY A N 1
ATOM 2572 C CA . GLY A 1 319 ? 22.522 -33.018 -6.558 1.00 38.97 319 GLY A CA 1
ATOM 2573 C C . GLY A 1 319 ? 22.969 -31.565 -6.436 1.00 38.97 319 GLY A C 1
ATOM 2574 O O . GLY A 1 319 ? 24.098 -31.310 -6.048 1.00 38.97 319 GLY A O 1
ATOM 2575 N N . LEU A 1 320 ? 22.070 -30.627 -6.745 1.00 40.31 320 LEU A N 1
ATOM 2576 C CA . LEU A 1 320 ? 22.310 -29.188 -6.613 1.00 40.31 320 LEU A CA 1
ATOM 2577 C C . LEU A 1 320 ? 21.895 -28.686 -5.221 1.00 40.31 320 LEU A C 1
ATOM 2579 O O . LEU A 1 320 ? 20.716 -28.758 -4.863 1.00 40.31 320 LEU A O 1
ATOM 2583 N N . ASP A 1 321 ? 22.853 -28.133 -4.469 1.00 35.16 321 ASP A N 1
ATOM 2584 C CA . ASP A 1 321 ? 22.612 -27.283 -3.296 1.00 35.16 321 ASP A CA 1
ATOM 2585 C C . ASP A 1 321 ? 22.686 -25.806 -3.724 1.00 35.16 321 ASP A C 1
ATOM 2587 O O . ASP A 1 321 ? 23.756 -25.244 -3.977 1.00 35.16 321 ASP A O 1
ATOM 2591 N N . PHE A 1 322 ? 21.517 -25.171 -3.827 1.00 36.94 322 PHE A N 1
ATOM 2592 C CA . PHE A 1 322 ? 21.328 -23.846 -4.433 1.00 36.94 322 PHE A CA 1
ATOM 2593 C C . PHE A 1 322 ? 22.103 -22.720 -3.732 1.00 36.94 322 PHE A C 1
ATOM 2595 O O . PHE A 1 322 ? 22.367 -21.676 -4.328 1.00 36.94 322 PHE A O 1
ATOM 2602 N N . LYS A 1 323 ? 22.484 -22.921 -2.464 1.00 35.84 323 LYS A N 1
ATOM 2603 C CA . LYS A 1 323 ? 23.201 -21.921 -1.663 1.00 35.84 323 LYS A CA 1
ATOM 2604 C C . LYS A 1 323 ? 24.712 -21.911 -1.924 1.00 35.84 323 LYS A C 1
ATOM 2606 O O . LYS A 1 323 ? 25.366 -20.921 -1.607 1.00 35.84 323 LYS A O 1
ATOM 2611 N N . VAL A 1 324 ? 25.259 -22.999 -2.473 1.00 36.66 324 VAL A N 1
ATOM 2612 C CA . VAL A 1 324 ? 26.706 -23.224 -2.645 1.00 36.66 324 VAL A CA 1
ATOM 2613 C C . VAL A 1 324 ? 27.163 -22.946 -4.085 1.00 36.66 324 VAL A C 1
ATOM 2615 O O . VAL A 1 324 ? 28.333 -22.651 -4.312 1.00 36.66 324 VAL A O 1
ATOM 2618 N N . GLU A 1 325 ? 26.252 -22.954 -5.063 1.00 47.25 325 GLU A N 1
ATOM 2619 C CA . GLU A 1 325 ? 26.615 -22.987 -6.491 1.00 47.25 325 GLU A CA 1
ATOM 2620 C C . GLU A 1 325 ? 26.235 -21.737 -7.303 1.00 47.25 325 GLU A C 1
ATOM 2622 O O . GLU A 1 325 ? 26.191 -21.773 -8.537 1.00 47.25 325 GLU A O 1
ATOM 2627 N N . SER A 1 326 ? 26.037 -20.592 -6.637 1.00 48.03 326 SER A N 1
ATOM 2628 C CA . SER A 1 326 ? 25.742 -19.302 -7.287 1.00 48.03 326 SER A CA 1
ATOM 2629 C C . SER A 1 326 ? 26.749 -18.930 -8.383 1.00 48.03 326 SER A C 1
ATOM 2631 O O . SER A 1 326 ? 26.382 -18.338 -9.396 1.00 48.03 326 SER A O 1
ATOM 2633 N N . ASP A 1 327 ? 28.019 -19.302 -8.209 1.00 49.56 327 ASP A N 1
ATOM 2634 C CA . ASP A 1 327 ? 29.089 -19.021 -9.172 1.00 49.56 327 ASP A CA 1
ATOM 2635 C C . ASP A 1 327 ? 29.043 -19.930 -10.409 1.00 49.56 327 ASP A C 1
ATOM 2637 O O . ASP A 1 327 ? 29.384 -19.491 -11.511 1.00 49.56 327 ASP A O 1
ATOM 2641 N N . LYS A 1 328 ? 28.554 -21.168 -10.273 1.00 50.31 328 LYS A N 1
ATOM 2642 C CA . LYS A 1 328 ? 28.358 -22.082 -11.408 1.00 50.31 328 LYS A CA 1
ATOM 2643 C C . LYS A 1 328 ? 27.172 -21.635 -12.268 1.00 50.31 328 LYS A C 1
ATOM 2645 O O . LYS A 1 328 ? 27.306 -21.554 -13.488 1.00 50.31 328 LYS A O 1
ATOM 2650 N N . ILE A 1 329 ? 26.058 -21.233 -11.645 1.00 50.09 329 ILE A N 1
ATOM 2651 C CA . ILE A 1 329 ? 24.882 -20.689 -12.355 1.00 50.09 329 ILE A CA 1
ATOM 2652 C C . ILE A 1 329 ? 25.231 -19.358 -13.040 1.00 50.09 329 ILE A C 1
ATOM 2654 O O . ILE A 1 329 ? 24.899 -19.153 -14.209 1.00 50.09 329 ILE A O 1
ATOM 2658 N N . ARG A 1 330 ? 25.992 -18.483 -12.368 1.00 53.56 330 ARG A N 1
ATOM 2659 C CA . ARG A 1 330 ? 26.550 -17.261 -12.972 1.00 53.56 330 ARG A CA 1
ATOM 2660 C C . ARG A 1 330 ? 27.379 -17.559 -14.218 1.00 53.56 330 ARG A C 1
ATOM 2662 O O . ARG A 1 330 ? 27.251 -16.851 -15.214 1.00 53.56 330 ARG A O 1
ATOM 2669 N N . THR A 1 331 ? 28.212 -18.597 -14.162 1.00 52.62 331 THR A N 1
ATOM 2670 C CA . THR A 1 331 ? 29.070 -19.034 -15.274 1.00 52.62 331 THR A CA 1
ATOM 2671 C C . THR A 1 331 ? 28.239 -19.575 -16.440 1.00 52.62 331 THR A C 1
ATOM 2673 O O . THR A 1 331 ? 28.510 -19.233 -17.591 1.00 52.62 331 THR A O 1
ATOM 2676 N N . LEU A 1 332 ? 27.170 -20.326 -16.157 1.00 51.38 332 LEU A N 1
ATOM 2677 C CA . LEU A 1 332 ? 26.227 -20.825 -17.162 1.00 51.38 332 LEU A CA 1
ATOM 2678 C C . LEU A 1 332 ? 25.500 -19.674 -17.880 1.00 51.38 332 LEU A C 1
ATOM 2680 O O . LEU A 1 332 ? 25.473 -19.626 -19.107 1.00 51.38 332 LEU A O 1
ATOM 2684 N N . ILE A 1 333 ? 24.976 -18.696 -17.135 1.00 49.84 333 ILE A N 1
ATOM 2685 C CA . ILE A 1 333 ? 24.282 -17.525 -17.702 1.00 49.84 333 ILE A CA 1
ATOM 2686 C C . ILE A 1 333 ? 25.264 -16.635 -18.488 1.00 49.84 333 ILE A C 1
ATOM 2688 O O . ILE A 1 333 ? 24.928 -16.122 -19.560 1.00 49.84 333 ILE A O 1
ATOM 2692 N N . ALA A 1 334 ? 26.499 -16.479 -18.000 1.00 51.78 334 ALA A N 1
ATOM 2693 C CA . ALA A 1 334 ? 27.574 -15.770 -18.694 1.00 51.78 334 ALA A CA 1
ATOM 2694 C C . ALA A 1 334 ? 27.950 -16.418 -20.035 1.00 51.78 334 ALA A C 1
ATOM 2696 O O . ALA A 1 334 ? 28.181 -15.700 -21.006 1.00 51.78 334 ALA A O 1
ATOM 2697 N N . ALA A 1 335 ? 27.984 -17.750 -20.104 1.00 47.75 335 ALA A N 1
ATOM 2698 C CA . ALA A 1 335 ? 28.314 -18.484 -21.324 1.00 47.75 335 ALA A CA 1
ATOM 2699 C C . ALA A 1 335 ? 27.259 -18.291 -22.429 1.00 47.75 335 ALA A C 1
ATOM 2701 O O . ALA A 1 335 ? 27.610 -18.174 -23.599 1.00 47.75 335 ALA A O 1
ATOM 2702 N N . ILE A 1 336 ? 25.976 -18.174 -22.070 1.00 44.94 336 ILE A N 1
ATOM 2703 C CA . ILE A 1 336 ? 24.878 -18.033 -23.045 1.00 44.94 336 ILE A CA 1
ATOM 2704 C C . ILE A 1 336 ? 24.782 -16.592 -23.578 1.00 44.94 336 ILE A C 1
ATOM 2706 O O . ILE A 1 336 ? 24.369 -16.377 -24.712 1.00 44.94 336 ILE A O 1
ATOM 2710 N N . HIS A 1 337 ? 25.097 -15.581 -22.759 1.00 41.78 337 HIS A N 1
ATOM 2711 C CA . HIS A 1 337 ? 24.807 -14.166 -23.070 1.00 41.78 337 HIS A CA 1
ATOM 2712 C C . HIS A 1 337 ? 26.045 -13.247 -23.049 1.00 41.78 337 HIS A C 1
ATOM 2714 O O . HIS A 1 337 ? 25.920 -12.018 -23.144 1.00 41.78 337 HIS A O 1
ATOM 2720 N N . GLY A 1 338 ? 27.251 -13.795 -22.888 1.00 46.59 338 GLY A N 1
ATOM 2721 C CA . GLY A 1 338 ? 28.476 -13.016 -22.705 1.00 46.59 338 GLY A CA 1
ATOM 2722 C C . GLY A 1 338 ? 28.376 -12.051 -21.512 1.00 46.59 338 GLY A C 1
ATOM 2723 O O . GLY A 1 338 ? 27.744 -12.343 -20.496 1.00 46.59 338 GLY A O 1
ATOM 2724 N N . LYS A 1 339 ? 28.943 -10.841 -21.641 1.00 40.78 339 LYS A N 1
ATOM 2725 C CA . LYS A 1 339 ? 28.907 -9.791 -20.592 1.00 40.78 339 LYS A CA 1
ATOM 2726 C C . LYS A 1 339 ? 27.493 -9.373 -20.150 1.00 40.78 339 LYS A C 1
ATOM 2728 O O . LYS A 1 339 ? 27.353 -8.761 -19.093 1.00 40.78 339 LYS A O 1
ATOM 2733 N N . ASN A 1 340 ? 26.453 -9.664 -20.935 1.00 35.44 340 ASN A N 1
ATOM 2734 C CA . ASN A 1 340 ? 25.071 -9.373 -20.550 1.00 35.44 340 ASN A CA 1
ATOM 2735 C C . ASN A 1 340 ? 24.505 -10.436 -19.598 1.00 35.44 340 ASN A C 1
ATOM 2737 O O . ASN A 1 340 ? 23.698 -10.095 -18.740 1.00 35.44 340 ASN A O 1
ATOM 2741 N N . GLY A 1 341 ? 24.969 -11.685 -19.684 1.00 38.56 341 GLY A N 1
ATOM 2742 C CA . GLY A 1 341 ? 24.548 -12.772 -18.800 1.00 38.56 341 GLY A CA 1
ATOM 2743 C C . GLY A 1 341 ? 25.048 -12.611 -17.367 1.00 38.56 341 GLY A C 1
ATOM 2744 O O . GLY A 1 341 ? 24.272 -12.706 -16.418 1.00 38.56 341 GLY A O 1
ATOM 2745 N N . THR A 1 342 ? 26.322 -12.247 -17.201 1.00 43.56 342 THR A N 1
ATOM 2746 C CA . THR A 1 342 ? 26.866 -11.877 -15.882 1.00 43.56 342 THR A CA 1
ATOM 2747 C C . THR A 1 342 ? 26.129 -10.685 -15.286 1.00 43.56 342 THR A C 1
ATOM 2749 O O . THR A 1 342 ? 25.828 -10.688 -14.099 1.00 43.56 342 THR A O 1
ATOM 2752 N N . ARG A 1 343 ? 25.762 -9.696 -16.110 1.00 40.41 343 ARG A N 1
ATOM 2753 C CA . ARG A 1 343 ? 24.980 -8.533 -15.678 1.00 40.41 343 ARG A CA 1
ATOM 2754 C C . ARG A 1 343 ? 23.563 -8.913 -15.241 1.00 40.41 343 ARG A C 1
ATOM 2756 O O . ARG A 1 343 ? 23.078 -8.326 -14.280 1.00 40.41 343 ARG A O 1
ATOM 2763 N N . ILE A 1 344 ? 22.917 -9.878 -15.901 1.00 40.97 344 ILE A N 1
ATOM 2764 C CA . ILE A 1 344 ? 21.608 -10.421 -15.499 1.00 40.97 344 ILE A CA 1
ATOM 2765 C C . ILE A 1 344 ? 21.728 -11.126 -14.147 1.00 40.97 344 ILE A C 1
ATOM 2767 O O . ILE A 1 344 ? 20.968 -10.798 -13.245 1.00 40.97 344 ILE A O 1
ATOM 2771 N N . TRP A 1 345 ? 22.719 -12.000 -13.955 1.00 48.69 345 TRP A N 1
ATOM 2772 C CA . TRP A 1 345 ? 22.942 -12.666 -12.666 1.00 48.69 345 TRP A CA 1
ATOM 2773 C C . TRP A 1 345 ? 23.273 -11.689 -11.535 1.00 48.69 345 TRP A C 1
ATOM 2775 O O . TRP A 1 345 ? 22.672 -11.740 -10.465 1.00 48.69 345 TRP A O 1
ATOM 2785 N N . ASP A 1 346 ? 24.178 -10.744 -11.785 1.00 46.97 346 ASP A N 1
ATOM 2786 C CA . ASP A 1 346 ? 24.528 -9.708 -10.814 1.00 46.97 346 ASP A CA 1
ATOM 2787 C C . ASP A 1 346 ? 23.299 -8.842 -10.483 1.00 46.97 346 ASP A C 1
ATOM 2789 O O . ASP A 1 346 ? 23.112 -8.450 -9.333 1.00 46.97 346 ASP A O 1
ATOM 2793 N N . THR A 1 347 ? 22.415 -8.605 -11.461 1.00 39.47 347 THR A N 1
ATOM 2794 C CA . THR A 1 347 ? 21.116 -7.950 -11.248 1.00 39.47 347 THR A CA 1
ATOM 2795 C C . THR A 1 347 ? 20.169 -8.832 -10.433 1.00 39.47 347 THR A C 1
ATOM 2797 O O . THR A 1 347 ? 19.526 -8.316 -9.529 1.00 39.47 347 THR A O 1
ATOM 2800 N N . LEU A 1 348 ? 20.095 -10.143 -10.674 1.00 43.00 348 LEU A N 1
ATOM 2801 C CA . LEU A 1 348 ? 19.248 -11.077 -9.921 1.00 43.00 348 LEU A CA 1
ATOM 2802 C C . LEU A 1 348 ? 19.673 -11.170 -8.449 1.00 43.00 348 LEU A C 1
ATOM 2804 O O . LEU A 1 348 ? 18.839 -10.969 -7.566 1.00 43.00 348 LEU A O 1
ATOM 2808 N N . MET A 1 349 ? 20.969 -11.350 -8.182 1.00 49.34 349 MET A N 1
ATOM 2809 C CA . MET A 1 349 ? 21.522 -11.356 -6.822 1.00 49.34 349 MET A CA 1
ATOM 2810 C C . MET A 1 349 ? 21.377 -9.990 -6.141 1.00 49.34 349 MET A C 1
ATOM 2812 O O . MET A 1 349 ? 21.087 -9.906 -4.947 1.00 49.34 349 MET A O 1
ATOM 2816 N N . TYR A 1 350 ? 21.541 -8.895 -6.893 1.00 42.50 350 TYR A N 1
ATOM 2817 C CA . TYR A 1 350 ? 21.248 -7.549 -6.403 1.00 42.50 350 TYR A CA 1
ATOM 2818 C C . TYR A 1 350 ? 19.763 -7.402 -6.047 1.00 42.50 350 TYR A C 1
ATOM 2820 O O . TYR A 1 350 ? 19.444 -6.868 -4.987 1.00 42.50 350 TYR A O 1
ATOM 2828 N N . LEU A 1 351 ? 18.841 -7.887 -6.879 1.00 42.81 351 LEU A N 1
ATOM 2829 C CA . LEU A 1 351 ? 17.399 -7.809 -6.639 1.00 42.81 351 LEU A CA 1
ATOM 2830 C C . LEU A 1 351 ? 16.964 -8.642 -5.427 1.00 42.81 351 LEU A C 1
ATOM 2832 O O . LEU A 1 351 ? 16.165 -8.134 -4.642 1.00 42.81 351 LEU A O 1
ATOM 2836 N N . GLU A 1 352 ? 17.511 -9.848 -5.240 1.00 48.91 352 GLU A N 1
ATOM 2837 C CA . GLU A 1 352 ? 17.256 -10.724 -4.084 1.00 48.91 352 GLU A CA 1
ATOM 2838 C C . GLU A 1 352 ? 17.802 -10.124 -2.783 1.00 48.91 352 GLU A C 1
ATOM 2840 O O . GLU A 1 352 ? 17.060 -9.949 -1.814 1.00 48.91 352 GLU A O 1
ATOM 2845 N N . LYS A 1 353 ? 19.069 -9.688 -2.779 1.00 50.12 353 LYS A N 1
ATOM 2846 C CA . LYS A 1 353 ? 19.665 -9.005 -1.621 1.00 50.12 353 LYS A CA 1
ATOM 2847 C C . LYS A 1 353 ? 18.883 -7.745 -1.247 1.00 50.12 353 LYS A C 1
ATOM 2849 O O . LYS A 1 353 ? 18.656 -7.480 -0.067 1.00 50.12 353 LYS A O 1
ATOM 2854 N N . ASN A 1 354 ? 18.442 -6.972 -2.242 1.00 56.66 354 ASN A N 1
ATOM 2855 C CA . ASN A 1 354 ? 17.587 -5.817 -1.989 1.00 56.66 354 ASN A CA 1
ATOM 2856 C C . ASN A 1 354 ? 16.177 -6.221 -1.546 1.00 56.66 354 ASN A C 1
ATOM 2858 O O . ASN A 1 354 ? 15.560 -5.473 -0.801 1.00 56.66 354 ASN A O 1
ATOM 2862 N N . GLN A 1 355 ? 15.649 -7.376 -1.953 1.00 61.97 355 GLN A N 1
ATOM 2863 C CA . GLN A 1 355 ? 14.342 -7.854 -1.503 1.00 61.97 355 GLN A CA 1
ATOM 2864 C C . GLN A 1 355 ? 14.349 -8.247 -0.030 1.00 61.97 355 GLN A C 1
ATOM 2866 O O . GLN A 1 355 ? 13.435 -7.854 0.700 1.00 61.97 355 GLN A O 1
ATOM 2871 N N . GLU A 1 356 ? 15.372 -8.971 0.425 1.00 65.56 356 GLU A N 1
ATOM 2872 C CA . GLU A 1 356 ? 15.541 -9.252 1.852 1.00 65.56 356 GLU A CA 1
ATOM 2873 C C . GLU A 1 356 ? 15.623 -7.954 2.654 1.00 65.56 356 GLU A C 1
ATOM 2875 O O . GLU A 1 356 ? 14.946 -7.807 3.671 1.00 65.56 356 GLU A O 1
ATOM 2880 N N . GLU A 1 357 ? 16.408 -6.988 2.176 1.00 70.19 357 GLU A N 1
ATOM 2881 C CA . GLU A 1 357 ? 16.566 -5.704 2.854 1.00 70.19 357 GLU A CA 1
ATOM 2882 C C . GLU A 1 357 ? 15.257 -4.907 2.885 1.00 70.19 357 GLU A C 1
ATOM 2884 O O . GLU A 1 357 ? 14.834 -4.451 3.946 1.00 70.19 357 GLU A O 1
ATOM 2889 N N . ARG A 1 358 ? 14.535 -4.821 1.761 1.00 74.25 358 ARG A N 1
ATOM 2890 C CA . ARG A 1 358 ? 13.198 -4.206 1.695 1.00 74.25 358 ARG A CA 1
ATOM 2891 C C . ARG A 1 358 ? 12.211 -4.868 2.656 1.00 74.25 358 ARG A C 1
ATOM 2893 O O . ARG A 1 358 ? 11.411 -4.174 3.283 1.00 74.25 358 ARG A O 1
ATOM 2900 N N . SER A 1 359 ? 12.287 -6.190 2.793 1.00 80.25 359 SER A N 1
ATOM 2901 C CA . SER A 1 359 ? 11.446 -6.967 3.709 1.00 80.25 359 SER A CA 1
ATOM 2902 C C . SER A 1 359 ? 11.788 -6.679 5.172 1.00 80.25 359 SER A C 1
ATOM 2904 O O . SER A 1 359 ? 10.886 -6.497 5.992 1.00 80.25 359 SER A O 1
ATOM 2906 N N . ARG A 1 360 ? 13.084 -6.563 5.506 1.00 83.56 360 ARG A N 1
ATOM 2907 C CA . ARG A 1 360 ? 13.545 -6.139 6.840 1.00 83.56 360 ARG A CA 1
ATOM 2908 C C . ARG A 1 360 ? 13.079 -4.724 7.169 1.00 83.56 360 ARG A C 1
ATOM 2910 O O . ARG A 1 360 ? 12.602 -4.498 8.279 1.00 83.56 360 ARG A O 1
ATOM 2917 N N . ILE A 1 361 ? 13.169 -3.799 6.214 1.00 86.19 361 ILE A N 1
ATOM 2918 C CA . ILE A 1 361 ? 12.697 -2.416 6.371 1.00 86.19 361 ILE A CA 1
ATOM 2919 C C . ILE A 1 361 ? 11.192 -2.389 6.636 1.00 86.19 361 ILE A C 1
ATOM 2921 O O . ILE A 1 361 ? 10.766 -1.759 7.600 1.00 86.19 361 ILE A O 1
ATOM 2925 N N . LEU A 1 362 ? 10.394 -3.119 5.848 1.00 90.25 362 LEU A N 1
ATOM 2926 C CA . LEU A 1 362 ? 8.949 -3.215 6.069 1.00 90.25 362 LEU A CA 1
ATOM 2927 C C . LEU A 1 362 ? 8.634 -3.724 7.482 1.00 90.25 362 LEU A C 1
ATOM 2929 O O . LEU A 1 362 ? 7.879 -3.087 8.212 1.00 90.25 362 LEU A O 1
ATOM 2933 N N . ALA A 1 363 ? 9.253 -4.830 7.901 1.00 91.94 363 ALA A N 1
ATOM 2934 C CA . ALA A 1 363 ? 9.041 -5.389 9.235 1.00 91.94 363 ALA A CA 1
ATOM 2935 C C . ALA A 1 363 ? 9.461 -4.415 10.353 1.00 91.94 363 ALA A C 1
ATOM 2937 O O . ALA A 1 363 ? 8.772 -4.302 11.373 1.00 91.94 363 ALA A O 1
ATOM 2938 N N . SER A 1 364 ? 10.578 -3.702 10.163 1.00 93.00 364 SER A N 1
ATOM 2939 C CA . SER A 1 364 ? 11.064 -2.670 11.085 1.00 93.00 364 SER A CA 1
ATOM 2940 C C . SER A 1 364 ? 10.078 -1.509 11.200 1.00 93.00 364 SER A C 1
ATOM 2942 O O . SER A 1 364 ? 9.811 -1.039 12.304 1.00 93.00 364 SER A O 1
ATOM 2944 N N . ASP A 1 365 ? 9.520 -1.056 10.083 1.00 96.12 365 ASP A N 1
ATOM 2945 C CA . ASP A 1 365 ? 8.593 0.073 10.046 1.00 96.12 365 ASP A CA 1
ATOM 2946 C C . ASP A 1 365 ? 7.248 -0.255 10.656 1.00 96.12 365 ASP A C 1
ATOM 2948 O O . ASP A 1 365 ? 6.737 0.527 11.452 1.00 96.12 365 ASP A O 1
ATOM 2952 N N . LEU A 1 366 ? 6.708 -1.433 10.348 1.00 97.88 366 LEU A N 1
ATOM 2953 C CA . LEU A 1 366 ? 5.500 -1.932 10.995 1.00 97.88 366 LEU A CA 1
ATOM 2954 C C . LEU A 1 366 ? 5.704 -2.040 12.513 1.00 97.88 366 LEU A C 1
ATOM 2956 O O . LEU A 1 366 ? 4.851 -1.604 13.279 1.00 97.88 366 LEU A O 1
ATOM 2960 N N . SER A 1 367 ? 6.865 -2.526 12.963 1.00 97.38 367 SER A N 1
ATOM 2961 C CA . SER A 1 367 ? 7.191 -2.582 14.397 1.00 97.38 367 SER A CA 1
ATOM 2962 C C . SER A 1 367 ? 7.302 -1.184 15.025 1.00 97.38 367 SER A C 1
ATOM 2964 O O . SER A 1 367 ? 6.868 -0.977 16.157 1.00 97.38 367 SER A O 1
ATOM 2966 N N . ALA A 1 368 ? 7.844 -0.204 14.296 1.00 97.00 368 ALA A N 1
ATOM 2967 C CA . ALA A 1 368 ? 7.917 1.182 14.754 1.00 97.00 368 ALA A CA 1
ATOM 2968 C C . ALA A 1 368 ? 6.530 1.840 14.839 1.00 97.00 368 ALA A C 1
ATOM 2970 O O . ALA A 1 368 ? 6.244 2.508 15.828 1.00 97.00 368 ALA A O 1
ATOM 2971 N N . LEU A 1 369 ? 5.660 1.610 13.851 1.00 98.25 369 LEU A N 1
ATOM 2972 C CA . LEU A 1 369 ? 4.262 2.055 13.861 1.00 98.25 369 LEU A CA 1
ATOM 2973 C C . LEU A 1 369 ? 3.523 1.517 15.093 1.00 98.25 369 LEU A C 1
ATOM 2975 O O . LEU A 1 369 ? 2.908 2.292 15.823 1.00 98.25 369 LEU A O 1
ATOM 2979 N N . ILE A 1 370 ? 3.653 0.213 15.364 1.00 98.25 370 ILE A N 1
ATOM 2980 C CA . ILE A 1 370 ? 3.077 -0.448 16.546 1.00 98.25 370 ILE A CA 1
ATOM 2981 C C . ILE A 1 370 ? 3.574 0.205 17.836 1.00 98.25 370 ILE A C 1
ATOM 2983 O O . ILE A 1 370 ? 2.774 0.555 18.702 1.00 98.25 370 ILE A O 1
ATOM 2987 N N . LYS A 1 371 ? 4.888 0.415 17.950 1.00 97.88 371 LYS A N 1
ATOM 2988 C CA . LYS A 1 371 ? 5.490 1.047 19.126 1.00 97.88 371 LYS A CA 1
ATOM 2989 C C . LYS A 1 371 ? 4.957 2.467 19.346 1.00 97.88 371 LYS A C 1
ATOM 2991 O O . LYS A 1 371 ? 4.524 2.786 20.447 1.00 97.88 371 LYS A O 1
ATOM 2996 N N . ILE A 1 372 ? 4.947 3.295 18.301 1.00 97.94 372 ILE A N 1
ATOM 2997 C CA . ILE A 1 372 ? 4.472 4.688 18.356 1.00 97.94 372 ILE A CA 1
ATOM 2998 C C . ILE A 1 372 ? 2.998 4.755 18.762 1.00 97.94 372 ILE A C 1
ATOM 3000 O O . ILE A 1 372 ? 2.632 5.615 19.565 1.00 97.94 372 ILE A O 1
ATOM 3004 N N . ALA A 1 373 ? 2.168 3.857 18.220 1.00 98.06 373 ALA A N 1
ATOM 3005 C CA . ALA A 1 373 ? 0.755 3.756 18.565 1.00 98.06 373 ALA A CA 1
ATOM 3006 C C . ALA A 1 373 ? 0.573 3.373 20.040 1.00 98.06 373 ALA A C 1
ATOM 3008 O O . ALA A 1 373 ? -0.131 4.065 20.775 1.00 98.06 373 ALA A O 1
ATOM 3009 N N . SER A 1 374 ? 1.287 2.339 20.496 1.00 96.81 374 SER A N 1
ATOM 3010 C CA . SER A 1 374 ? 1.239 1.870 21.883 1.00 96.81 374 SER A CA 1
ATOM 3011 C C . SER A 1 374 ? 1.678 2.941 22.884 1.00 96.81 374 SER A C 1
ATOM 3013 O O . SER A 1 374 ? 1.020 3.107 23.907 1.00 96.81 374 SER A O 1
ATOM 3015 N N . GLU A 1 375 ? 2.742 3.696 22.594 1.00 97.31 375 GLU A N 1
ATOM 3016 C CA . GLU A 1 375 ? 3.224 4.797 23.448 1.00 97.31 375 GLU A CA 1
ATOM 3017 C C . GLU A 1 375 ? 2.198 5.931 23.607 1.00 97.31 375 GLU A C 1
ATOM 3019 O O . GLU A 1 375 ? 2.287 6.721 24.544 1.00 97.31 375 GLU A O 1
ATOM 3024 N N . ARG A 1 376 ? 1.222 6.015 22.697 1.00 97.00 376 ARG A N 1
ATOM 3025 C CA . ARG A 1 376 ? 0.169 7.041 22.670 1.00 97.00 376 ARG A CA 1
ATOM 3026 C C . ARG A 1 376 ? -1.214 6.489 23.008 1.00 97.00 376 ARG A C 1
ATOM 3028 O O . ARG A 1 376 ? -2.198 7.207 22.862 1.00 97.00 376 ARG A O 1
ATOM 3035 N N . GLY A 1 377 ? -1.297 5.231 23.445 1.00 95.94 377 GLY A N 1
ATOM 3036 C CA . GLY A 1 377 ? -2.564 4.578 23.776 1.00 95.94 377 GLY A CA 1
ATOM 3037 C C . GLY A 1 377 ? -3.494 4.367 22.576 1.00 95.94 377 GLY A C 1
ATOM 3038 O O . GLY A 1 377 ? -4.693 4.199 22.764 1.00 95.94 377 GLY A O 1
ATOM 3039 N N . VAL A 1 378 ? -2.965 4.381 21.350 1.00 97.38 378 VAL A N 1
ATOM 3040 C CA . VAL A 1 378 ? -3.743 4.163 20.123 1.00 97.38 378 VAL A CA 1
ATOM 3041 C C . VAL A 1 378 ? -3.779 2.671 19.814 1.00 97.38 378 VAL A C 1
ATOM 3043 O O . VAL A 1 378 ? -2.727 2.039 19.676 1.00 97.38 378 VAL A O 1
ATOM 3046 N N . ARG A 1 379 ? -4.978 2.098 19.652 1.00 96.75 379 ARG A N 1
ATOM 3047 C CA . ARG A 1 379 ? -5.122 0.706 19.198 1.00 96.75 379 ARG A CA 1
ATOM 3048 C C . ARG A 1 379 ? -4.768 0.615 17.721 1.00 96.75 379 ARG A C 1
ATOM 3050 O O . ARG A 1 379 ? -5.249 1.412 16.920 1.00 96.75 379 ARG A O 1
ATOM 3057 N N . LEU A 1 380 ? -3.938 -0.350 17.346 1.00 97.75 380 LEU A N 1
ATOM 3058 C CA . LEU A 1 380 ? -3.490 -0.507 15.966 1.00 97.75 380 LEU A CA 1
ATOM 3059 C C . LEU A 1 380 ? -4.043 -1.801 15.371 1.00 97.75 380 LEU A C 1
ATOM 3061 O O . LEU A 1 380 ? -4.030 -2.834 16.028 1.00 97.75 380 LEU A O 1
ATOM 3065 N N . ILE A 1 381 ? -4.512 -1.737 14.128 1.00 98.50 381 ILE A N 1
ATOM 3066 C CA . ILE A 1 381 ? -4.952 -2.884 13.334 1.00 98.50 381 ILE A CA 1
ATOM 3067 C C . ILE A 1 381 ? -4.096 -2.922 12.071 1.00 98.50 381 ILE A C 1
ATOM 3069 O O . ILE A 1 381 ? -4.042 -1.943 11.325 1.00 98.50 381 ILE A O 1
ATOM 3073 N N . LEU A 1 382 ? -3.430 -4.044 11.814 1.00 98.50 382 LEU A N 1
ATOM 3074 C CA . LEU A 1 382 ? -2.763 -4.292 10.536 1.00 98.50 382 LEU A CA 1
ATOM 3075 C C . LEU A 1 382 ? -3.716 -4.983 9.559 1.00 98.50 382 LEU A C 1
ATOM 3077 O O . LEU A 1 382 ? -4.607 -5.723 9.972 1.00 98.50 382 LEU A O 1
ATOM 3081 N N . MET A 1 383 ? -3.521 -4.779 8.258 1.00 98.19 383 MET A N 1
ATOM 3082 C CA . MET A 1 383 ? -4.292 -5.475 7.227 1.00 98.19 383 MET A CA 1
ATOM 3083 C C . MET A 1 383 ? -3.397 -6.057 6.140 1.00 98.19 383 MET A C 1
ATOM 3085 O O . MET A 1 383 ? -2.461 -5.394 5.691 1.00 98.19 383 MET A O 1
ATOM 3089 N N . THR A 1 384 ? -3.719 -7.267 5.681 1.00 97.50 384 THR A N 1
ATOM 3090 C CA . THR A 1 384 ? -3.171 -7.802 4.425 1.00 97.50 384 THR A CA 1
ATOM 3091 C C . THR A 1 384 ? -3.858 -7.147 3.226 1.00 97.50 384 THR A C 1
ATOM 3093 O O . THR A 1 384 ? -4.967 -6.610 3.340 1.00 97.50 384 THR A O 1
ATOM 3096 N N . TYR A 1 385 ? -3.197 -7.173 2.069 1.00 93.06 385 TYR A N 1
ATOM 3097 C CA . TYR A 1 385 ? -3.808 -6.751 0.813 1.00 93.06 385 TYR A CA 1
ATOM 3098 C C . TYR A 1 385 ? -4.847 -7.782 0.344 1.00 93.06 385 TYR A C 1
ATOM 3100 O O . TYR A 1 385 ? -4.658 -8.976 0.557 1.00 93.06 385 TYR A O 1
ATOM 3108 N N . PRO A 1 386 ? -5.921 -7.353 -0.344 1.00 91.38 386 PRO A N 1
ATOM 3109 C CA . PRO A 1 386 ? -6.910 -8.255 -0.952 1.00 91.38 386 PRO A CA 1
ATOM 3110 C C . PRO A 1 386 ? -6.349 -9.180 -2.042 1.00 91.38 386 PRO A C 1
ATOM 3112 O O . PRO A 1 386 ? -6.954 -10.198 -2.373 1.00 91.38 386 PRO A O 1
ATOM 3115 N N . VAL A 1 387 ? -5.218 -8.796 -2.632 1.00 80.62 387 VAL A N 1
ATOM 3116 C CA . VAL A 1 387 ? -4.493 -9.563 -3.647 1.00 80.62 387 VAL A CA 1
ATOM 3117 C C . VAL A 1 387 ? -3.338 -10.326 -3.009 1.00 80.62 387 VAL A C 1
ATOM 3119 O O . VAL A 1 387 ? -2.808 -9.910 -1.975 1.00 80.62 387 VAL A O 1
ATOM 3122 N N . HIS A 1 388 ? -2.925 -11.422 -3.647 1.00 70.19 388 HIS A N 1
ATOM 3123 C CA . HIS A 1 388 ? -1.752 -12.161 -3.203 1.00 70.19 388 HIS A CA 1
ATOM 3124 C C . HIS A 1 388 ? -0.501 -11.300 -3.387 1.00 70.19 388 HIS A C 1
ATOM 3126 O O . HIS A 1 388 ? -0.099 -10.993 -4.507 1.00 70.19 388 HIS A O 1
ATOM 3132 N N . ALA A 1 389 ? 0.121 -10.909 -2.280 1.00 66.69 389 ALA A N 1
ATOM 3133 C CA . ALA A 1 389 ? 1.310 -10.075 -2.286 1.00 66.69 389 ALA A CA 1
ATOM 3134 C C . ALA A 1 389 ? 2.341 -10.658 -1.323 1.00 66.69 389 ALA A C 1
ATOM 3136 O O . ALA A 1 389 ? 2.022 -10.944 -0.171 1.00 66.69 389 ALA A O 1
ATOM 3137 N N . SER A 1 390 ? 3.608 -10.762 -1.739 1.00 68.88 390 SER A N 1
ATOM 3138 C CA . SER A 1 390 ? 4.684 -11.300 -0.883 1.00 68.88 390 SER A CA 1
ATOM 3139 C C . SER A 1 390 ? 4.850 -10.553 0.448 1.00 68.88 390 SER A C 1
ATOM 3141 O O . SER A 1 390 ? 5.480 -11.045 1.381 1.00 68.88 390 SER A O 1
ATOM 3143 N N . VAL A 1 391 ? 4.333 -9.325 0.527 1.00 80.69 391 VAL A N 1
ATOM 3144 C CA . VAL A 1 391 ? 4.361 -8.483 1.724 1.00 80.69 391 VAL A CA 1
ATOM 3145 C C . VAL A 1 391 ? 3.322 -8.895 2.766 1.00 80.69 391 VAL A C 1
ATOM 3147 O O . VAL A 1 391 ? 3.527 -8.599 3.943 1.00 80.69 391 VAL A O 1
ATOM 3150 N N . ASN A 1 392 ? 2.259 -9.609 2.380 1.00 87.00 392 ASN A N 1
ATOM 3151 C CA . ASN A 1 392 ? 1.229 -10.085 3.306 1.00 87.00 392 ASN A CA 1
ATOM 3152 C C . ASN A 1 392 ? 1.834 -11.007 4.365 1.00 87.00 392 ASN A C 1
ATOM 3154 O O . ASN A 1 392 ? 1.608 -10.794 5.551 1.00 87.00 392 ASN A O 1
ATOM 3158 N N . ASP A 1 393 ? 2.724 -11.922 3.974 1.00 86.50 393 ASP A N 1
ATOM 3159 C CA . ASP A 1 393 ? 3.486 -12.770 4.898 1.00 86.50 393 ASP A CA 1
ATOM 3160 C C . ASP A 1 393 ? 4.225 -11.978 5.982 1.00 86.50 393 ASP A C 1
ATOM 3162 O O . ASP A 1 393 ? 4.327 -12.413 7.131 1.00 86.50 393 ASP A O 1
ATOM 3166 N N . ILE A 1 394 ? 4.787 -10.824 5.615 1.00 88.38 394 ILE A N 1
ATOM 3167 C CA . ILE A 1 394 ? 5.527 -9.963 6.541 1.00 88.38 394 ILE A CA 1
ATOM 3168 C C . ILE A 1 394 ? 4.546 -9.298 7.504 1.00 88.38 394 ILE A C 1
ATOM 3170 O O . ILE A 1 394 ? 4.790 -9.296 8.708 1.00 88.38 394 ILE A O 1
ATOM 3174 N N . ILE A 1 395 ? 3.420 -8.797 6.995 1.00 95.81 395 ILE A N 1
ATOM 3175 C CA . ILE A 1 395 ? 2.353 -8.190 7.800 1.00 95.81 395 ILE A CA 1
ATOM 3176 C C . ILE A 1 395 ? 1.806 -9.204 8.814 1.00 95.81 395 ILE A C 1
ATOM 3178 O O . ILE A 1 395 ? 1.773 -8.906 10.008 1.00 95.81 395 ILE A O 1
ATOM 3182 N N . LEU A 1 396 ? 1.468 -10.417 8.363 1.00 94.94 396 LEU A N 1
ATOM 3183 C CA . LEU A 1 396 ? 0.983 -11.519 9.200 1.00 94.94 396 LEU A CA 1
ATOM 3184 C C . LEU A 1 396 ? 1.981 -11.855 10.317 1.00 94.94 396 LEU A C 1
ATOM 3186 O O . LEU A 1 396 ? 1.622 -11.888 11.497 1.00 94.94 396 LEU A O 1
ATOM 3190 N N . LYS A 1 397 ? 3.258 -12.054 9.963 1.00 94.56 397 LYS A N 1
ATOM 3191 C CA . LYS A 1 397 ? 4.322 -12.375 10.930 1.00 94.56 397 LYS A CA 1
ATOM 3192 C C . LYS A 1 397 ? 4.553 -11.239 11.920 1.00 94.56 397 LYS A C 1
ATOM 3194 O O . LYS A 1 397 ? 4.749 -11.506 13.105 1.00 94.56 397 LYS A O 1
ATOM 3199 N N . THR A 1 398 ? 4.534 -9.985 11.471 1.00 96.06 398 THR A N 1
ATOM 3200 C CA . THR A 1 398 ? 4.716 -8.828 12.353 1.00 96.06 398 THR A CA 1
ATOM 3201 C C . THR A 1 398 ? 3.528 -8.643 13.294 1.00 96.06 398 THR A C 1
ATOM 3203 O O . THR A 1 398 ? 3.760 -8.388 14.476 1.00 96.06 398 THR A O 1
ATOM 3206 N N . ALA A 1 399 ? 2.291 -8.820 12.824 1.00 96.94 399 ALA A N 1
ATOM 3207 C CA . ALA A 1 399 ? 1.100 -8.776 13.672 1.00 96.94 399 ALA A CA 1
ATOM 3208 C C . ALA A 1 399 ? 1.160 -9.856 14.763 1.00 96.94 399 ALA A C 1
ATOM 3210 O O . ALA A 1 399 ? 1.081 -9.535 15.948 1.00 96.94 399 ALA A O 1
ATOM 3211 N N . ALA A 1 400 ? 1.421 -11.111 14.375 1.00 96.75 400 ALA A N 1
ATOM 3212 C CA . ALA A 1 400 ? 1.530 -12.236 15.303 1.00 96.75 400 ALA A CA 1
ATOM 3213 C C . ALA A 1 400 ? 2.660 -12.044 16.327 1.00 96.75 400 ALA A C 1
ATOM 3215 O O . ALA A 1 400 ? 2.456 -12.246 17.521 1.00 96.75 400 ALA A O 1
ATOM 3216 N N . LYS A 1 401 ? 3.842 -11.598 15.878 1.00 96.12 401 LYS A N 1
ATOM 3217 C CA . LYS A 1 401 ? 5.001 -11.354 16.752 1.00 96.12 401 LYS A CA 1
ATOM 3218 C C . LYS A 1 401 ? 4.727 -10.294 17.823 1.00 96.12 401 LYS A C 1
ATOM 3220 O O . LYS A 1 401 ? 5.271 -10.400 18.917 1.00 96.12 401 LYS A O 1
ATOM 3225 N N . ASN A 1 402 ? 3.949 -9.263 17.496 1.00 95.94 402 ASN A N 1
ATOM 3226 C CA . ASN A 1 402 ? 3.674 -8.147 18.404 1.00 95.94 402 ASN A CA 1
ATOM 3227 C C . ASN A 1 402 ? 2.318 -8.268 19.122 1.00 95.94 402 ASN A C 1
ATOM 3229 O O . ASN A 1 402 ? 1.990 -7.391 19.913 1.00 95.94 402 ASN A O 1
ATOM 3233 N N . GLY A 1 403 ? 1.536 -9.321 18.857 1.00 95.12 403 GLY A N 1
ATOM 3234 C CA . GLY A 1 403 ? 0.213 -9.512 19.457 1.00 95.12 403 GLY A CA 1
ATOM 3235 C C . GLY A 1 403 ? -0.806 -8.437 19.062 1.00 95.12 403 GLY A C 1
ATOM 3236 O O . GLY A 1 403 ? -1.634 -8.060 19.883 1.00 95.12 403 GLY A O 1
ATOM 3237 N N . ILE A 1 404 ? -0.720 -7.916 17.834 1.00 95.94 404 ILE A N 1
ATOM 3238 C CA . ILE A 1 404 ? -1.577 -6.827 17.344 1.00 95.94 404 ILE A CA 1
ATOM 3239 C C . ILE A 1 404 ? -2.743 -7.374 16.517 1.00 95.94 404 ILE A C 1
ATOM 3241 O O . ILE A 1 404 ? -2.607 -8.385 15.823 1.00 95.94 404 ILE A O 1
ATOM 3245 N N . ASP A 1 405 ? -3.884 -6.686 16.577 1.00 97.06 405 ASP A N 1
ATOM 3246 C CA . ASP A 1 405 ? -5.058 -6.974 15.762 1.00 97.06 405 ASP A CA 1
ATOM 3247 C C . ASP A 1 405 ? -4.749 -6.981 14.259 1.00 97.06 405 ASP A C 1
ATOM 3249 O O . ASP A 1 405 ? -3.985 -6.164 13.738 1.00 97.06 405 ASP A O 1
ATOM 3253 N N . LEU A 1 406 ? -5.388 -7.909 13.549 1.00 97.69 406 LEU A N 1
ATOM 3254 C CA . LEU A 1 406 ? -5.161 -8.142 12.131 1.00 97.69 406 LEU A CA 1
ATOM 3255 C C . LEU A 1 406 ? -6.488 -8.354 11.395 1.00 97.69 406 LEU A C 1
ATOM 3257 O O . LEU A 1 406 ? -7.358 -9.097 11.859 1.00 97.69 406 LEU A O 1
ATOM 3261 N N . VAL A 1 407 ? -6.598 -7.755 10.211 1.00 98.38 407 VAL A N 1
ATOM 3262 C CA . VAL A 1 407 ? -7.621 -8.061 9.205 1.00 98.38 407 VAL A CA 1
ATOM 3263 C C . VAL A 1 407 ? -6.960 -8.765 8.022 1.00 98.38 407 VAL A C 1
ATOM 3265 O O . VAL A 1 407 ? -6.170 -8.168 7.292 1.00 98.38 407 VAL A O 1
ATOM 3268 N N . ASP A 1 408 ? -7.285 -10.041 7.826 1.00 97.19 408 ASP A N 1
ATOM 3269 C CA . ASP A 1 408 ? -6.720 -10.843 6.741 1.00 97.19 408 ASP A CA 1
ATOM 3270 C C . ASP A 1 408 ? -7.597 -10.794 5.478 1.00 97.19 408 ASP A C 1
ATOM 3272 O O . ASP A 1 408 ? -8.400 -11.692 5.208 1.00 97.19 408 ASP A O 1
ATOM 3276 N N . ASN A 1 409 ? -7.473 -9.704 4.714 1.00 97.25 409 ASN A N 1
ATOM 3277 C CA . ASN A 1 409 ? -8.204 -9.539 3.460 1.00 97.25 409 ASN A CA 1
ATOM 3278 C C . ASN A 1 409 ? -7.808 -10.595 2.427 1.00 97.25 409 ASN A C 1
ATOM 3280 O O . ASN A 1 409 ? -8.686 -11.081 1.722 1.00 97.25 409 ASN A O 1
ATOM 3284 N N . GLU A 1 410 ? -6.533 -10.973 2.340 1.00 92.88 410 GLU A N 1
ATOM 3285 C CA . GLU A 1 410 ? -6.060 -11.965 1.370 1.00 92.88 410 GLU A CA 1
ATOM 3286 C C . GLU A 1 410 ? -6.844 -13.276 1.482 1.00 92.88 410 GLU A C 1
ATOM 3288 O O . GLU A 1 410 ? -7.421 -13.736 0.496 1.00 92.88 410 GLU A O 1
ATOM 3293 N N . SER A 1 411 ? -6.935 -13.851 2.684 1.00 91.88 411 SER A N 1
ATOM 3294 C CA . SER A 1 411 ? -7.693 -15.089 2.904 1.00 91.88 411 SER A CA 1
ATOM 3295 C C . SER A 1 411 ? -9.177 -14.932 2.551 1.00 91.88 411 SER A C 1
ATOM 3297 O O . SER A 1 411 ? -9.768 -15.809 1.915 1.00 91.88 411 SER A O 1
ATOM 3299 N N . ILE A 1 412 ? -9.783 -13.794 2.907 1.00 93.62 412 ILE A N 1
ATOM 3300 C CA . ILE A 1 412 ? -11.207 -13.514 2.662 1.00 93.62 412 ILE A CA 1
ATOM 3301 C C . ILE A 1 412 ? -11.500 -13.366 1.167 1.00 93.62 412 ILE A C 1
ATOM 3303 O O . ILE A 1 412 ? -12.498 -13.896 0.675 1.00 93.62 412 ILE A O 1
ATOM 3307 N N . PHE A 1 413 ? -10.644 -12.662 0.430 1.00 91.69 413 PHE A N 1
ATOM 3308 C CA . PHE A 1 413 ? -10.764 -12.526 -1.019 1.00 91.69 413 PHE A CA 1
ATOM 3309 C C . PHE A 1 413 ? -10.434 -13.838 -1.725 1.00 91.69 413 PHE A C 1
ATOM 3311 O O . PHE A 1 413 ? -11.090 -14.177 -2.711 1.00 91.69 413 PHE A O 1
ATOM 3318 N N . ASN A 1 414 ? -9.491 -14.623 -1.199 1.00 86.50 414 ASN A N 1
ATOM 3319 C CA . ASN A 1 414 ? -9.137 -15.920 -1.758 1.00 86.50 414 ASN A CA 1
ATOM 3320 C C . ASN A 1 414 ? -10.275 -16.937 -1.724 1.00 86.50 414 ASN A C 1
ATOM 3322 O O . ASN A 1 414 ? -10.386 -17.731 -2.657 1.00 86.50 414 ASN A O 1
ATOM 3326 N N . ALA A 1 415 ? -11.152 -16.848 -0.728 1.00 88.94 415 ALA A N 1
ATOM 3327 C CA . ALA A 1 415 ? -12.344 -17.680 -0.620 1.00 88.9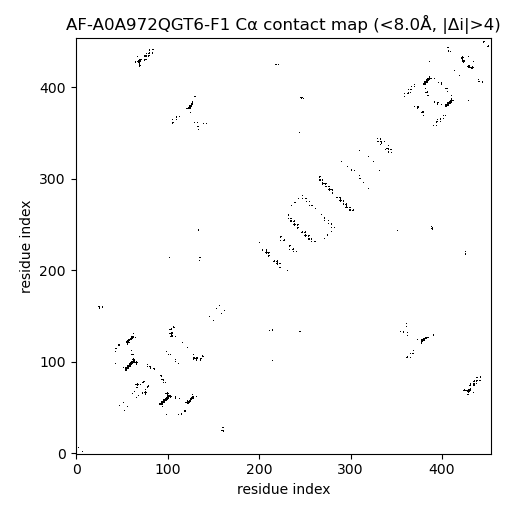4 415 ALA A CA 1
ATOM 3328 C C . ALA A 1 415 ? -13.479 -17.303 -1.599 1.00 88.94 415 ALA A C 1
ATOM 3330 O O . ALA A 1 415 ? -14.465 -18.035 -1.694 1.00 88.94 415 ALA A O 1
ATOM 3331 N N . LYS A 1 416 ? -13.391 -16.177 -2.325 1.00 87.56 416 LYS A N 1
ATOM 3332 C CA . LYS A 1 416 ? -14.444 -15.738 -3.258 1.00 87.56 416 LYS A CA 1
ATOM 3333 C C . LYS A 1 416 ? -14.285 -16.396 -4.631 1.00 87.56 416 LYS A C 1
ATOM 3335 O O . LYS A 1 416 ? -13.192 -16.430 -5.189 1.00 87.56 416 LYS A O 1
ATOM 3340 N N . THR A 1 417 ? -15.398 -16.861 -5.199 1.00 82.44 417 THR A N 1
ATOM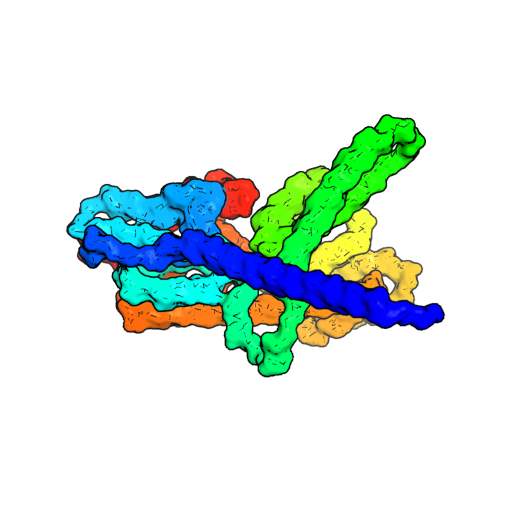 3341 C CA . THR A 1 417 ? -15.448 -17.549 -6.503 1.00 82.44 417 THR A CA 1
ATOM 3342 C C . THR A 1 417 ? -15.355 -16.614 -7.710 1.00 82.44 417 THR A C 1
ATOM 3344 O O . THR A 1 417 ? -14.944 -17.054 -8.776 1.00 82.44 417 THR A O 1
ATOM 3347 N N . ASP A 1 418 ? -15.701 -15.333 -7.556 1.00 83.56 418 ASP A N 1
ATOM 3348 C CA . ASP A 1 418 ? -15.761 -14.350 -8.646 1.00 83.56 418 ASP A CA 1
ATOM 3349 C C . ASP A 1 418 ? -14.967 -13.088 -8.277 1.00 83.56 418 ASP A C 1
ATOM 3351 O O . ASP A 1 418 ? -15.520 -12.027 -7.977 1.00 83.56 418 ASP A O 1
ATOM 3355 N N . LYS A 1 419 ? -13.642 -13.253 -8.175 1.00 81.50 419 LYS A N 1
ATOM 3356 C CA . LYS A 1 419 ? -12.732 -12.215 -7.669 1.00 81.50 419 LYS A CA 1
ATOM 3357 C C . LYS A 1 419 ? -12.707 -10.979 -8.564 1.00 81.50 419 LYS A C 1
ATOM 3359 O O . LYS A 1 419 ? -12.669 -9.870 -8.043 1.00 81.50 419 LYS A O 1
ATOM 3364 N N . ASP A 1 420 ? -12.778 -11.158 -9.880 1.00 82.06 420 ASP A N 1
ATOM 3365 C CA . ASP A 1 420 ? -12.605 -10.070 -10.849 1.00 82.06 420 ASP A CA 1
ATOM 3366 C C . ASP A 1 420 ? -13.679 -8.977 -10.718 1.00 82.06 420 ASP A C 1
ATOM 3368 O O . ASP A 1 420 ? -13.410 -7.813 -10.995 1.00 82.06 420 ASP A O 1
ATOM 3372 N N . LYS A 1 421 ? -14.867 -9.299 -10.185 1.00 92.31 421 LYS A N 1
ATOM 3373 C CA . LYS A 1 421 ? -15.921 -8.307 -9.898 1.00 92.31 421 LYS A CA 1
ATOM 3374 C C . LYS A 1 421 ? -15.576 -7.306 -8.798 1.00 92.31 421 LYS A C 1
ATOM 3376 O O . LYS A 1 421 ? -16.273 -6.298 -8.678 1.00 92.31 421 LYS A O 1
ATOM 3381 N N . PHE A 1 422 ? -14.561 -7.578 -7.984 1.00 92.69 422 PHE A N 1
ATOM 3382 C CA . PHE A 1 422 ? -14.148 -6.720 -6.872 1.00 92.69 422 PHE A CA 1
ATOM 3383 C C . PHE A 1 422 ? -12.960 -5.822 -7.219 1.00 92.69 422 PHE A C 1
ATOM 3385 O O . PHE A 1 422 ? -12.587 -4.976 -6.409 1.00 92.69 422 PHE A O 1
ATOM 3392 N N . PHE A 1 423 ? -12.382 -5.983 -8.410 1.00 87.38 423 PHE A N 1
ATOM 3393 C CA . PHE A 1 423 ? -11.209 -5.237 -8.840 1.00 87.38 423 PHE A CA 1
ATOM 3394 C C . PHE A 1 423 ? -11.520 -4.376 -10.067 1.00 87.38 423 PHE A C 1
ATOM 3396 O O . PHE A 1 423 ? -12.356 -4.716 -10.904 1.00 87.38 423 PHE A O 1
ATOM 3403 N N . ALA A 1 424 ? -10.862 -3.229 -10.152 1.00 80.19 424 ALA A N 1
ATOM 3404 C CA . ALA A 1 424 ? -10.794 -2.407 -11.347 1.00 80.19 424 ALA A CA 1
ATOM 3405 C C . ALA A 1 424 ? -9.743 -2.978 -12.329 1.00 80.19 424 ALA A C 1
ATOM 3407 O O . ALA A 1 424 ? -8.977 -3.878 -11.965 1.00 80.19 424 ALA A O 1
ATOM 3408 N N . PRO A 1 425 ? -9.681 -2.496 -13.589 1.00 69.88 425 PRO A N 1
ATOM 3409 C CA . PRO A 1 425 ? -8.721 -2.999 -14.579 1.00 69.88 425 PRO A CA 1
ATOM 3410 C C . PRO A 1 425 ? -7.247 -2.858 -14.165 1.00 69.88 425 PRO A C 1
ATOM 3412 O O . PRO A 1 425 ? -6.418 -3.669 -14.571 1.00 69.88 425 PRO A O 1
ATOM 3415 N N . ASP A 1 426 ? -6.928 -1.859 -13.341 1.00 66.56 426 ASP A N 1
ATOM 3416 C CA . ASP A 1 426 ? -5.602 -1.625 -12.749 1.00 66.56 426 ASP A CA 1
ATOM 3417 C C . ASP A 1 426 ? -5.292 -2.545 -11.552 1.00 66.56 426 ASP A C 1
ATOM 3419 O O . ASP A 1 426 ? -4.196 -2.485 -10.996 1.00 66.56 426 ASP A O 1
ATOM 3423 N N . ARG A 1 427 ? -6.224 -3.449 -11.213 1.00 76.19 427 ARG A N 1
ATOM 3424 C CA . ARG A 1 427 ? -6.153 -4.462 -10.147 1.00 76.19 427 ARG A CA 1
ATOM 3425 C C . ARG A 1 427 ? -6.277 -3.904 -8.732 1.00 76.19 427 ARG A C 1
ATOM 3427 O O . ARG A 1 427 ? -6.229 -4.689 -7.784 1.00 76.19 427 ARG A O 1
ATOM 3434 N N . HIS A 1 428 ? -6.512 -2.604 -8.565 1.00 87.44 428 HIS A N 1
ATOM 3435 C CA . HIS A 1 428 ? -6.996 -2.079 -7.292 1.00 87.44 428 HIS A CA 1
ATOM 3436 C C . HIS A 1 428 ? -8.434 -2.528 -7.046 1.00 87.44 428 HIS A C 1
ATOM 3438 O O . HIS A 1 428 ? -9.135 -2.954 -7.965 1.00 87.44 428 HIS A O 1
ATOM 3444 N N . CYS A 1 429 ? -8.897 -2.456 -5.799 1.00 92.62 429 CYS A N 1
ATOM 3445 C CA . CYS A 1 429 ? -10.309 -2.691 -5.528 1.00 92.62 429 CYS A CA 1
ATOM 3446 C C . CYS A 1 429 ? -11.162 -1.638 -6.249 1.00 92.62 429 CYS A C 1
ATOM 3448 O O . CYS A 1 429 ? -10.830 -0.457 -6.253 1.00 92.62 429 CYS A O 1
ATOM 3450 N N . ASN A 1 430 ? -12.286 -2.065 -6.816 1.00 93.69 430 ASN A N 1
ATOM 3451 C CA . ASN A 1 430 ? -13.373 -1.141 -7.135 1.00 93.69 430 ASN A CA 1
ATOM 3452 C C . ASN A 1 430 ? -14.229 -0.907 -5.875 1.00 93.69 430 ASN A C 1
ATOM 3454 O O . ASN A 1 430 ? -13.966 -1.497 -4.821 1.00 93.69 430 ASN A O 1
ATOM 3458 N N . GLY A 1 431 ? -15.288 -0.105 -5.965 1.00 95.44 431 GLY A N 1
ATOM 3459 C CA . GLY A 1 431 ? -16.161 0.207 -4.832 1.00 95.44 431 GLY A CA 1
ATOM 3460 C C . GLY A 1 431 ? -16.713 -1.030 -4.118 1.00 95.44 431 GLY A C 1
ATOM 3461 O O . GLY A 1 431 ? -16.731 -1.064 -2.892 1.00 95.44 431 GLY A O 1
ATOM 3462 N N . ARG A 1 432 ? -17.046 -2.107 -4.845 1.00 96.69 432 ARG A N 1
ATOM 3463 C CA . ARG A 1 432 ? -17.508 -3.374 -4.239 1.00 96.69 432 ARG A CA 1
ATOM 3464 C C . ARG A 1 432 ? -16.382 -4.102 -3.510 1.00 96.69 432 ARG A C 1
ATOM 3466 O O . ARG A 1 432 ? -16.608 -4.727 -2.480 1.00 96.69 432 ARG A O 1
ATOM 3473 N N . GLY A 1 433 ? -15.164 -4.059 -4.047 1.00 97.31 433 GLY A N 1
ATOM 3474 C CA . GLY A 1 433 ? -13.987 -4.588 -3.359 1.00 97.31 433 GLY A CA 1
ATOM 3475 C C . GLY A 1 433 ? -13.689 -3.815 -2.079 1.00 97.31 433 GLY A C 1
ATOM 3476 O O . GLY A 1 433 ? -13.451 -4.416 -1.032 1.00 97.31 433 GLY A O 1
ATOM 3477 N N . TYR A 1 434 ? -13.765 -2.487 -2.131 1.00 98.44 434 TYR A N 1
ATOM 3478 C CA . TYR A 1 434 ? -13.572 -1.641 -0.958 1.00 98.44 434 TYR A CA 1
ATOM 3479 C C . TYR A 1 434 ? -14.669 -1.808 0.093 1.00 98.44 434 TYR A C 1
ATOM 3481 O O . TYR A 1 434 ? -14.353 -1.758 1.280 1.00 98.44 434 TYR A O 1
ATOM 3489 N N . GLU A 1 435 ? -15.902 -2.109 -0.313 1.00 98.19 435 GLU A N 1
ATOM 3490 C CA . GLU A 1 435 ? -16.994 -2.465 0.598 1.00 98.19 435 GLU A CA 1
ATOM 3491 C C . GLU A 1 435 ? -16.643 -3.707 1.423 1.00 98.19 435 GLU A C 1
ATOM 3493 O O . GLU A 1 435 ? -16.792 -3.720 2.644 1.00 98.19 435 GLU A O 1
ATOM 3498 N N . VAL A 1 436 ? -16.092 -4.741 0.777 1.00 97.88 436 VAL A N 1
ATOM 3499 C CA . VAL A 1 436 ? -15.641 -5.956 1.470 1.00 97.88 436 VAL A CA 1
ATOM 3500 C C . VAL A 1 436 ? -14.514 -5.635 2.451 1.00 97.88 436 VAL A C 1
ATOM 3502 O O . VAL A 1 436 ? -14.547 -6.104 3.587 1.00 97.88 436 VAL A O 1
ATOM 3505 N N . VAL A 1 437 ? -13.528 -4.828 2.045 1.00 98.44 437 VAL A N 1
ATOM 3506 C CA . VAL A 1 437 ? -12.425 -4.420 2.934 1.00 98.44 437 VAL A CA 1
ATOM 3507 C C . VAL A 1 437 ? -12.960 -3.645 4.144 1.00 98.44 437 VAL A C 1
ATOM 3509 O O . VAL A 1 437 ? -12.594 -3.958 5.277 1.00 98.44 437 VAL A O 1
ATOM 3512 N N . ALA A 1 438 ? -13.867 -2.688 3.931 1.00 98.62 438 ALA A N 1
ATOM 3513 C CA . ALA A 1 438 ? -14.517 -1.929 4.998 1.00 98.62 438 ALA A CA 1
ATOM 3514 C C . ALA A 1 438 ? -15.293 -2.849 5.954 1.00 98.62 438 ALA A C 1
ATOM 3516 O O . ALA A 1 438 ? -15.103 -2.779 7.169 1.00 98.62 438 ALA A O 1
ATOM 3517 N N . GLY A 1 439 ? -16.085 -3.780 5.415 1.00 98.31 439 GLY A N 1
ATOM 3518 C CA . GLY A 1 439 ? -16.845 -4.759 6.193 1.00 98.31 439 GLY A CA 1
ATOM 3519 C C . GLY A 1 439 ? -15.962 -5.695 7.027 1.00 98.31 439 GLY A C 1
ATOM 3520 O O . GLY A 1 439 ? -16.322 -6.060 8.151 1.00 98.31 439 GLY A O 1
ATOM 3521 N N . ASN A 1 440 ? -14.772 -6.043 6.531 1.00 98.31 440 ASN A N 1
ATOM 3522 C CA . ASN A 1 440 ? -13.802 -6.842 7.280 1.00 98.31 440 ASN A CA 1
ATOM 3523 C C . ASN A 1 440 ? -13.232 -6.066 8.477 1.00 98.31 440 ASN A C 1
ATOM 3525 O O . ASN A 1 440 ? -13.124 -6.624 9.574 1.00 98.31 440 ASN A O 1
ATOM 3529 N N . VAL A 1 441 ? -12.915 -4.778 8.293 1.00 98.31 441 VAL A N 1
ATOM 3530 C CA . VAL A 1 441 ? -12.486 -3.893 9.390 1.00 98.31 441 VAL A CA 1
ATOM 3531 C C . VAL A 1 441 ? -13.612 -3.722 10.402 1.00 98.31 441 VAL A C 1
ATOM 3533 O O . VAL A 1 441 ? -13.395 -3.961 11.588 1.00 98.31 441 VAL A O 1
ATOM 3536 N N . TYR A 1 442 ? -14.824 -3.407 9.946 1.00 97.69 442 TYR A N 1
ATOM 3537 C CA . TYR A 1 442 ? -16.018 -3.294 10.787 1.00 97.69 442 TYR A CA 1
ATOM 3538 C C . TYR A 1 442 ? -16.232 -4.552 11.646 1.00 97.69 442 TYR A C 1
ATOM 3540 O O . TYR A 1 442 ? -16.368 -4.478 12.867 1.00 97.69 442 TYR A O 1
ATOM 3548 N N . SER A 1 443 ? -16.147 -5.734 11.029 1.00 96.44 443 SER A N 1
ATOM 3549 C CA . SER A 1 443 ? -16.270 -7.021 11.724 1.00 96.44 443 SER A CA 1
ATOM 3550 C C . SER A 1 443 ? -15.169 -7.244 12.763 1.00 96.44 443 SER A C 1
ATOM 3552 O O . SER A 1 443 ? -15.404 -7.890 13.788 1.00 96.44 443 SER A O 1
ATOM 3554 N N . ARG A 1 444 ? -13.953 -6.737 12.522 1.00 97.06 444 ARG A N 1
ATOM 3555 C CA . ARG A 1 444 ? -12.867 -6.808 13.506 1.00 97.06 444 ARG A CA 1
ATOM 3556 C C . ARG A 1 444 ? -13.115 -5.862 14.676 1.00 97.06 444 ARG A C 1
ATOM 3558 O O . ARG A 1 444 ? -12.973 -6.301 15.812 1.00 97.06 444 ARG A O 1
ATOM 3565 N N . LEU A 1 445 ? -13.560 -4.635 14.411 1.00 95.44 445 LEU A N 1
ATOM 3566 C CA . LEU A 1 445 ? -13.938 -3.665 15.444 1.00 95.44 445 LEU A CA 1
ATOM 3567 C C . LEU A 1 445 ? -15.055 -4.206 16.349 1.00 95.44 445 LEU A C 1
ATOM 3569 O O . LEU A 1 445 ? -14.973 -4.062 17.568 1.00 95.44 445 LEU A O 1
ATOM 3573 N N . LEU A 1 446 ? -16.036 -4.915 15.774 1.00 92.38 446 LEU A N 1
ATOM 3574 C CA . LEU A 1 446 ? -17.092 -5.598 16.535 1.00 92.38 446 LEU A CA 1
ATOM 3575 C C . LEU A 1 446 ? -16.501 -6.616 17.514 1.00 92.38 446 LEU A C 1
ATOM 3577 O O . LEU A 1 446 ? -16.826 -6.610 18.698 1.00 92.38 446 LEU A O 1
ATOM 3581 N N . LYS A 1 447 ? -15.590 -7.468 17.034 1.00 93.31 447 LYS A N 1
ATOM 3582 C CA . LYS A 1 447 ? -14.932 -8.497 17.857 1.00 93.31 447 LYS A CA 1
ATOM 3583 C C . LYS A 1 447 ? -14.021 -7.915 18.936 1.00 93.31 447 LYS A C 1
ATOM 3585 O O . LYS A 1 447 ? -13.824 -8.558 19.960 1.00 93.31 447 LYS A O 1
ATOM 3590 N N . MET A 1 448 ? -13.467 -6.729 18.703 1.00 92.31 448 MET A N 1
ATOM 3591 C CA . MET A 1 448 ? -12.655 -5.997 19.676 1.00 92.31 448 MET A CA 1
ATOM 3592 C C . MET A 1 448 ? -13.499 -5.313 20.764 1.00 92.31 448 MET A C 1
ATOM 3594 O O . MET A 1 448 ? -12.923 -4.755 21.690 1.00 92.31 448 MET A O 1
ATOM 3598 N N . GLY A 1 449 ? -14.835 -5.337 20.667 1.00 89.50 449 GLY A N 1
ATOM 3599 C CA . GLY A 1 449 ? -15.726 -4.712 21.649 1.00 89.50 449 GLY A CA 1
ATOM 3600 C C . GLY A 1 449 ? -15.795 -3.187 21.556 1.00 89.50 449 GLY A C 1
ATOM 3601 O O . GLY A 1 449 ? -16.340 -2.554 22.455 1.00 89.50 449 GLY A O 1
ATOM 3602 N N . VAL A 1 450 ? -15.301 -2.592 20.463 1.00 88.19 450 VAL A N 1
ATOM 3603 C CA . VAL A 1 450 ? -15.185 -1.130 20.302 1.00 88.19 450 VAL A CA 1
ATOM 3604 C C . VAL A 1 450 ? -16.529 -0.423 20.492 1.00 88.19 450 VAL A C 1
ATOM 3606 O O . VAL A 1 450 ? -16.580 0.627 21.112 1.00 88.19 450 VAL A O 1
ATOM 3609 N N . PHE A 1 451 ? -17.623 -1.029 20.027 1.00 82.31 451 PHE A N 1
ATOM 3610 C CA . PHE A 1 451 ? -18.977 -0.467 20.110 1.00 82.31 451 PHE A CA 1
ATOM 3611 C C . PHE A 1 451 ? -19.575 -0.425 21.516 1.00 82.31 451 PHE A C 1
ATOM 3613 O O . PHE A 1 451 ? -20.613 0.182 21.710 1.00 82.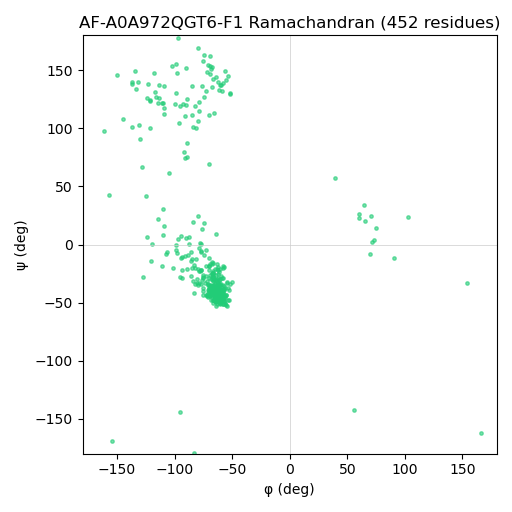31 451 PHE A O 1
ATOM 3620 N N . SER A 1 452 ? -18.951 -1.087 22.490 1.00 80.38 452 SER A N 1
ATOM 3621 C CA . SER A 1 452 ? -19.340 -0.949 23.898 1.00 80.38 452 SER A CA 1
ATOM 3622 C C . SER A 1 452 ? -18.656 0.238 24.589 1.00 80.38 452 SER A C 1
ATOM 3624 O O . SER A 1 452 ? -18.962 0.540 25.738 1.00 80.38 452 SER A O 1
ATOM 3626 N N . GLU A 1 453 ? -17.718 0.894 23.900 1.00 76.69 453 GLU A N 1
ATOM 3627 C CA . GLU A 1 453 ? -16.907 2.009 24.405 1.00 76.69 453 GLU A CA 1
ATOM 3628 C C . GLU A 1 453 ? -17.322 3.371 23.817 1.00 76.69 453 GLU A C 1
ATOM 3630 O O . GLU A 1 453 ? -16.765 4.406 24.202 1.00 76.69 453 GLU A O 1
ATOM 3635 N N . ILE A 1 454 ? -18.240 3.363 22.847 1.00 78.19 454 ILE A N 1
ATOM 3636 C CA . ILE A 1 454 ? -18.702 4.514 22.057 1.00 78.19 454 ILE A CA 1
ATOM 3637 C C . ILE A 1 454 ? -20.211 4.561 22.020 1.00 78.19 454 ILE A C 1
ATOM 3639 O O . ILE A 1 454 ? -20.694 5.694 21.811 1.00 78.19 454 ILE A O 1
#

Foldseek 3Di:
DDDDPVVVVVVVVVVVVVVVVLVVVLVCLVVVVVVVVCVVCVLLQDFDDPLLVQAQEEEEFEECLLCAPQEDSCLRLQNLLLVVVQVDDAPHRHYGDRNYHHLDALQRRLVSCLVCCVRNVHQAYEYEHALSLLQDCPRVCVVVPDPPVVVPDDDCLNGPVSLVVLVVVLVVVVVVVVVVVVVVPPDDDDPPPPVVLVVVVVNLVVVLVNCSSVSNLLVSQVSLVVCCVVDLLSLQVNLVSCVSSQVLVVSVVSLVSSCVPPVPPLVSLLVSLCSNLLSCVLVVVNVSSVVSNVSSLVSLVVVPVPPDVSVVLVPPDPDDDPVPCLVVCLVSQCVVPPPVSNVVSVVSVVSVVSVVSSLVVSLVSLLSSVVSCVVSNHAYEYEYDLDDGPNSVSSVVSCVVVVHHYQYNVVVLVPDPCNVQQGRPSRRGYSNVSSVVSVSVVVSCVVVVVSVVD

Secondary structure (DSSP, 8-state):
----HHHHHHHHHHHHHHHHHHHHHHHHHHHHHHHHHHHHTTTTTPPPPHHHHSSEEEEEEESHHHHTTTS-GGGSHHHHHHHHHTTS--SS-EEEEEEE-TT--HHHHHHHHHHHHHHH--SEEEEE--GGGGT--TTGGGT----HHHHT---GGG-HHHHHHHHHHHHHHHHHHHHHHHHGGGS--TTHHHHHHHHHHHHHHHHHHHHHHTT-HHHHHHHHHHHTTT-TTHHHHHHHHHHHTT-HHHHHHHHHHHHHH-TT-HHHHHHHHHHHHHHHHHTT-HHHHHHHHHHHHHHHHHH-TT-GGGHHHHTS-S---TTT-HHHHHHHHHHHHTHHHHHHHHHHHHHHHHHHHHHHHHHHHHHHHHHHHHHTT-EEEEE--SS--TTHHHHHHHHHHHT-EEE-HHHHHHT-S-GGGGB-TTSSB-HHHHHHHHHHHHHHHHHTTGGG--

Radius of gyration: 26.59 Å; Cα contacts (8 Å, |Δi|>4): 519; chains: 1; bounding box: 70×75×76 Å

pLDDT: mean 74.18, std 18.91, range [35.16, 98.62]

Nearest PDB structures (foldseek):
  1yzf-assembly1_A  TM=7.267E-01  e=3.898E-03  Enterococcus faecalis V583
  6q9i-assembly1_A  TM=4.424E-01  e=2.539E+00  Homo sapiens
  8fgw-assembly1_D  TM=2.721E-01  e=4.218E-01  Homo sapiens
  7kdt-assembly1_A  TM=2.873E-01  e=8.878E-01  Homo sapiens
  4hny-assembly1_A  TM=2.103E-01  e=4.407E-01  Saccharomyces cerevisiae S288C

Solvent-accessible surface area (backbone atoms only — not comparable to full-atom values): 24497 Å² total; per-residue (Å²): 136,85,76,56,73,67,58,53,51,53,50,51,54,50,53,50,50,53,52,51,50,52,52,52,50,38,50,48,53,51,52,51,53,50,53,48,50,51,61,72,46,43,73,66,72,56,77,73,52,79,78,54,70,71,30,48,31,34,38,33,37,20,13,32,73,40,42,11,44,53,47,53,60,74,40,7,23,41,47,43,32,33,55,60,60,59,72,52,94,54,87,37,59,61,45,53,44,66,49,29,34,70,66,33,18,36,50,48,46,44,48,54,47,67,74,33,45,82,69,62,61,38,56,31,37,40,38,38,70,37,75,29,40,67,75,38,63,67,71,52,57,82,75,54,87,67,59,75,76,61,76,72,56,79,52,69,85,73,37,63,53,50,54,48,53,54,52,49,52,52,55,49,50,56,51,51,53,61,53,50,69,66,65,61,79,78,64,96,65,98,65,62,70,65,58,55,52,52,52,53,52,52,52,50,53,53,50,34,50,49,24,52,77,68,67,35,54,56,58,22,50,49,55,52,60,75,38,39,87,81,33,60,74,44,27,53,57,47,23,54,52,27,46,62,67,39,26,43,70,60,1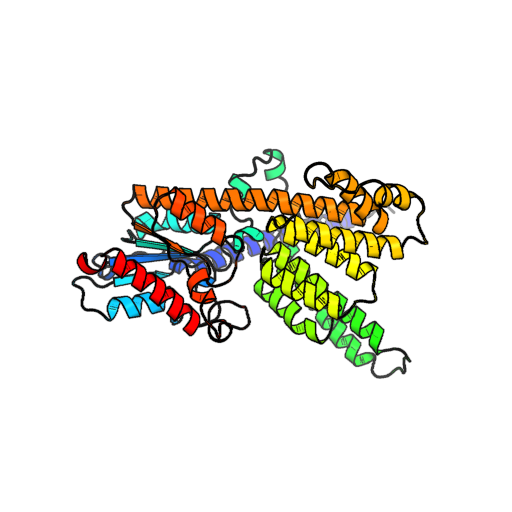7,51,56,34,43,55,51,30,52,70,73,44,73,84,42,42,69,63,45,22,52,50,22,52,52,46,23,50,46,26,48,77,70,66,38,56,69,59,16,49,52,28,42,52,51,17,51,49,34,48,56,72,64,40,92,76,51,84,81,56,61,67,67,75,73,71,68,99,71,86,57,78,89,79,41,60,67,58,54,35,49,54,40,20,70,77,48,44,80,57,18,42,50,49,42,54,47,50,56,49,50,49,56,48,44,55,49,43,50,50,50,41,48,51,35,55,51,47,47,52,50,58,29,55,80,68,72,22,47,57,32,42,38,38,50,62,55,85,46,67,50,33,64,48,50,53,52,50,27,64,74,68,74,44,49,72,40,64,35,30,65,61,44,65,72,46,92,66,56,70,78,26,36,27,97,77,66,31,41,17,44,66,28,17,44,53,54,17,50,49,51,51,54,47,42,57,76,68,47,51,76,81,78,56